Protein AF-A0A1H8HB45-F1 (afdb_monomer_lite)

Organism: NCBI:txid215200

Structure (mmCIF, N/CA/C/O backbone):
data_AF-A0A1H8HB45-F1
#
_entry.id   AF-A0A1H8HB45-F1
#
loop_
_atom_site.group_PDB
_atom_site.id
_atom_site.type_symbol
_atom_site.label_atom_id
_atom_site.label_alt_id
_atom_site.label_comp_id
_atom_site.label_asym_id
_atom_site.label_entity_id
_atom_site.label_seq_id
_atom_site.pdbx_PDB_ins_code
_atom_site.Cartn_x
_atom_site.Cartn_y
_atom_site.Cartn_z
_atom_site.occupancy
_atom_site.B_iso_or_equiv
_atom_site.auth_seq_id
_atom_site.auth_comp_id
_atom_site.auth_asym_id
_atom_site.auth_atom_id
_atom_site.pdbx_PDB_model_num
ATOM 1 N N . MET A 1 1 ? -19.794 -9.878 41.704 1.00 35.91 1 MET A N 1
ATOM 2 C CA . MET A 1 1 ? -19.415 -9.907 40.274 1.00 35.91 1 MET A CA 1
ATOM 3 C C . MET A 1 1 ? -20.018 -11.166 39.652 1.00 35.91 1 MET A C 1
ATOM 5 O O . MET A 1 1 ? -19.530 -12.249 39.932 1.00 35.91 1 MET A O 1
ATOM 9 N N . LYS A 1 2 ? -21.140 -11.069 38.917 1.00 30.14 2 LYS A N 1
ATOM 10 C CA . LYS A 1 2 ? -21.719 -12.233 38.216 1.00 30.14 2 LYS A CA 1
ATOM 11 C C . LYS A 1 2 ? -20.829 -12.551 37.012 1.00 30.14 2 LYS A C 1
ATOM 13 O O . LYS A 1 2 ? -20.873 -11.830 36.016 1.00 30.14 2 LYS A O 1
ATOM 18 N N . VAL A 1 3 ? -20.020 -13.602 37.121 1.00 38.56 3 VAL A N 1
ATOM 19 C CA . VAL A 1 3 ? -19.344 -14.213 35.972 1.00 38.56 3 VAL A CA 1
ATOM 20 C C . VAL A 1 3 ? -20.439 -14.883 35.146 1.00 38.56 3 VAL A C 1
ATOM 22 O O . VAL A 1 3 ? -20.905 -15.966 35.474 1.00 38.56 3 VAL A O 1
ATOM 25 N N . THR A 1 4 ? -20.949 -14.188 34.134 1.00 52.84 4 THR A N 1
ATOM 26 C CA . THR A 1 4 ? -21.804 -14.835 33.133 1.00 52.84 4 THR A CA 1
ATOM 27 C C . THR A 1 4 ? -20.892 -15.620 32.209 1.00 52.84 4 THR A C 1
ATOM 29 O O . THR A 1 4 ? -20.018 -15.023 31.576 1.00 52.84 4 THR A O 1
ATOM 32 N N . LEU A 1 5 ? -21.080 -16.933 32.156 1.00 58.53 5 LEU A N 1
ATOM 33 C CA . LEU A 1 5 ? -20.417 -17.764 31.165 1.00 58.53 5 LEU A CA 1
ATOM 34 C C . LEU A 1 5 ? -20.804 -17.307 29.754 1.00 58.53 5 LEU A C 1
ATOM 36 O O . LEU A 1 5 ? -21.944 -16.909 29.520 1.00 58.53 5 LEU A O 1
ATOM 40 N N . LEU A 1 6 ? -19.827 -17.350 28.849 1.00 66.06 6 LEU A N 1
ATOM 41 C CA . LEU A 1 6 ? -20.033 -17.179 27.416 1.00 66.06 6 LEU A CA 1
ATOM 42 C C . LEU A 1 6 ? -20.958 -18.286 26.914 1.00 66.06 6 LEU A C 1
ATOM 44 O O . LEU A 1 6 ? -20.653 -19.467 27.088 1.00 66.06 6 LEU A O 1
ATOM 48 N N . SER A 1 7 ? -22.073 -17.901 26.305 1.00 72.81 7 SER A N 1
ATOM 49 C CA . SER A 1 7 ? -22.940 -18.831 25.588 1.00 72.81 7 SER A CA 1
ATOM 50 C C . SER A 1 7 ? -22.475 -18.973 24.137 1.00 72.81 7 SER A C 1
ATOM 52 O O . SER A 1 7 ? -21.770 -18.112 23.606 1.00 72.81 7 SER A O 1
ATOM 54 N N . THR A 1 8 ? -22.881 -20.048 23.462 1.00 72.75 8 THR A N 1
ATOM 55 C CA . THR A 1 8 ? -22.662 -20.206 22.012 1.00 72.75 8 THR A CA 1
ATOM 56 C C . THR A 1 8 ? -23.284 -19.064 21.210 1.00 72.75 8 THR A C 1
ATOM 58 O O . THR A 1 8 ? -22.742 -18.662 20.181 1.00 72.75 8 THR A O 1
ATOM 61 N N . ASP A 1 9 ? -24.368 -18.487 21.725 1.00 79.38 9 ASP A N 1
ATOM 62 C CA . ASP A 1 9 ? -25.126 -17.418 21.078 1.00 79.38 9 ASP A CA 1
ATOM 63 C C . ASP A 1 9 ? -24.396 -16.065 21.142 1.00 79.38 9 ASP A C 1
ATOM 65 O O . ASP A 1 9 ? -24.647 -15.182 20.322 1.00 79.38 9 ASP A O 1
ATOM 69 N N . ASP A 1 10 ? -23.424 -15.907 22.051 1.00 85.31 10 ASP A N 1
ATOM 70 C CA . ASP A 1 10 ? -22.576 -14.711 22.138 1.00 85.31 10 ASP A CA 1
ATOM 71 C C . ASP A 1 10 ? -21.480 -14.674 21.062 1.00 85.31 10 ASP A C 1
ATOM 73 O O . ASP A 1 10 ? -20.907 -13.616 20.786 1.00 85.31 10 ASP A O 1
ATOM 77 N N . LEU A 1 11 ? -21.185 -15.814 20.433 1.00 86.00 11 LEU A N 1
ATOM 78 C CA . LEU A 1 11 ? -20.023 -15.982 19.564 1.00 86.00 11 LEU A CA 1
ATOM 79 C C . LEU A 1 11 ? -20.163 -15.199 18.250 1.00 86.00 11 LEU A C 1
ATOM 81 O O . LEU A 1 11 ? -19.229 -14.508 17.842 1.00 86.00 11 LEU A O 1
ATOM 85 N N . ILE A 1 12 ? -21.344 -15.231 17.622 1.00 88.56 12 ILE A N 1
ATOM 86 C CA . ILE A 1 12 ? -21.622 -14.465 16.396 1.00 88.56 12 ILE A CA 1
ATOM 87 C C . ILE A 1 12 ? -21.544 -12.947 16.659 1.00 88.56 12 ILE A C 1
ATOM 89 O O . ILE A 1 12 ? -20.796 -12.275 15.944 1.00 88.56 12 ILE A O 1
ATOM 93 N N . PRO A 1 13 ? -22.219 -12.383 17.684 1.00 90.50 13 PRO A N 1
ATOM 94 C CA . PRO A 1 13 ? -22.071 -10.973 18.044 1.00 90.50 13 PRO A CA 1
ATOM 95 C C . PRO A 1 13 ? -20.625 -10.541 18.305 1.00 90.50 13 PRO A C 1
ATOM 97 O O . PRO A 1 13 ? -20.222 -9.459 17.872 1.00 90.50 13 PRO A O 1
ATOM 100 N N . ILE A 1 14 ? -19.822 -11.382 18.971 1.00 91.31 14 ILE A N 1
ATOM 101 C CA . ILE A 1 14 ? -18.398 -11.103 19.210 1.00 91.31 14 ILE A CA 1
ATOM 102 C C . ILE A 1 14 ? -17.634 -11.038 17.886 1.00 91.31 14 ILE A C 1
ATOM 104 O O . ILE A 1 14 ? -16.899 -10.077 17.668 1.00 91.31 14 ILE A O 1
ATOM 108 N N . ILE A 1 15 ? -17.838 -12.000 16.979 1.00 89.69 15 ILE A N 1
ATOM 109 C CA . ILE A 1 15 ? -17.191 -12.006 15.657 1.00 89.69 15 ILE A CA 1
ATOM 110 C C . ILE A 1 15 ? -17.582 -10.761 14.855 1.00 89.69 15 ILE A C 1
ATOM 112 O O . ILE A 1 15 ? -16.709 -10.088 14.308 1.00 89.69 15 ILE A O 1
ATOM 116 N N . VAL A 1 16 ? -18.871 -10.417 14.807 1.00 90.81 16 VAL A N 1
ATOM 117 C CA . VAL A 1 16 ? -19.360 -9.230 14.085 1.00 90.81 16 VAL A CA 1
ATOM 118 C C . VAL A 1 16 ? -18.774 -7.951 14.683 1.00 90.81 16 VAL A C 1
ATOM 120 O O . VAL A 1 16 ? -18.299 -7.089 13.941 1.00 90.81 16 VAL A O 1
ATOM 123 N N . SER A 1 17 ? -18.733 -7.849 16.015 1.00 90.44 17 SER A N 1
ATOM 124 C CA . SER A 1 17 ? -18.080 -6.746 16.724 1.00 90.44 17 SER A CA 1
ATOM 125 C C . SER A 1 17 ? -16.599 -6.645 16.348 1.00 90.44 17 SER A C 1
ATOM 127 O O . SER A 1 17 ? -16.131 -5.578 15.943 1.00 90.44 17 SER A O 1
ATOM 129 N N . SER A 1 18 ? -15.862 -7.760 16.381 1.00 90.06 18 SER A N 1
ATOM 130 C CA . SER A 1 18 ? -14.456 -7.792 15.976 1.00 90.06 18 SER A CA 1
ATOM 131 C C . SER A 1 18 ? -14.260 -7.369 14.520 1.00 90.06 18 SER A C 1
ATOM 133 O O . SER A 1 18 ? -13.386 -6.550 14.248 1.00 90.06 18 SER A O 1
ATOM 135 N N . ILE A 1 19 ? -15.079 -7.850 13.582 1.00 87.25 19 ILE A N 1
ATOM 136 C CA . ILE A 1 19 ? -14.989 -7.464 12.164 1.00 87.25 19 ILE A CA 1
ATOM 137 C C . ILE A 1 19 ? -15.234 -5.960 11.992 1.00 87.25 19 ILE A C 1
ATOM 139 O O . ILE A 1 19 ? -14.461 -5.293 11.300 1.00 87.25 19 ILE A O 1
ATOM 143 N N . LEU A 1 20 ? -16.256 -5.406 12.654 1.00 89.38 20 LEU A N 1
ATOM 144 C CA . LEU A 1 20 ? -16.551 -3.973 12.605 1.00 89.38 20 LEU A CA 1
ATOM 145 C C . LEU A 1 20 ? -15.371 -3.145 13.127 1.00 89.38 20 LEU A C 1
ATOM 147 O O . LEU A 1 20 ? -14.952 -2.188 12.475 1.00 89.38 20 LEU A O 1
ATOM 151 N N . PHE A 1 21 ? -14.802 -3.511 14.277 1.00 87.88 21 PHE A N 1
ATOM 152 C CA . PHE A 1 21 ? -13.676 -2.771 14.846 1.00 87.88 21 PHE A CA 1
ATOM 153 C C . PHE A 1 21 ? -12.373 -2.972 14.067 1.00 87.88 21 PHE A C 1
ATOM 155 O O . PHE A 1 21 ? -11.583 -2.033 13.995 1.00 87.88 21 PHE A O 1
ATOM 162 N N . ILE A 1 22 ? -12.153 -4.122 13.419 1.00 83.50 22 ILE A N 1
ATOM 163 C CA . ILE A 1 22 ? -11.048 -4.303 12.461 1.00 83.50 22 ILE A CA 1
ATOM 164 C C . ILE A 1 22 ? -11.222 -3.342 11.283 1.00 83.50 22 ILE A C 1
ATOM 166 O O . ILE A 1 22 ? -10.264 -2.675 10.884 1.00 83.50 22 ILE A O 1
ATOM 170 N N . PHE A 1 23 ? -12.437 -3.229 10.746 1.00 80.62 23 PHE A N 1
ATOM 171 C CA . PHE A 1 23 ? -12.745 -2.322 9.645 1.00 80.62 23 PHE A CA 1
ATOM 172 C C . PHE A 1 23 ? -12.562 -0.846 10.041 1.00 80.62 23 PHE A C 1
ATOM 174 O O . PHE A 1 23 ? -11.861 -0.106 9.352 1.00 80.62 23 PHE A O 1
ATOM 181 N N . LEU A 1 24 ? -13.093 -0.422 11.191 1.00 81.56 24 LEU A N 1
ATOM 182 C CA . LEU A 1 24 ? -12.916 0.941 11.716 1.00 81.56 24 LEU A CA 1
ATOM 183 C C . LEU A 1 24 ? -11.449 1.257 12.032 1.00 81.56 24 LEU A C 1
ATOM 185 O O . LEU A 1 24 ? -10.946 2.322 11.667 1.00 81.56 24 LEU A O 1
ATOM 189 N N . SER A 1 25 ? -10.741 0.307 12.649 1.00 73.94 25 SER A N 1
ATOM 190 C CA . SER A 1 25 ? -9.302 0.408 12.890 1.00 73.94 25 SER A CA 1
ATOM 191 C C . SER A 1 25 ? -8.541 0.566 11.579 1.00 73.94 25 SER A C 1
ATOM 193 O O . SER A 1 25 ? -7.593 1.337 11.545 1.00 73.94 25 SER A O 1
ATOM 195 N N . THR A 1 26 ? -8.979 -0.098 10.504 1.00 67.06 26 THR A N 1
ATOM 196 C CA . THR A 1 26 ? -8.411 0.005 9.152 1.00 67.06 26 THR A CA 1
ATOM 197 C C . THR A 1 26 ? -8.645 1.384 8.523 1.00 67.06 26 THR A C 1
ATOM 199 O O . THR A 1 26 ? -7.700 1.967 8.001 1.00 67.06 26 THR A O 1
ATOM 202 N N . ILE A 1 27 ? -9.848 1.957 8.637 1.00 66.56 27 ILE A N 1
ATOM 203 C CA . ILE A 1 27 ? -10.162 3.312 8.134 1.00 66.56 27 ILE A CA 1
ATOM 204 C C . ILE A 1 27 ? -9.272 4.381 8.780 1.00 66.56 27 ILE A C 1
ATOM 206 O O . ILE A 1 27 ? -8.804 5.312 8.118 1.00 66.56 27 ILE A O 1
ATOM 210 N N . HIS A 1 28 ? -9.011 4.252 10.080 1.00 67.56 28 HIS A N 1
ATOM 211 C CA . HIS A 1 28 ? -8.100 5.152 10.783 1.00 67.56 28 HIS A CA 1
ATOM 212 C C . HIS A 1 28 ? -6.713 5.192 10.111 1.00 67.56 28 HIS A C 1
ATOM 214 O O . HIS A 1 28 ? -6.146 6.267 9.914 1.00 67.56 28 HIS A O 1
ATOM 220 N N . LYS A 1 29 ? -6.213 4.035 9.669 1.00 58.38 29 LYS A N 1
ATOM 221 C CA . LYS A 1 29 ? -4.882 3.862 9.066 1.00 58.38 29 LYS A CA 1
ATOM 222 C C . LYS A 1 29 ? -4.708 4.492 7.690 1.00 58.38 29 LYS A C 1
ATOM 224 O O . LYS A 1 29 ? -3.586 4.643 7.232 1.00 58.38 29 LYS A O 1
ATOM 229 N N . THR A 1 30 ? -5.810 4.766 7.009 1.00 57.69 30 THR A N 1
ATOM 230 C CA . THR A 1 30 ? -5.838 5.391 5.683 1.00 57.69 30 THR A CA 1
ATOM 231 C C . THR A 1 30 ? -6.047 6.903 5.764 1.00 57.69 30 THR A C 1
ATOM 233 O O . THR A 1 30 ? -5.665 7.629 4.852 1.00 57.69 30 THR A O 1
ATOM 236 N N . LEU A 1 31 ? -6.649 7.397 6.853 1.00 56.72 31 LEU A N 1
ATOM 237 C CA . LEU A 1 31 ? -6.845 8.833 7.098 1.00 56.72 31 LEU A CA 1
ATOM 238 C C . LEU A 1 31 ? -5.582 9.512 7.656 1.00 56.72 31 LEU A C 1
ATOM 240 O O . LEU A 1 31 ? -5.368 10.705 7.426 1.00 56.72 31 LEU A O 1
ATOM 244 N N . ILE A 1 32 ? -4.738 8.758 8.361 1.00 56.03 32 ILE A N 1
ATOM 245 C CA . ILE A 1 32 ? -3.386 9.156 8.771 1.00 56.03 32 ILE A CA 1
ATOM 246 C C . ILE A 1 32 ? -2.406 8.351 7.911 1.00 56.03 32 ILE A C 1
ATOM 248 O O . ILE A 1 32 ? -2.524 7.134 7.885 1.00 56.03 32 ILE A O 1
ATOM 252 N N . SER A 1 33 ? -1.480 9.000 7.188 1.00 45.28 33 SER A N 1
ATOM 253 C CA . SER A 1 33 ? -0.592 8.316 6.229 1.00 45.28 33 SER A CA 1
ATOM 254 C C . SER A 1 33 ? 0.158 7.123 6.845 1.00 45.28 33 SER A C 1
ATOM 256 O O . SER A 1 33 ? 0.443 7.095 8.044 1.00 45.28 33 SER A O 1
ATOM 258 N N . GLU A 1 34 ? 0.475 6.138 5.997 1.00 41.91 34 GLU A N 1
ATOM 259 C CA . GLU A 1 34 ? 0.857 4.747 6.312 1.00 41.91 34 GLU A CA 1
ATOM 260 C C . GLU A 1 34 ? 1.993 4.510 7.317 1.00 41.91 34 GLU A C 1
ATOM 262 O O . GLU A 1 34 ? 2.221 3.371 7.716 1.00 41.91 34 GLU A O 1
ATOM 267 N N . LYS A 1 35 ? 2.691 5.540 7.788 1.00 34.94 35 LYS A N 1
ATOM 268 C CA . LYS A 1 35 ? 3.760 5.371 8.775 1.00 34.94 35 LYS A CA 1
ATOM 269 C C . LYS A 1 35 ? 3.281 5.105 10.220 1.00 34.94 35 LYS A C 1
ATOM 271 O O . LYS A 1 35 ? 4.136 4.895 11.068 1.00 34.94 35 LYS A O 1
ATOM 276 N N . TYR A 1 36 ? 1.974 5.149 10.547 1.00 42.06 36 TYR A N 1
ATOM 277 C CA . TYR A 1 36 ? 1.553 5.305 11.965 1.00 42.06 36 TYR A CA 1
ATOM 278 C C . TYR A 1 36 ? 0.280 4.598 12.433 1.00 42.06 36 TYR A C 1
ATOM 280 O O . TYR A 1 36 ? -0.504 5.120 13.224 1.00 42.06 36 TYR A O 1
ATOM 288 N N . SER A 1 37 ? 0.049 3.370 12.003 1.00 32.38 37 SER A N 1
ATOM 289 C CA . SER A 1 37 ? -1.083 2.600 12.557 1.00 32.38 37 SER A CA 1
ATOM 290 C C . SER A 1 37 ? -0.833 1.106 12.663 1.00 32.38 37 SER A C 1
ATOM 292 O O . SER A 1 37 ? -1.719 0.314 13.011 1.00 32.38 37 SER A O 1
ATOM 294 N N . SER A 1 38 ? 0.397 0.704 12.371 1.00 33.00 38 SER A N 1
ATOM 295 C CA . SER A 1 38 ? 0.940 -0.479 12.986 1.00 33.00 38 SER A CA 1
ATOM 296 C C . SER A 1 38 ? 1.477 -0.036 14.347 1.00 33.00 38 SER A C 1
ATOM 298 O O . SER A 1 38 ? 2.302 0.864 14.446 1.00 33.00 38 SER A O 1
ATOM 300 N N . ILE A 1 39 ? 0.992 -0.647 15.422 1.00 39.84 39 ILE A N 1
ATOM 301 C CA . ILE A 1 39 ? 1.562 -0.462 16.765 1.00 39.84 39 ILE A CA 1
ATOM 302 C C . ILE A 1 39 ? 3.058 -0.891 16.792 1.00 39.84 39 ILE A C 1
ATOM 304 O O . ILE A 1 39 ? 3.817 -0.541 17.694 1.00 39.84 39 ILE A O 1
ATOM 308 N N . LEU A 1 40 ? 3.498 -1.562 15.721 1.00 33.72 40 LEU A N 1
ATOM 309 C CA . LEU A 1 40 ? 4.880 -1.804 15.309 1.00 33.72 40 LEU A CA 1
ATOM 310 C C . LEU A 1 40 ? 5.746 -0.540 15.142 1.00 33.72 40 LEU A C 1
ATOM 312 O O . LEU A 1 40 ? 6.961 -0.634 15.277 1.00 33.72 40 LEU A O 1
ATOM 316 N N . GLN A 1 41 ? 5.159 0.630 14.876 1.00 39.97 41 GLN A N 1
ATOM 317 C CA . GLN A 1 41 ? 5.888 1.865 14.544 1.00 39.97 41 GLN A CA 1
ATOM 318 C C . GLN A 1 41 ? 5.940 2.909 15.667 1.00 39.97 41 GLN A C 1
ATOM 320 O O . GLN A 1 41 ? 6.414 4.016 15.435 1.00 39.97 41 GLN A O 1
ATOM 325 N N . PHE A 1 42 ? 5.586 2.560 16.911 1.00 44.41 42 PHE A N 1
ATOM 326 C CA . PHE A 1 42 ? 5.917 3.405 18.082 1.00 44.41 42 PHE A CA 1
ATOM 327 C C . PHE A 1 42 ? 7.420 3.656 18.255 1.00 44.41 42 PHE A C 1
ATOM 329 O O . PHE A 1 42 ? 7.847 4.454 19.080 1.00 44.41 42 PHE A O 1
ATOM 336 N N . ARG A 1 43 ? 8.227 2.926 17.497 1.00 44.47 43 ARG A N 1
ATOM 337 C CA . ARG A 1 43 ? 9.637 2.733 17.750 1.00 44.47 43 ARG A CA 1
ATOM 338 C C . ARG A 1 43 ? 10.497 3.649 16.827 1.00 44.47 43 ARG A C 1
ATOM 340 O O . ARG A 1 43 ? 11.695 3.750 17.060 1.00 44.47 43 ARG A O 1
ATOM 347 N N . ALA A 1 44 ? 9.918 4.379 15.849 1.00 35.50 44 ALA A N 1
ATOM 348 C CA . ALA A 1 44 ? 10.705 5.079 14.810 1.00 35.50 44 ALA A CA 1
ATOM 349 C C . ALA A 1 44 ? 10.565 6.612 14.640 1.00 35.50 44 ALA A C 1
ATOM 351 O O . ALA A 1 44 ? 11.501 7.197 14.110 1.00 35.50 44 ALA A O 1
ATOM 352 N N . GLU A 1 45 ? 9.497 7.312 15.043 1.00 36.84 45 GLU A N 1
ATOM 353 C CA . GLU A 1 45 ? 9.421 8.768 14.775 1.00 36.84 45 GLU A CA 1
ATOM 354 C C . GLU A 1 45 ? 8.627 9.536 15.861 1.00 36.84 45 GLU A C 1
ATOM 356 O O . GLU A 1 45 ? 7.444 9.298 16.108 1.00 36.84 45 GLU A O 1
ATOM 361 N N . GLU A 1 46 ? 9.326 10.464 16.523 1.00 49.88 46 GLU A N 1
ATOM 362 C CA . GLU A 1 46 ? 8.895 11.286 17.661 1.00 49.88 46 GLU A CA 1
ATOM 363 C C . GLU A 1 46 ? 7.966 12.446 17.239 1.00 49.88 46 GLU A C 1
ATOM 365 O O . GLU A 1 46 ? 8.424 13.553 16.956 1.00 49.88 46 GLU A O 1
ATOM 370 N N . ASP A 1 47 ? 6.644 12.253 17.245 1.00 56.06 47 ASP A N 1
ATOM 371 C CA . ASP A 1 47 ? 5.703 13.382 17.152 1.00 56.06 47 ASP A CA 1
ATOM 372 C C . ASP A 1 47 ? 4.511 13.203 18.102 1.00 56.06 47 ASP A C 1
ATOM 374 O O . ASP A 1 47 ? 3.490 12.600 17.764 1.00 56.06 47 ASP A O 1
ATOM 378 N N . ILE A 1 48 ? 4.624 13.785 19.304 1.00 60.81 48 ILE A N 1
ATOM 379 C CA . ILE A 1 48 ? 3.582 13.773 20.348 1.00 60.81 48 ILE A CA 1
ATOM 380 C C . ILE A 1 48 ? 2.231 14.239 19.781 1.00 60.81 48 ILE A C 1
ATOM 382 O O . ILE A 1 48 ? 1.183 13.712 20.152 1.00 60.81 48 ILE A O 1
ATOM 386 N N . LYS A 1 49 ? 2.214 15.199 18.842 1.00 64.00 49 LYS A N 1
ATOM 387 C CA . LYS A 1 49 ? 0.961 15.691 18.242 1.00 64.00 49 LYS A CA 1
ATOM 388 C C . LYS A 1 49 ? 0.272 14.614 17.401 1.00 64.00 49 LYS A C 1
ATOM 390 O O . LYS A 1 49 ? -0.962 14.591 17.321 1.00 64.00 49 LYS A O 1
ATOM 395 N N . ARG A 1 50 ? 1.040 13.712 16.787 1.00 59.78 50 ARG A N 1
ATOM 396 C CA . ARG A 1 50 ? 0.515 12.604 15.979 1.00 59.78 50 ARG A CA 1
ATOM 397 C C . ARG A 1 50 ? 0.011 11.455 16.837 1.00 59.78 50 ARG A C 1
ATOM 399 O O . ARG A 1 50 ? -1.074 10.968 16.521 1.00 59.78 50 ARG A O 1
ATOM 406 N N . THR A 1 51 ? 0.689 11.091 17.934 1.00 63.28 51 THR A N 1
ATOM 407 C CA . THR A 1 51 ? 0.131 10.110 18.888 1.00 63.28 51 THR A CA 1
ATOM 408 C C . THR A 1 51 ? -1.220 10.591 19.395 1.00 63.28 51 THR A C 1
ATOM 410 O O . THR A 1 51 ? -2.210 9.875 19.303 1.00 63.28 51 THR A O 1
ATOM 413 N N . VAL A 1 52 ? -1.307 11.859 19.800 1.00 66.75 52 VAL A N 1
ATOM 414 C CA . VAL A 1 52 ? -2.558 12.463 20.276 1.00 66.75 52 VAL A CA 1
ATOM 415 C C . VAL A 1 52 ? -3.654 12.396 19.219 1.00 66.75 52 VAL A C 1
ATOM 417 O O . VAL A 1 52 ? -4.782 12.022 19.526 1.00 66.75 52 VAL A O 1
ATOM 420 N N . SER A 1 53 ? -3.325 12.709 17.966 1.00 67.00 53 SER A N 1
ATOM 421 C CA . SER A 1 53 ? -4.280 12.628 16.856 1.00 67.00 53 SER A CA 1
ATOM 422 C C . SER A 1 53 ? -4.766 11.190 16.630 1.00 67.00 53 SER A C 1
ATOM 424 O O . SER A 1 53 ? -5.965 10.965 16.475 1.00 67.00 53 SER A O 1
ATOM 426 N N . SER A 1 54 ? -3.856 10.214 16.674 1.00 70.12 54 SER A N 1
ATOM 427 C CA . SER A 1 54 ? -4.156 8.783 16.543 1.00 70.12 54 SER A CA 1
ATOM 428 C C . SER A 1 54 ? -5.052 8.276 17.680 1.00 70.12 54 SER A C 1
ATOM 430 O O . SER A 1 54 ? -6.080 7.636 17.441 1.00 70.12 54 SER A O 1
ATOM 432 N N . THR A 1 55 ? -4.734 8.638 18.924 1.00 73.50 55 THR A N 1
ATOM 433 C CA . THR A 1 55 ? -5.521 8.310 20.118 1.00 73.50 55 THR A CA 1
ATOM 434 C C . THR A 1 55 ? -6.921 8.915 20.059 1.00 73.50 55 THR A C 1
ATOM 436 O O . THR A 1 55 ? -7.897 8.228 20.363 1.00 73.50 55 THR A O 1
ATOM 439 N N . VAL A 1 56 ? -7.046 10.172 19.622 1.00 74.50 56 VAL A N 1
ATOM 440 C CA . VAL A 1 56 ? -8.341 10.850 19.456 1.00 74.50 56 VAL A CA 1
ATOM 441 C C . VAL A 1 56 ? -9.198 10.139 18.411 1.00 74.50 56 VAL A C 1
ATOM 443 O O . VAL A 1 56 ? -10.351 9.816 18.694 1.00 74.50 56 VAL A O 1
ATOM 446 N N . ILE A 1 57 ? -8.651 9.828 17.231 1.00 75.69 57 ILE A N 1
ATOM 447 C CA . ILE A 1 57 ? -9.399 9.095 16.197 1.00 75.69 57 ILE A CA 1
ATOM 448 C C . ILE A 1 57 ? -9.796 7.707 16.704 1.00 75.69 57 ILE A C 1
ATOM 450 O O . ILE A 1 57 ? -10.922 7.267 16.459 1.00 75.69 57 ILE A O 1
ATOM 454 N N . ARG A 1 58 ? -8.913 7.042 17.462 1.00 81.81 58 ARG A N 1
ATOM 455 C CA . ARG A 1 58 ? -9.212 5.763 18.111 1.00 81.81 58 ARG A CA 1
ATOM 456 C C . ARG A 1 58 ? -10.401 5.851 19.053 1.00 81.81 58 ARG A C 1
ATOM 458 O O . ARG A 1 58 ? -11.327 5.053 18.935 1.00 81.81 58 ARG A O 1
ATOM 465 N N . ILE A 1 59 ? -10.394 6.827 19.953 1.00 83.50 59 ILE A N 1
ATOM 466 C CA . ILE A 1 59 ? -11.504 7.085 20.873 1.00 83.50 59 ILE A CA 1
ATOM 467 C C . ILE A 1 59 ? -12.796 7.323 20.085 1.00 83.50 59 ILE A C 1
ATOM 469 O O . ILE A 1 59 ? -13.806 6.684 20.373 1.00 83.50 59 ILE A O 1
ATOM 473 N N . ILE A 1 60 ? -12.757 8.166 19.049 1.00 84.69 60 ILE A N 1
ATOM 474 C CA . ILE A 1 60 ? -13.930 8.487 18.226 1.00 84.69 60 ILE A CA 1
ATOM 475 C C . ILE A 1 60 ? -14.510 7.231 17.571 1.00 84.69 60 ILE A C 1
ATOM 477 O O . ILE A 1 60 ? -15.713 6.989 17.690 1.00 84.69 60 ILE A O 1
ATOM 481 N N . TYR A 1 61 ? -13.694 6.408 16.903 1.00 86.00 61 TYR A N 1
ATOM 482 C CA . TYR A 1 61 ? -14.236 5.219 16.244 1.00 86.00 61 TYR A CA 1
ATOM 483 C C . TYR A 1 61 ? -14.703 4.162 17.252 1.00 86.00 61 TYR A C 1
ATOM 485 O O . TYR A 1 61 ? -15.677 3.464 16.968 1.00 86.00 61 TYR A O 1
ATOM 493 N N . ILE A 1 62 ? -14.061 4.043 18.426 1.00 90.06 62 ILE A N 1
ATOM 494 C CA . ILE A 1 62 ? -14.530 3.148 19.494 1.00 90.06 62 ILE A CA 1
ATOM 495 C C . ILE A 1 62 ? -15.913 3.596 19.965 1.00 90.06 62 ILE A C 1
ATOM 497 O O . ILE A 1 62 ? -16.810 2.760 20.055 1.00 90.06 62 ILE A O 1
ATOM 501 N N . ILE A 1 63 ? -16.115 4.896 20.200 1.00 89.50 63 ILE A N 1
ATOM 502 C CA . ILE A 1 63 ? -17.411 5.449 20.612 1.00 89.50 63 ILE A CA 1
ATOM 503 C C . ILE A 1 63 ? -18.477 5.176 19.551 1.00 89.50 63 ILE A C 1
ATOM 505 O O . ILE A 1 63 ? -19.533 4.638 19.877 1.00 89.50 63 ILE A O 1
ATOM 509 N N . LEU A 1 64 ? -18.203 5.506 18.284 1.00 89.88 64 LEU A N 1
ATOM 510 C CA . LEU A 1 64 ? -19.164 5.341 17.188 1.00 89.88 64 LEU A CA 1
ATOM 511 C C . LEU A 1 64 ? -19.524 3.868 16.952 1.00 89.88 64 LEU A C 1
ATOM 513 O O . LEU A 1 64 ? -20.705 3.535 16.856 1.00 89.88 64 LEU A O 1
ATOM 517 N N . GLY A 1 65 ? -18.525 2.981 16.905 1.00 90.81 65 GLY A N 1
ATOM 518 C CA . GLY A 1 65 ? -18.745 1.543 16.734 1.00 90.81 65 GLY A CA 1
ATOM 519 C C . GLY A 1 65 ? -19.505 0.933 17.911 1.00 90.81 65 GLY A C 1
ATOM 520 O O . GLY A 1 65 ? -20.456 0.180 17.713 1.00 90.81 65 GLY A O 1
ATOM 521 N N . THR A 1 66 ? -19.154 1.325 19.137 1.00 93.19 66 THR A N 1
ATOM 522 C CA . THR A 1 66 ? -19.842 0.874 20.356 1.00 93.19 66 THR A CA 1
ATOM 523 C C . THR A 1 66 ? -21.284 1.372 20.393 1.00 93.19 66 THR A C 1
ATOM 525 O O . THR A 1 66 ? -22.187 0.596 20.693 1.00 93.19 66 THR A O 1
ATOM 528 N N . TYR A 1 67 ? -21.526 2.639 20.041 1.00 91.31 67 TYR A N 1
ATOM 529 C CA . TYR A 1 67 ? -22.870 3.205 19.950 1.00 91.31 67 TYR A CA 1
ATOM 530 C C . TYR A 1 67 ? -23.735 2.439 18.946 1.00 91.31 67 TYR A C 1
ATOM 532 O O . TYR A 1 67 ? -24.863 2.076 19.277 1.00 91.31 67 TYR A O 1
ATOM 540 N N . PHE A 1 68 ? -23.200 2.157 17.753 1.00 92.12 68 PHE A N 1
ATOM 541 C CA . PHE A 1 68 ? -23.894 1.398 16.714 1.00 92.12 68 PHE A CA 1
ATOM 542 C C . PHE A 1 68 ? -24.255 -0.017 17.187 1.00 92.12 68 PHE A C 1
ATOM 544 O O . PHE A 1 68 ? -25.420 -0.413 17.137 1.00 92.12 68 PHE A O 1
ATOM 551 N N . LEU A 1 69 ? -23.287 -0.768 17.717 1.00 93.25 69 LEU A N 1
ATOM 552 C CA . LEU A 1 69 ? -23.524 -2.141 18.171 1.00 93.25 69 LEU A CA 1
ATOM 553 C C . LEU A 1 69 ? -24.486 -2.203 19.367 1.00 93.25 69 LEU A C 1
ATOM 555 O O . LEU A 1 69 ? -25.385 -3.041 19.388 1.00 93.25 69 LEU A O 1
ATOM 559 N N . TYR A 1 70 ? -24.336 -1.302 20.339 1.00 93.06 70 TYR A N 1
ATOM 560 C CA . TYR A 1 70 ? -25.154 -1.307 21.551 1.00 93.06 70 TYR A CA 1
ATOM 561 C C . TYR A 1 70 ? -26.569 -0.764 21.317 1.00 93.06 70 TYR A C 1
ATOM 563 O O . TYR A 1 70 ? -27.533 -1.329 21.821 1.00 93.06 70 TYR A O 1
ATOM 571 N N . SER A 1 71 ? -26.716 0.334 20.565 1.00 88.19 71 SER A N 1
ATOM 572 C CA . SER A 1 71 ? -28.010 1.020 20.414 1.00 88.19 71 SER A CA 1
ATOM 573 C C . SER A 1 71 ? -28.824 0.563 19.207 1.00 88.19 71 SER A C 1
ATOM 575 O O . SER A 1 71 ? -30.045 0.662 19.260 1.00 88.19 71 SER A O 1
ATOM 577 N N . ILE A 1 72 ? -28.178 0.120 18.122 1.00 89.50 72 ILE A N 1
ATOM 578 C CA . ILE A 1 72 ? -28.866 -0.286 16.883 1.00 89.50 72 ILE A CA 1
ATOM 579 C C . ILE A 1 72 ? -28.930 -1.811 16.786 1.00 89.50 72 ILE A C 1
ATOM 581 O O . ILE A 1 72 ? -29.991 -2.358 16.502 1.00 89.50 72 ILE A O 1
ATOM 585 N N . CYS A 1 73 ? -27.820 -2.505 17.054 1.00 89.38 73 CYS A N 1
ATOM 586 C CA . CYS A 1 73 ? -27.772 -3.970 16.973 1.00 89.38 73 CYS A CA 1
ATOM 587 C C . CYS A 1 73 ? -28.187 -4.674 18.279 1.00 89.38 73 CYS A C 1
ATOM 589 O O . CYS A 1 73 ? -28.298 -5.896 18.288 1.00 89.38 73 CYS A O 1
ATOM 591 N N . ASN A 1 74 ? -28.421 -3.925 19.366 1.00 89.69 74 ASN A N 1
ATOM 592 C CA . ASN A 1 74 ? -28.774 -4.436 20.698 1.00 89.69 74 ASN A CA 1
ATOM 593 C C . ASN A 1 74 ? -27.785 -5.475 21.263 1.00 89.69 74 ASN A C 1
ATOM 595 O O . ASN A 1 74 ? -28.177 -6.391 21.986 1.00 89.69 74 ASN A O 1
ATOM 599 N N . TYR A 1 75 ? -26.495 -5.345 20.943 1.00 91.25 75 TYR A N 1
ATOM 600 C CA . TYR A 1 75 ? -25.465 -6.238 21.477 1.00 91.25 75 TYR A CA 1
ATOM 601 C C . TYR A 1 75 ? -25.154 -5.911 22.938 1.00 91.25 75 TYR A C 1
ATOM 603 O O . TYR A 1 75 ? -25.170 -4.752 23.358 1.00 91.25 75 TYR A O 1
ATOM 611 N N . SER A 1 76 ? -24.839 -6.942 23.722 1.00 90.31 76 SER A N 1
ATOM 612 C CA . SER A 1 76 ? -24.528 -6.781 25.142 1.00 90.31 76 SER A CA 1
ATOM 613 C C . SER A 1 76 ? -23.141 -6.167 25.359 1.00 90.31 76 SER A C 1
ATOM 615 O O . SER A 1 76 ? -22.234 -6.313 24.537 1.00 90.31 76 SER A O 1
ATOM 617 N N . GLU A 1 77 ? -22.938 -5.527 26.517 1.00 89.94 77 GLU A N 1
ATOM 618 C CA . GLU A 1 77 ? -21.634 -4.964 26.901 1.00 89.94 77 GLU A CA 1
ATOM 619 C C . GLU A 1 77 ? -20.504 -5.995 26.772 1.00 89.94 77 GLU A C 1
ATOM 621 O O . GLU A 1 77 ? -19.435 -5.695 26.247 1.00 89.94 77 GLU A O 1
ATOM 626 N N . LYS A 1 78 ? -20.756 -7.236 27.201 1.00 90.06 78 LYS A N 1
ATOM 627 C CA . LYS A 1 78 ? -19.762 -8.315 27.185 1.00 90.06 78 LYS A CA 1
ATOM 628 C C . LYS A 1 78 ? -19.335 -8.679 25.768 1.00 90.06 78 LYS A C 1
ATOM 630 O O . LYS A 1 78 ? -18.139 -8.822 25.526 1.00 90.06 78 LYS A O 1
ATOM 635 N N . GLN A 1 79 ? -20.291 -8.776 24.844 1.00 91.69 79 GLN A N 1
ATOM 636 C CA . GLN A 1 79 ? -20.028 -9.093 23.438 1.00 91.69 79 GLN A CA 1
ATOM 637 C C . GLN A 1 79 ? -19.161 -8.009 22.782 1.00 91.69 79 GLN A C 1
ATOM 639 O O . GLN A 1 79 ? -18.176 -8.311 22.105 1.00 91.69 79 GLN A O 1
ATOM 644 N N . ILE A 1 80 ? -19.480 -6.734 23.030 1.00 92.12 80 ILE A N 1
ATOM 645 C CA . ILE A 1 80 ? -18.750 -5.603 22.442 1.00 92.12 80 ILE A CA 1
ATOM 646 C C . ILE A 1 80 ? -17.339 -5.497 23.035 1.00 92.12 80 ILE A C 1
ATOM 648 O O . ILE A 1 80 ? -16.367 -5.393 22.285 1.00 92.12 80 ILE A O 1
ATOM 652 N N . VAL A 1 81 ? -17.209 -5.588 24.364 1.00 92.06 81 VAL A N 1
ATOM 653 C CA . VAL A 1 81 ? -15.916 -5.508 25.066 1.00 92.06 81 VAL A CA 1
ATOM 654 C C . VAL A 1 81 ? -14.973 -6.633 24.635 1.00 92.06 81 VAL A C 1
ATOM 656 O O . VAL A 1 81 ? -13.798 -6.366 24.379 1.00 92.06 81 VAL A O 1
ATOM 659 N N . LEU A 1 82 ? -15.469 -7.869 24.509 1.00 90.56 82 LEU A N 1
ATOM 660 C CA . LEU A 1 82 ? -14.667 -8.991 24.006 1.00 90.56 82 LEU A CA 1
ATOM 661 C C . LEU A 1 82 ? -14.249 -8.782 22.550 1.00 90.56 82 LEU A C 1
ATOM 663 O O . LEU A 1 82 ? -13.091 -9.025 22.213 1.00 90.56 82 LEU A O 1
ATOM 667 N N . GLY A 1 83 ? -15.148 -8.260 21.711 1.00 89.81 83 GLY A N 1
ATOM 668 C CA . GLY A 1 83 ? -14.818 -7.897 20.336 1.00 89.81 83 GLY A CA 1
ATOM 669 C C . GLY A 1 83 ? -13.653 -6.906 20.262 1.00 89.81 83 GLY A C 1
ATOM 670 O O . GLY A 1 83 ? -12.679 -7.160 19.555 1.00 89.81 83 GLY A O 1
ATOM 671 N N . ILE A 1 84 ? -13.698 -5.823 21.047 1.00 91.44 84 ILE A N 1
ATOM 672 C CA . ILE A 1 84 ? -12.624 -4.815 21.118 1.00 91.44 84 ILE A CA 1
ATOM 673 C C . ILE A 1 84 ? -11.330 -5.409 21.679 1.00 91.44 84 ILE A C 1
ATOM 675 O O . ILE A 1 84 ? -10.255 -5.118 21.150 1.00 91.44 84 ILE A O 1
ATOM 679 N N . PHE A 1 85 ? -11.407 -6.257 22.708 1.00 91.50 85 PHE A N 1
ATOM 680 C CA . PHE A 1 85 ? -10.237 -6.948 23.255 1.00 91.50 85 PHE A CA 1
ATOM 681 C C . PHE A 1 85 ? -9.519 -7.761 22.172 1.00 91.50 85 PHE A C 1
ATOM 683 O O . PHE A 1 85 ? -8.322 -7.575 21.972 1.00 91.50 85 PHE A O 1
ATOM 690 N N . ILE A 1 86 ? -10.251 -8.581 21.411 1.00 89.19 86 ILE A N 1
ATOM 691 C CA . ILE A 1 86 ? -9.682 -9.375 20.313 1.00 89.19 86 ILE A CA 1
ATOM 692 C C . ILE A 1 86 ? -8.993 -8.466 19.288 1.00 89.19 86 ILE A C 1
ATOM 694 O O . ILE A 1 86 ? -7.852 -8.717 18.911 1.00 89.19 86 ILE A O 1
ATOM 698 N N . VAL A 1 87 ? -9.641 -7.380 18.859 1.00 87.06 87 VAL A N 1
ATOM 699 C CA . VAL A 1 87 ? -9.076 -6.480 17.835 1.00 87.06 87 VAL A CA 1
ATOM 700 C C . VAL A 1 87 ? -7.839 -5.741 18.331 1.00 87.06 87 VAL A C 1
ATOM 702 O O . VAL A 1 87 ? -6.846 -5.625 17.615 1.00 87.06 87 VAL A O 1
ATOM 705 N N . THR A 1 88 ? -7.885 -5.225 19.555 1.00 85.31 88 THR A N 1
ATOM 706 C CA . THR A 1 88 ? -6.753 -4.512 20.162 1.00 85.31 88 THR A CA 1
ATOM 707 C C . THR A 1 88 ? -5.575 -5.446 20.406 1.00 85.31 88 THR A C 1
ATOM 709 O O . THR A 1 88 ? -4.449 -5.068 20.092 1.00 85.31 88 THR A O 1
ATOM 712 N N . PHE A 1 89 ? -5.836 -6.682 20.834 1.00 84.00 89 PHE A N 1
ATOM 713 C CA . PHE A 1 89 ? -4.831 -7.732 20.954 1.00 84.00 89 PHE A CA 1
ATOM 714 C C . PHE A 1 89 ? -4.207 -8.099 19.598 1.00 84.00 89 PHE A C 1
ATOM 716 O O . PHE A 1 89 ? -2.987 -8.070 19.450 1.00 84.00 89 PHE A O 1
ATOM 723 N N . LEU A 1 90 ? -5.021 -8.365 18.572 1.00 80.94 90 LEU A N 1
ATOM 724 C CA . LEU A 1 90 ? -4.531 -8.682 17.223 1.00 80.94 90 LEU A CA 1
ATOM 725 C C . LEU A 1 90 ? -3.716 -7.535 16.606 1.00 80.94 90 LEU A C 1
ATOM 727 O O . LEU A 1 90 ? -2.807 -7.783 15.818 1.00 80.94 90 LEU A O 1
ATOM 731 N N . ASN A 1 91 ? -4.004 -6.285 16.977 1.00 74.75 91 ASN A N 1
ATOM 732 C CA . ASN A 1 91 ? -3.238 -5.128 16.521 1.00 74.75 91 ASN A CA 1
ATOM 733 C C . ASN A 1 91 ? -1.845 -5.021 17.171 1.00 74.75 91 ASN A C 1
ATOM 735 O O . ASN A 1 91 ? -0.919 -4.553 16.506 1.00 74.75 91 ASN A O 1
ATOM 739 N N . ILE A 1 92 ? -1.684 -5.424 18.439 1.00 75.44 92 ILE A N 1
ATOM 740 C CA . ILE A 1 92 ? -0.384 -5.397 19.143 1.00 75.44 92 ILE A CA 1
ATOM 741 C C . ILE A 1 92 ? 0.449 -6.661 18.895 1.00 75.44 92 ILE A C 1
ATOM 743 O O . ILE A 1 92 ? 1.676 -6.617 18.969 1.00 75.44 92 ILE A O 1
ATOM 747 N N . TRP A 1 93 ? -0.199 -7.785 18.578 1.00 73.94 93 TRP A N 1
ATOM 748 C CA . TRP A 1 93 ? 0.429 -9.106 18.529 1.00 73.94 93 TRP A CA 1
ATOM 749 C C . TRP A 1 93 ? 1.633 -9.219 17.574 1.00 73.94 93 TRP A C 1
ATOM 751 O O . TRP A 1 93 ? 2.683 -9.690 18.019 1.00 73.94 93 TRP A O 1
ATOM 761 N N . PRO A 1 94 ? 1.576 -8.731 16.316 1.00 63.78 94 PRO A N 1
ATOM 762 C CA . PRO A 1 94 ? 2.738 -8.768 15.426 1.00 63.78 94 PRO A CA 1
ATOM 763 C C . PRO A 1 94 ? 3.956 -8.035 16.002 1.00 63.78 94 PRO A C 1
ATOM 765 O O . PRO A 1 94 ? 5.083 -8.485 15.826 1.00 63.78 94 PRO A O 1
ATOM 768 N N . ALA A 1 95 ? 3.734 -6.944 16.743 1.00 63.00 95 ALA A N 1
ATOM 769 C CA . ALA A 1 95 ? 4.807 -6.165 17.353 1.00 63.00 95 ALA A CA 1
ATOM 770 C C . ALA A 1 95 ? 5.449 -6.849 18.555 1.00 63.00 95 ALA A C 1
ATOM 772 O O . ALA A 1 95 ? 6.654 -6.716 18.769 1.00 63.00 95 ALA A O 1
ATOM 773 N N . ILE A 1 96 ? 4.661 -7.609 19.311 1.00 68.69 96 ILE A N 1
ATOM 774 C CA . ILE A 1 96 ? 5.167 -8.446 20.399 1.00 68.69 96 ILE A CA 1
ATOM 775 C C . ILE A 1 96 ? 6.094 -9.531 19.841 1.00 68.69 96 ILE A C 1
ATOM 777 O O . ILE A 1 96 ? 7.175 -9.746 20.393 1.00 68.69 96 ILE A O 1
ATOM 781 N N . ILE A 1 97 ? 5.701 -10.170 18.733 1.00 67.00 97 ILE A N 1
ATOM 782 C CA . ILE A 1 97 ? 6.501 -11.211 18.075 1.00 67.00 97 ILE A CA 1
ATOM 783 C C . ILE A 1 97 ? 7.766 -10.620 17.450 1.00 67.00 97 ILE A C 1
ATOM 785 O O . ILE A 1 97 ? 8.857 -11.095 17.757 1.00 67.00 97 ILE A O 1
ATOM 789 N N . GLN A 1 98 ? 7.638 -9.581 16.618 1.00 60.75 98 GLN A N 1
ATOM 790 C CA . GLN A 1 98 ? 8.765 -9.011 15.870 1.00 60.75 98 GLN A CA 1
ATOM 791 C C . GLN A 1 98 ? 9.854 -8.445 16.786 1.00 60.75 98 GLN A C 1
ATOM 793 O O . GLN A 1 98 ? 11.038 -8.538 16.481 1.00 60.75 98 GLN A O 1
ATOM 798 N N . ASN A 1 99 ? 9.466 -7.874 17.927 1.00 62.50 99 ASN A N 1
ATOM 799 C CA . ASN A 1 99 ? 10.420 -7.361 18.907 1.00 62.50 99 ASN A CA 1
ATOM 800 C C . ASN A 1 99 ? 10.816 -8.413 19.959 1.00 62.50 99 ASN A C 1
ATOM 802 O O . ASN A 1 99 ? 11.490 -8.072 20.924 1.00 62.50 99 ASN A O 1
ATOM 806 N N . HIS A 1 100 ? 10.391 -9.672 19.804 1.00 66.25 100 HIS A N 1
ATOM 807 C CA . HIS A 1 100 ? 10.654 -10.776 20.731 1.00 66.25 100 HIS A CA 1
ATOM 808 C C . HIS A 1 100 ? 10.386 -10.453 22.214 1.00 66.25 100 HIS A C 1
ATOM 810 O O . HIS A 1 100 ? 11.097 -10.934 23.097 1.00 66.25 100 HIS A O 1
ATOM 816 N N . LEU A 1 101 ? 9.327 -9.693 22.507 1.00 69.88 101 LEU A N 1
ATOM 817 C CA . LEU A 1 101 ? 9.059 -9.152 23.851 1.00 69.88 101 LEU A CA 1
ATOM 818 C C . LEU A 1 101 ? 8.611 -10.202 24.876 1.00 69.88 101 LEU A C 1
ATOM 820 O O . LEU A 1 101 ? 8.383 -9.870 26.032 1.00 69.88 101 LEU A O 1
ATOM 824 N N . LEU A 1 102 ? 8.454 -11.463 24.477 1.00 72.25 102 LEU A N 1
ATOM 825 C CA . LEU A 1 102 ? 8.077 -12.560 25.373 1.00 72.25 102 LEU A CA 1
ATOM 826 C C . LEU A 1 102 ? 9.293 -13.337 25.909 1.00 72.25 102 LEU A C 1
ATOM 828 O O . LEU A 1 102 ? 9.120 -14.366 26.561 1.00 72.25 102 LEU A O 1
ATOM 832 N N . LYS A 1 103 ? 10.525 -12.883 25.637 1.00 72.50 103 LYS A N 1
ATOM 833 C CA . LYS A 1 103 ? 11.737 -13.502 26.188 1.00 72.50 103 LYS A CA 1
ATOM 834 C C . LYS A 1 103 ? 11.837 -13.230 27.696 1.00 72.50 103 LYS A C 1
ATOM 836 O O . LYS A 1 103 ? 11.514 -12.156 28.188 1.00 72.50 103 LYS A O 1
ATOM 841 N N . PHE A 1 104 ? 12.328 -14.219 28.446 1.00 53.50 104 PHE A N 1
ATOM 842 C CA . PHE A 1 104 ? 12.421 -14.147 29.914 1.00 53.50 104 PHE A CA 1
ATOM 843 C C . PHE A 1 104 ? 13.440 -13.100 30.407 1.00 53.50 104 PHE A C 1
ATOM 845 O O . PHE A 1 104 ? 13.371 -12.643 31.545 1.00 53.50 104 PHE A O 1
ATOM 852 N N . ARG A 1 105 ? 14.391 -12.707 29.548 1.00 57.22 105 ARG A N 1
ATOM 853 C CA . ARG A 1 105 ? 15.450 -11.735 29.848 1.00 57.22 105 ARG A CA 1
ATOM 854 C C . ARG A 1 105 ? 15.361 -10.531 28.915 1.00 57.22 105 ARG A C 1
ATOM 856 O O . ARG A 1 105 ? 16.224 -10.343 28.063 1.00 57.22 105 ARG A O 1
ATOM 863 N N . ASN A 1 106 ? 14.295 -9.758 29.079 1.00 60.06 106 ASN A N 1
ATOM 864 C CA . ASN A 1 106 ? 14.095 -8.518 28.342 1.00 60.06 106 ASN A CA 1
ATOM 865 C C . ASN A 1 106 ? 14.891 -7.356 28.949 1.00 60.06 106 ASN A C 1
ATOM 867 O O . ASN A 1 106 ? 15.022 -7.246 30.174 1.00 60.06 106 ASN A O 1
ATOM 871 N N . ASN A 1 107 ? 15.357 -6.452 28.093 1.00 67.69 107 ASN A N 1
ATOM 872 C CA . ASN A 1 107 ? 15.935 -5.174 28.504 1.00 67.69 107 ASN A CA 1
ATOM 873 C C . ASN A 1 107 ? 14.845 -4.219 29.032 1.00 67.69 107 ASN A C 1
ATOM 875 O O . ASN A 1 107 ? 13.654 -4.384 28.764 1.00 67.69 107 ASN A O 1
ATOM 879 N N . THR A 1 108 ? 15.236 -3.180 29.776 1.00 66.88 108 THR A N 1
ATOM 880 C CA . THR A 1 108 ? 14.303 -2.1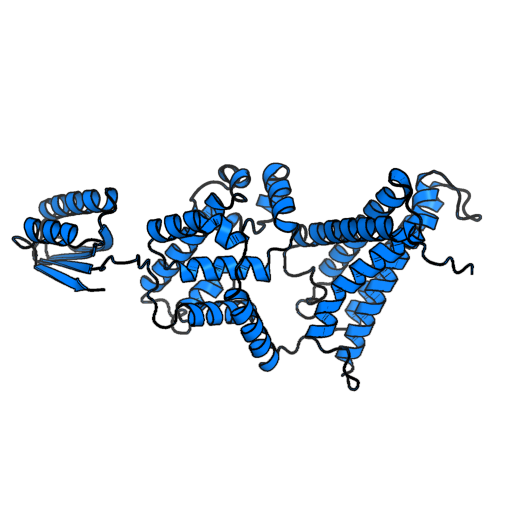84 30.351 1.00 66.88 108 THR A CA 1
ATOM 881 C C . THR A 1 108 ? 13.403 -1.527 29.297 1.00 66.88 108 THR A C 1
ATOM 883 O O . THR A 1 108 ? 12.230 -1.263 29.557 1.00 66.88 108 THR A O 1
ATOM 886 N N . THR A 1 109 ? 13.922 -1.326 28.086 1.00 66.38 109 THR A N 1
ATOM 887 C CA . THR A 1 109 ? 13.196 -0.785 26.927 1.00 66.38 109 THR A CA 1
ATOM 888 C C . THR A 1 109 ? 12.121 -1.735 26.393 1.00 66.38 109 THR A C 1
ATOM 890 O O . THR A 1 109 ? 11.031 -1.292 26.037 1.00 66.38 109 THR A O 1
ATOM 893 N N . GLU A 1 110 ? 12.389 -3.039 26.376 1.00 69.31 110 GLU A N 1
ATOM 894 C CA . GLU A 1 110 ? 11.454 -4.077 25.924 1.00 69.31 110 GLU A CA 1
ATOM 895 C C . GLU A 1 110 ? 10.315 -4.275 26.933 1.00 69.31 110 GLU A C 1
ATOM 897 O O . GLU A 1 110 ? 9.151 -4.366 26.542 1.00 69.31 110 GLU A O 1
ATOM 902 N N . TRP A 1 111 ? 10.623 -4.245 28.235 1.00 72.31 111 TRP A N 1
ATOM 903 C CA . TRP A 1 111 ? 9.611 -4.247 29.300 1.00 72.31 111 TRP A CA 1
ATOM 904 C C . TRP A 1 111 ? 8.695 -3.026 29.238 1.00 72.31 111 TRP A C 1
ATOM 906 O O . TRP A 1 111 ? 7.475 -3.149 29.350 1.00 72.31 111 TRP A O 1
ATOM 916 N N . SER A 1 112 ? 9.284 -1.854 29.017 1.00 69.19 112 SER A N 1
ATOM 917 C CA . SER A 1 112 ? 8.568 -0.599 28.796 1.00 69.19 112 SER A CA 1
ATOM 918 C C . SER A 1 112 ? 7.604 -0.690 27.604 1.00 69.19 112 SER A C 1
ATOM 920 O O . SER A 1 112 ? 6.433 -0.324 27.712 1.00 69.19 112 SER A O 1
ATOM 922 N N . LEU A 1 113 ? 8.071 -1.231 26.475 1.00 71.12 113 LEU A N 1
ATOM 923 C CA . LEU A 1 113 ? 7.257 -1.401 25.270 1.00 71.12 113 LEU A CA 1
ATOM 924 C C . LEU A 1 113 ? 6.084 -2.370 25.503 1.00 71.12 113 LEU A C 1
ATOM 926 O O . LEU A 1 113 ? 4.952 -2.090 25.109 1.00 71.12 113 LEU A O 1
ATOM 930 N N . LEU A 1 114 ? 6.333 -3.487 26.189 1.00 76.75 114 LEU A N 1
ATOM 931 C CA . LEU A 1 114 ? 5.295 -4.457 26.536 1.00 76.75 114 LEU A CA 1
ATOM 932 C C . LEU A 1 114 ? 4.240 -3.855 27.479 1.00 76.75 114 LEU A C 1
ATOM 934 O O . LEU A 1 114 ? 3.042 -4.050 27.263 1.00 76.75 114 LEU A O 1
ATOM 938 N N . LEU A 1 115 ? 4.662 -3.069 28.475 1.00 77.81 115 LEU A N 1
ATOM 939 C CA . LEU A 1 115 ? 3.752 -2.333 29.356 1.00 77.81 115 LEU A CA 1
ATOM 940 C C . LEU A 1 115 ? 2.871 -1.361 28.559 1.00 77.81 115 LEU A C 1
ATOM 942 O O . LEU A 1 115 ? 1.663 -1.298 28.788 1.00 77.81 115 LEU A O 1
ATOM 946 N N . HIS A 1 116 ? 3.449 -0.653 27.588 1.00 73.69 116 HIS A N 1
ATOM 947 C CA . HIS A 1 116 ? 2.705 0.258 26.721 1.00 73.69 116 HIS A CA 1
ATOM 948 C C . HIS A 1 116 ? 1.601 -0.472 25.934 1.00 73.69 116 HIS A C 1
ATOM 950 O O . HIS A 1 116 ? 0.461 -0.009 25.879 1.00 73.69 116 HIS A O 1
ATOM 956 N N . TYR A 1 117 ? 1.892 -1.659 25.390 1.00 77.38 117 TYR A N 1
ATOM 957 C CA . TYR A 1 117 ? 0.893 -2.474 24.686 1.00 77.38 117 TYR A CA 1
ATOM 958 C C . TYR A 1 117 ? -0.230 -2.975 25.597 1.00 77.38 117 TYR A C 1
ATOM 960 O O . TYR A 1 117 ? -1.390 -3.010 25.181 1.00 77.38 117 TYR A O 1
ATOM 968 N N . ILE A 1 118 ? 0.078 -3.310 26.850 1.00 82.75 118 ILE A N 1
ATOM 969 C CA . ILE A 1 118 ? -0.940 -3.678 27.842 1.00 82.75 118 ILE A CA 1
ATOM 970 C C . ILE A 1 118 ? -1.843 -2.477 28.148 1.00 82.75 118 ILE A C 1
ATOM 972 O O . ILE A 1 118 ? -3.070 -2.606 28.134 1.00 82.75 118 ILE A O 1
ATOM 976 N N . ILE A 1 119 ? -1.257 -1.297 28.369 1.00 80.56 119 ILE A N 1
ATOM 977 C CA . ILE A 1 119 ? -2.015 -0.072 28.650 1.00 80.56 119 ILE A CA 1
ATOM 978 C C . ILE A 1 119 ? -2.919 0.290 27.468 1.00 80.56 119 ILE A C 1
ATOM 980 O O . ILE A 1 119 ? -4.093 0.589 27.682 1.00 80.56 119 ILE A O 1
ATOM 984 N N . PHE A 1 120 ? -2.428 0.177 26.233 1.00 82.00 120 PHE A N 1
ATOM 985 C CA . PHE A 1 120 ? -3.211 0.401 25.013 1.00 82.00 120 PHE A CA 1
ATOM 986 C C . PHE A 1 120 ? -4.510 -0.429 24.989 1.00 82.00 120 PHE A C 1
ATOM 988 O O . PHE A 1 120 ? -5.593 0.087 24.676 1.00 82.00 120 PHE A O 1
ATOM 995 N N . VAL A 1 121 ? -4.423 -1.717 25.338 1.00 86.31 121 VAL A N 1
ATOM 996 C CA . VAL A 1 121 ? -5.581 -2.626 25.396 1.00 86.31 121 VAL A CA 1
ATOM 997 C C . VAL A 1 121 ? -6.530 -2.217 26.524 1.00 86.31 121 VAL A C 1
ATOM 999 O O . VAL A 1 121 ? -7.735 -2.078 26.297 1.00 86.31 121 VAL A O 1
ATOM 1002 N N . ILE A 1 122 ? -5.999 -1.959 27.723 1.00 86.75 122 ILE A N 1
ATOM 1003 C CA . ILE A 1 122 ? -6.793 -1.563 28.898 1.00 86.75 122 ILE A CA 1
ATOM 1004 C C . ILE A 1 122 ? -7.551 -0.258 28.637 1.00 86.75 122 ILE A C 1
ATOM 1006 O O . ILE A 1 122 ? -8.751 -0.177 28.908 1.00 86.75 122 ILE A O 1
ATOM 1010 N N . VAL A 1 123 ? -6.880 0.748 28.076 1.00 84.62 123 VAL A N 1
ATOM 1011 C CA . VAL A 1 123 ? -7.473 2.041 27.716 1.00 84.62 123 VAL A CA 1
ATOM 1012 C C . VAL A 1 123 ? -8.627 1.845 26.737 1.00 84.62 123 VAL A C 1
ATOM 1014 O O . VAL A 1 123 ? -9.723 2.355 26.972 1.00 84.62 123 VAL A O 1
ATOM 1017 N N . SER A 1 124 ? -8.424 1.053 25.685 1.00 88.31 124 SER A N 1
ATOM 1018 C CA . SER A 1 124 ? -9.446 0.801 24.661 1.00 88.31 124 SER A CA 1
ATOM 1019 C C . SER A 1 124 ? -10.697 0.122 25.236 1.00 88.31 124 SER A C 1
ATOM 1021 O O . SER A 1 124 ? -11.823 0.530 24.939 1.00 88.31 124 SER A O 1
ATOM 1023 N N . ILE A 1 125 ? -10.518 -0.867 26.116 1.00 90.56 125 ILE A N 1
ATOM 1024 C CA . ILE A 1 125 ? -11.626 -1.533 26.821 1.00 90.56 125 ILE A CA 1
ATOM 1025 C C . ILE A 1 125 ? -12.333 -0.565 27.773 1.00 90.56 125 ILE A C 1
ATOM 1027 O O . ILE A 1 125 ? -13.563 -0.560 27.860 1.00 90.56 125 ILE A O 1
ATOM 1031 N N . THR A 1 126 ? -11.571 0.277 28.470 1.00 88.25 126 THR A N 1
ATOM 1032 C CA . THR A 1 126 ? -12.117 1.272 29.401 1.00 88.25 126 THR A CA 1
ATOM 1033 C C . THR A 1 126 ? -12.986 2.288 28.661 1.00 88.25 126 THR A C 1
ATOM 1035 O O . THR A 1 126 ? -14.109 2.541 29.091 1.00 88.25 126 THR A O 1
ATOM 1038 N N . ILE A 1 127 ? -12.542 2.794 27.505 1.00 88.75 127 ILE A N 1
ATOM 1039 C CA . ILE A 1 127 ? -13.330 3.705 26.657 1.00 88.75 127 ILE A CA 1
ATOM 1040 C C . ILE A 1 127 ? -14.648 3.051 26.228 1.00 88.75 127 ILE A C 1
ATOM 1042 O O . ILE A 1 127 ? -15.698 3.686 26.316 1.00 88.75 127 ILE A O 1
ATOM 1046 N N . CYS A 1 128 ? -14.629 1.779 25.816 1.00 91.44 128 CYS A N 1
ATOM 1047 C CA . CYS A 1 128 ? -15.853 1.045 25.480 1.00 91.44 128 CYS A CA 1
ATOM 1048 C C . CYS A 1 128 ? -16.826 0.988 26.662 1.00 91.44 128 CYS A C 1
ATOM 1050 O O . CYS A 1 128 ? -18.006 1.315 26.517 1.00 91.44 128 CYS A O 1
ATOM 1052 N N . LYS A 1 129 ? -16.338 0.604 27.846 1.00 90.00 129 LYS A N 1
ATOM 1053 C CA . LYS A 1 129 ? -17.166 0.522 29.055 1.00 90.00 129 LYS A CA 1
ATOM 1054 C C . LYS A 1 129 ? -17.745 1.879 29.433 1.00 90.00 129 LYS A C 1
ATOM 1056 O O . LYS A 1 129 ? -18.947 1.976 29.672 1.00 90.00 129 LYS A O 1
ATOM 1061 N N . LEU A 1 130 ? -16.928 2.933 29.428 1.00 88.19 130 LEU A N 1
ATOM 1062 C CA . LEU A 1 130 ? -17.381 4.304 29.688 1.00 88.19 130 LEU A CA 1
ATOM 1063 C C . LEU A 1 130 ? -18.414 4.755 28.650 1.00 88.19 130 LEU A C 1
ATOM 1065 O O . LEU A 1 130 ? -19.391 5.414 28.998 1.00 88.19 130 LEU A O 1
ATOM 1069 N N . THR A 1 131 ? -18.256 4.347 27.389 1.00 89.06 131 THR A N 1
ATOM 1070 C CA . THR A 1 131 ? -19.229 4.648 26.335 1.00 89.06 131 THR A CA 1
ATOM 1071 C C . THR A 1 131 ? -20.591 4.024 26.652 1.00 89.06 131 THR A C 1
ATOM 1073 O O . THR A 1 131 ? -21.604 4.716 26.616 1.00 89.06 131 THR A O 1
ATOM 1076 N N . ILE A 1 132 ? -20.630 2.742 27.018 1.00 89.75 132 ILE A N 1
ATOM 1077 C CA . ILE A 1 132 ? -21.884 2.018 27.289 1.00 89.75 132 ILE A CA 1
ATOM 1078 C C . ILE A 1 132 ? -22.549 2.489 28.585 1.00 89.75 132 ILE A C 1
ATOM 1080 O O . ILE A 1 132 ? -23.756 2.717 28.616 1.00 89.75 132 ILE A O 1
ATOM 1084 N N . THR A 1 133 ? -21.764 2.632 29.651 1.00 86.56 133 THR A N 1
ATOM 1085 C CA . THR A 1 133 ? -22.275 2.901 31.005 1.00 86.56 133 THR A CA 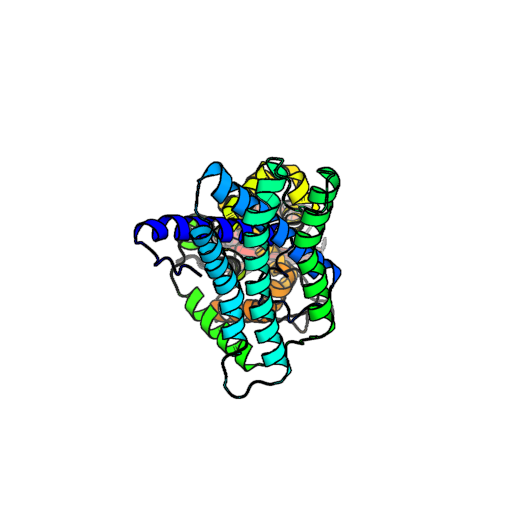1
ATOM 1086 C C . THR A 1 133 ? -22.533 4.377 31.280 1.00 86.56 133 THR A C 1
ATOM 1088 O O . THR A 1 133 ? -23.430 4.694 32.057 1.00 86.56 133 THR A O 1
ATOM 1091 N N . ILE A 1 134 ? -21.776 5.279 30.645 1.00 84.56 134 ILE A N 1
ATOM 1092 C CA . ILE A 1 134 ? -21.864 6.724 30.883 1.00 84.56 134 ILE A CA 1
ATOM 1093 C C . ILE A 1 134 ? -22.352 7.451 29.630 1.00 84.56 134 ILE A C 1
ATOM 1095 O O . ILE A 1 134 ? -23.405 8.080 29.658 1.00 84.56 134 ILE A O 1
ATOM 1099 N N . PHE A 1 135 ? -21.628 7.359 28.513 1.00 84.38 135 PHE A N 1
ATOM 1100 C CA . PHE A 1 135 ? -21.888 8.217 27.349 1.00 84.38 135 PHE A CA 1
ATOM 1101 C C . PHE A 1 135 ? -23.271 7.994 26.724 1.00 84.38 135 PHE A C 1
ATOM 1103 O O . PHE A 1 135 ? -24.018 8.949 26.513 1.00 84.38 135 PHE A O 1
ATOM 1110 N N . ILE A 1 136 ? -23.637 6.737 26.451 1.00 86.62 136 ILE A N 1
ATOM 1111 C CA . ILE A 1 136 ? -24.913 6.390 25.814 1.00 86.62 136 ILE A CA 1
ATOM 1112 C C . ILE A 1 136 ? -26.110 6.798 26.691 1.00 86.62 136 ILE A C 1
ATOM 1114 O O . ILE A 1 136 ? -27.024 7.435 26.161 1.00 86.62 136 ILE A O 1
ATOM 1118 N N . PRO A 1 137 ? -26.152 6.498 28.005 1.00 85.06 137 PRO A N 1
ATOM 1119 C CA . PRO A 1 137 ? -27.254 6.957 28.842 1.00 85.06 137 PRO A CA 1
ATOM 1120 C C . PRO A 1 137 ? -27.314 8.484 28.976 1.00 85.06 137 PRO A C 1
ATOM 1122 O O . PRO A 1 137 ? -28.416 9.029 28.928 1.00 85.06 137 PRO A O 1
ATOM 1125 N N . VAL A 1 138 ? -26.175 9.191 29.070 1.00 84.00 138 VAL A N 1
ATOM 1126 C CA . VAL A 1 138 ? -26.171 10.669 29.071 1.00 84.00 138 VAL A CA 1
ATOM 1127 C C . VAL A 1 138 ? -26.747 11.219 27.761 1.00 84.00 138 VAL A C 1
ATOM 1129 O O . VAL A 1 138 ? -27.583 12.121 27.806 1.00 84.00 138 VAL A O 1
ATOM 1132 N N . LEU A 1 139 ? -26.379 10.654 26.604 1.00 81.50 139 LEU A N 1
ATOM 1133 C CA . LEU A 1 139 ? -26.958 11.027 25.303 1.00 81.50 139 LEU A CA 1
ATO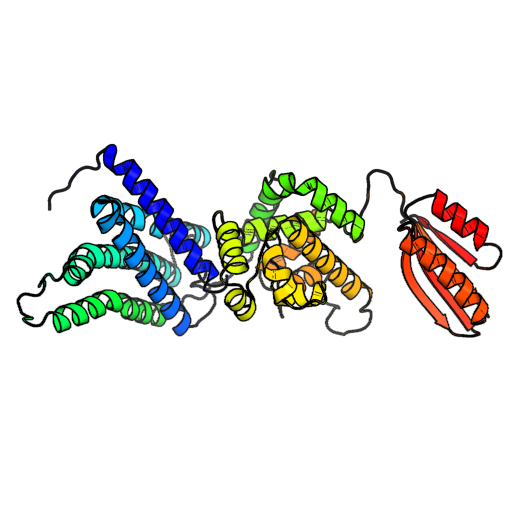M 1134 C C . LEU A 1 139 ? -28.474 10.798 25.247 1.00 81.50 139 LEU A C 1
ATOM 1136 O O . LEU A 1 139 ? -29.194 11.579 24.631 1.00 81.50 139 LEU A O 1
ATOM 1140 N N . LYS A 1 140 ? -28.972 9.753 25.919 1.00 83.06 140 LYS A N 1
ATOM 1141 C CA . LYS A 1 140 ? -30.410 9.472 26.073 1.00 83.06 140 LYS A CA 1
ATOM 1142 C C . LYS A 1 140 ? -31.085 10.325 27.162 1.00 83.06 140 LYS A C 1
ATOM 1144 O O . LYS A 1 140 ? -32.271 10.151 27.425 1.00 83.06 140 LYS A O 1
ATOM 1149 N N . GLY A 1 141 ? -30.359 11.255 27.786 1.00 72.75 141 GLY A N 1
ATOM 1150 C CA . GLY A 1 141 ? -30.887 12.220 28.752 1.00 72.75 141 GLY A CA 1
ATOM 1151 C C . GLY A 1 141 ? -30.891 11.760 30.213 1.00 72.75 141 GLY A C 1
ATOM 1152 O O . GLY A 1 141 ? -31.517 12.431 31.041 1.00 72.75 141 GLY A O 1
ATOM 1153 N N . ALA A 1 142 ? -30.209 10.657 30.545 1.00 75.06 142 ALA A N 1
ATOM 1154 C CA . ALA A 1 142 ? -30.101 10.157 31.914 1.00 75.06 142 ALA A CA 1
ATOM 1155 C C . ALA A 1 142 ? -29.182 11.043 32.777 1.00 75.06 142 ALA A C 1
ATOM 1157 O O . ALA A 1 142 ? -28.083 11.421 32.364 1.00 75.06 142 ALA A O 1
ATOM 1158 N N . LYS A 1 143 ? -29.611 11.333 34.011 1.00 65.56 143 LYS A N 1
ATOM 1159 C CA . LYS A 1 143 ? -28.758 11.929 35.049 1.00 65.56 143 LYS A CA 1
ATOM 1160 C C . LYS A 1 143 ? -27.992 10.809 35.755 1.00 65.56 143 LYS A C 1
ATOM 1162 O O . LYS A 1 143 ? -28.549 10.125 36.604 1.00 65.56 143 LYS A O 1
ATOM 1167 N N . LEU A 1 144 ? -26.737 10.596 35.366 1.00 64.56 144 LEU A N 1
ATOM 1168 C CA . LEU A 1 144 ? -25.887 9.539 35.932 1.00 64.56 144 LEU A CA 1
ATOM 1169 C C . LEU A 1 144 ? -25.109 9.989 37.173 1.00 64.56 144 LEU A C 1
ATOM 1171 O O . LEU A 1 144 ? -24.877 9.196 38.080 1.00 64.56 144 LEU A O 1
ATOM 1175 N N . PHE A 1 145 ? -24.715 11.260 37.228 1.00 64.19 145 PHE A N 1
ATOM 1176 C CA . PHE A 1 145 ? -23.985 11.812 38.361 1.00 64.19 145 PHE A CA 1
ATOM 1177 C C . PHE A 1 145 ? -24.971 12.475 39.318 1.00 64.19 145 PHE A C 1
ATOM 1179 O O . PHE A 1 145 ? -25.461 13.569 39.052 1.00 64.19 145 PHE A O 1
ATOM 1186 N N . VAL A 1 146 ? -25.254 11.797 40.433 1.00 58.38 146 VAL A N 1
ATOM 1187 C CA . VAL A 1 146 ? -26.244 12.222 41.442 1.00 58.38 146 VAL A CA 1
ATOM 1188 C C . VAL A 1 146 ? -25.963 13.632 41.980 1.00 58.38 146 VAL A C 1
ATOM 1190 O O . VAL A 1 146 ? -26.892 14.365 42.284 1.00 58.38 146 VAL A O 1
ATOM 1193 N N . PHE A 1 147 ? -24.693 14.042 42.034 1.00 59.22 147 PHE A N 1
ATOM 1194 C CA . PHE A 1 147 ? -24.277 15.358 42.531 1.00 59.22 147 PHE A CA 1
ATOM 1195 C C . PHE A 1 147 ? -24.384 16.495 41.500 1.00 59.22 147 PHE A C 1
ATOM 1197 O O . PHE A 1 147 ? -24.086 17.642 41.824 1.00 59.22 147 PHE A O 1
ATOM 1204 N N . LEU A 1 148 ? -24.759 16.204 40.250 1.00 61.84 148 LEU A N 1
ATOM 1205 C CA . LEU A 1 148 ? -24.828 17.192 39.174 1.00 61.84 148 LEU A CA 1
ATOM 1206 C C . LEU A 1 148 ? -26.260 17.326 38.681 1.00 61.84 148 LEU A C 1
ATOM 1208 O O . LEU A 1 148 ? -26.722 16.601 37.800 1.00 61.84 148 LEU A O 1
ATOM 1212 N N . ASP A 1 149 ? -26.955 18.328 39.208 1.00 62.00 149 ASP A N 1
ATOM 1213 C CA . ASP A 1 149 ? -28.338 18.594 38.820 1.00 62.00 149 ASP A CA 1
ATOM 1214 C C . ASP A 1 149 ? -28.492 19.086 37.379 1.00 62.00 149 ASP A C 1
ATOM 1216 O O . ASP A 1 149 ? -29.574 18.978 36.788 1.00 62.00 149 ASP A O 1
ATOM 1220 N N . ASN A 1 150 ? -27.401 19.568 36.783 1.00 76.12 150 ASN A N 1
ATOM 1221 C CA . ASN A 1 150 ? -27.375 20.079 35.425 1.00 76.12 150 ASN A CA 1
ATOM 1222 C C . ASN A 1 150 ? -26.966 18.989 34.413 1.00 76.12 150 ASN A C 1
ATOM 1224 O O . ASN A 1 150 ? -25.844 18.469 34.430 1.00 76.12 150 ASN A O 1
ATOM 1228 N N . LYS A 1 151 ? -27.871 18.694 33.468 1.00 71.56 151 LYS A N 1
ATOM 1229 C CA . LYS A 1 151 ? -27.641 17.747 32.362 1.00 71.56 151 LYS A CA 1
ATOM 1230 C C . LYS A 1 151 ? -26.444 18.147 31.489 1.00 71.56 151 LYS A C 1
ATOM 1232 O O . LYS A 1 151 ? -25.696 17.274 31.061 1.00 71.56 151 LYS A O 1
ATOM 1237 N N . ALA A 1 152 ? -26.216 19.446 31.280 1.00 72.88 152 ALA A N 1
ATOM 1238 C CA . ALA A 1 152 ? -25.069 19.938 30.519 1.00 72.88 152 ALA A CA 1
ATOM 1239 C C . ALA A 1 152 ? -23.743 19.649 31.240 1.00 72.88 152 ALA A C 1
ATOM 1241 O O . ALA A 1 152 ? -22.789 19.199 30.615 1.00 72.88 152 ALA A O 1
ATOM 1242 N N . MET A 1 153 ? -23.696 19.815 32.567 1.00 72.88 153 MET A N 1
ATOM 1243 C CA . MET A 1 153 ? -22.500 19.492 33.357 1.00 72.88 153 MET A CA 1
ATOM 1244 C C . MET A 1 153 ? -22.214 17.989 33.375 1.00 72.88 153 MET A C 1
ATOM 1246 O O . MET A 1 153 ? -21.066 17.579 33.226 1.00 72.88 153 MET A O 1
ATOM 1250 N N . THR A 1 154 ? -23.259 17.163 33.478 1.00 76.44 154 THR A N 1
ATOM 1251 C CA . THR A 1 154 ? -23.150 15.696 33.364 1.00 76.44 154 THR A CA 1
ATOM 1252 C C . THR A 1 154 ? -22.539 15.300 32.013 1.00 76.44 154 THR A C 1
ATOM 1254 O O . THR A 1 154 ? -21.640 14.459 31.956 1.00 76.44 154 THR A O 1
ATOM 1257 N N . PHE A 1 155 ? -22.970 15.954 30.929 1.00 75.62 155 PHE A N 1
ATOM 1258 C CA . PHE A 1 155 ? -22.418 15.752 29.591 1.00 75.62 155 PHE A CA 1
ATOM 1259 C C . PHE A 1 155 ? -20.953 16.187 29.478 1.00 75.62 155 PHE A C 1
ATOM 1261 O O . PHE A 1 155 ? -20.121 15.399 29.028 1.00 75.62 155 PHE A O 1
ATOM 1268 N N . ILE A 1 156 ? -20.604 17.383 29.956 1.00 78.88 156 ILE A N 1
ATOM 1269 C CA . ILE A 1 156 ? -19.223 17.890 29.932 1.00 78.88 156 ILE A CA 1
ATOM 1270 C C . ILE A 1 156 ? -18.279 16.942 30.683 1.00 78.88 156 ILE A C 1
ATOM 1272 O O . ILE A 1 156 ? -17.236 16.565 30.152 1.00 78.88 156 ILE A O 1
ATOM 1276 N N . ILE A 1 157 ? -18.655 16.485 31.878 1.00 79.56 157 ILE A N 1
ATOM 1277 C CA . ILE A 1 157 ? -17.819 15.558 32.656 1.00 79.56 157 ILE A CA 1
ATOM 1278 C C . ILE A 1 157 ? -17.694 14.199 31.968 1.00 79.56 157 ILE A C 1
ATOM 1280 O O . ILE A 1 157 ? -16.608 13.621 31.958 1.00 79.56 157 ILE A O 1
ATOM 1284 N N . SER A 1 158 ? -18.763 13.700 31.339 1.00 76.69 158 SER A N 1
ATOM 1285 C CA . SER A 1 158 ? -18.682 12.458 30.564 1.00 76.69 158 SER A CA 1
ATOM 1286 C C . SER A 1 158 ? -17.685 12.562 29.401 1.00 76.69 158 SER A C 1
ATOM 1288 O O . SER A 1 158 ? -16.908 11.634 29.186 1.00 76.69 158 SER A O 1
ATOM 1290 N N . LEU A 1 159 ? -17.625 13.713 28.717 1.00 78.56 159 LEU A N 1
ATOM 1291 C CA . LEU A 1 159 ? -16.626 13.977 27.679 1.00 78.56 159 LEU A CA 1
ATOM 1292 C C . LEU A 1 159 ? -15.206 14.033 28.253 1.00 78.56 159 LEU A C 1
ATOM 1294 O O . LEU A 1 159 ? -14.301 13.438 27.671 1.00 78.56 159 LEU A O 1
ATOM 1298 N N . PHE A 1 160 ? -15.008 14.680 29.406 1.00 80.94 160 PHE A N 1
ATOM 1299 C CA . PHE A 1 160 ? -13.703 14.708 30.077 1.00 80.94 160 PHE A CA 1
ATOM 1300 C C . PHE A 1 160 ? -13.215 13.308 30.466 1.00 80.94 160 PHE A C 1
ATOM 1302 O O . PHE A 1 160 ? -12.057 12.981 30.213 1.00 80.94 160 PHE A O 1
ATOM 1309 N N . LEU A 1 161 ? -14.083 12.454 31.020 1.00 79.94 161 LEU A N 1
ATOM 1310 C CA . LEU A 1 161 ? -13.728 11.075 31.387 1.00 79.94 161 LEU A CA 1
ATOM 1311 C C . LEU A 1 161 ? -13.330 10.231 30.170 1.00 79.94 161 LEU A C 1
ATOM 1313 O O . LEU A 1 161 ? -12.414 9.417 30.251 1.00 79.94 161 LEU A O 1
ATOM 1317 N N . ILE A 1 162 ? -13.997 10.442 29.036 1.00 79.06 162 ILE A N 1
ATOM 1318 C CA . ILE A 1 162 ? -13.700 9.757 27.772 1.00 79.06 162 ILE A CA 1
ATOM 1319 C C . ILE A 1 162 ? -12.413 10.290 27.125 1.00 79.06 162 ILE A C 1
ATOM 1321 O O . ILE A 1 162 ? -11.716 9.535 26.449 1.00 79.06 162 ILE A O 1
ATOM 1325 N N . ALA A 1 163 ? -12.081 11.565 27.341 1.00 77.12 163 ALA A N 1
ATOM 1326 C CA . ALA A 1 163 ? -10.866 12.204 26.838 1.00 77.12 163 ALA A CA 1
ATOM 1327 C C . ALA A 1 163 ? -9.632 11.966 27.729 1.00 77.12 163 ALA A C 1
ATOM 1329 O O . ALA A 1 163 ? -8.510 12.020 27.231 1.00 77.12 163 ALA A O 1
ATOM 1330 N N . PHE A 1 164 ? -9.809 11.657 29.018 1.00 77.38 164 PHE A N 1
ATOM 1331 C CA . PHE A 1 164 ? -8.722 11.412 29.976 1.00 77.38 164 PHE A CA 1
ATOM 1332 C C . PHE A 1 164 ? -7.642 10.417 29.503 1.00 77.38 164 PHE A C 1
ATOM 1334 O O . PHE A 1 164 ? -6.458 10.691 29.717 1.00 77.38 164 PHE A O 1
ATOM 1341 N N . PRO A 1 165 ? -7.973 9.312 28.803 1.00 74.06 165 PRO A N 1
ATOM 1342 C CA . PRO A 1 165 ? -6.956 8.403 28.286 1.00 74.06 165 PRO A CA 1
ATOM 1343 C C . PRO A 1 165 ? -5.957 9.040 27.307 1.00 74.06 165 PRO A C 1
ATOM 1345 O O . PRO A 1 165 ? -4.849 8.529 27.173 1.00 74.06 165 PRO A O 1
ATOM 1348 N N . ILE A 1 166 ? -6.304 10.164 26.664 1.00 71.12 166 ILE A N 1
ATOM 1349 C CA . ILE A 1 166 ? -5.382 10.934 25.812 1.00 71.12 166 ILE A CA 1
ATOM 1350 C C . ILE A 1 166 ? -4.218 11.478 26.645 1.00 71.12 166 ILE A C 1
ATOM 1352 O O . ILE A 1 166 ? -3.066 11.394 26.226 1.00 71.12 166 ILE A O 1
ATOM 1356 N N . GLU A 1 167 ? -4.505 12.031 27.824 1.00 72.31 167 GLU A N 1
ATOM 1357 C CA . GLU A 1 167 ? -3.472 12.583 28.704 1.00 72.31 167 GLU A CA 1
ATOM 1358 C C . GLU A 1 167 ? -2.597 11.481 29.308 1.00 72.31 167 GLU A C 1
ATOM 1360 O O . GLU A 1 167 ? -1.382 11.648 29.394 1.00 72.31 167 GLU A O 1
ATOM 1365 N N . LEU A 1 168 ? -3.177 10.322 29.644 1.00 70.06 168 LEU A N 1
ATOM 1366 C CA . LEU A 1 168 ? -2.402 9.166 30.102 1.00 70.06 168 LEU A CA 1
ATOM 1367 C C . LEU A 1 168 ? -1.412 8.680 29.037 1.00 70.06 168 LEU A C 1
ATOM 1369 O O . LEU A 1 168 ? -0.231 8.523 29.343 1.00 70.06 168 LEU A O 1
ATOM 1373 N N . GLU A 1 169 ? -1.855 8.480 27.792 1.00 66.31 169 GLU A N 1
ATOM 1374 C CA . GLU A 1 169 ? -0.961 8.029 26.715 1.00 66.31 169 GLU A CA 1
ATOM 1375 C C . GLU A 1 169 ? 0.133 9.060 26.405 1.00 66.31 169 GLU A C 1
ATOM 1377 O O . GLU A 1 169 ? 1.288 8.675 26.251 1.00 66.31 169 GLU A O 1
ATOM 1382 N N . LYS A 1 170 ? -0.169 10.367 26.443 1.00 67.31 170 LYS A N 1
ATOM 1383 C CA . LYS A 1 170 ? 0.853 11.428 26.322 1.00 67.31 170 LYS A CA 1
ATOM 1384 C C . LYS A 1 170 ? 1.935 11.341 27.401 1.00 67.31 170 LYS A C 1
ATOM 1386 O O . LYS A 1 170 ? 3.114 11.543 27.108 1.00 67.31 170 LYS A O 1
ATOM 1391 N N . ILE A 1 171 ? 1.543 11.115 28.658 1.00 67.69 171 ILE A N 1
ATOM 1392 C CA . ILE A 1 171 ? 2.489 11.016 29.781 1.00 67.69 171 ILE A CA 1
ATOM 1393 C C . ILE A 1 171 ? 3.389 9.794 29.587 1.00 67.69 171 ILE A C 1
ATOM 1395 O O . ILE A 1 171 ? 4.604 9.894 29.748 1.00 67.69 171 ILE A O 1
ATOM 1399 N N . ILE A 1 172 ? 2.801 8.663 29.204 1.00 63.56 172 ILE A N 1
ATOM 1400 C CA . ILE A 1 172 ? 3.518 7.407 28.976 1.00 63.56 172 ILE A CA 1
ATOM 1401 C C . ILE A 1 172 ? 4.498 7.559 27.805 1.00 63.56 172 ILE A C 1
ATOM 1403 O O . ILE A 1 172 ? 5.673 7.237 27.967 1.00 63.56 172 ILE A O 1
ATOM 1407 N N . ASP A 1 173 ? 4.072 8.129 26.678 1.00 61.62 173 ASP A N 1
ATOM 1408 C CA . ASP A 1 173 ? 4.945 8.399 25.524 1.00 61.62 173 ASP A CA 1
ATOM 1409 C C . ASP A 1 173 ? 6.163 9.247 25.905 1.00 61.62 173 ASP A C 1
ATOM 1411 O O . ASP A 1 173 ? 7.283 9.000 25.457 1.00 61.62 173 ASP A O 1
ATOM 1415 N N . LYS A 1 174 ? 5.966 10.247 26.771 1.00 62.00 174 LYS A N 1
ATOM 1416 C CA . LYS A 1 174 ? 7.053 11.114 27.237 1.00 62.00 174 LYS A CA 1
ATOM 1417 C C . LYS A 1 174 ? 8.055 10.374 28.130 1.00 62.00 174 LYS A C 1
ATOM 1419 O O . LYS A 1 174 ? 9.236 10.719 28.116 1.00 62.00 174 LYS A O 1
ATOM 1424 N N . LEU A 1 175 ? 7.590 9.402 28.916 1.00 54.44 175 LEU A N 1
ATOM 1425 C CA . LEU A 1 175 ? 8.406 8.638 29.867 1.00 54.44 175 LEU A CA 1
ATOM 1426 C C . LEU A 1 175 ? 9.175 7.492 29.204 1.00 54.44 175 LEU A C 1
ATOM 1428 O O . LEU A 1 175 ? 10.287 7.176 29.619 1.00 54.44 175 LEU A O 1
ATOM 1432 N N . PHE A 1 176 ? 8.603 6.886 28.168 1.00 52.25 176 PHE A N 1
ATOM 1433 C CA . PHE A 1 176 ? 9.094 5.650 27.572 1.00 52.25 176 PHE A CA 1
ATOM 1434 C C . PHE A 1 176 ? 9.608 5.879 26.148 1.00 52.25 176 PHE A C 1
ATOM 1436 O O . PHE A 1 176 ? 9.098 5.314 25.183 1.00 52.25 176 PHE A O 1
ATOM 1443 N N . ARG A 1 177 ? 10.653 6.708 26.015 1.00 48.44 177 ARG A N 1
ATOM 1444 C CA . ARG A 1 177 ? 11.384 6.888 24.750 1.00 48.44 177 ARG A CA 1
ATOM 1445 C C . ARG A 1 177 ? 12.063 5.576 24.347 1.00 48.44 177 ARG A C 1
ATOM 1447 O O . ARG A 1 177 ? 13.176 5.285 24.783 1.00 48.44 177 ARG A O 1
ATOM 1454 N N . VAL A 1 178 ? 11.389 4.761 23.542 1.00 46.19 178 VAL A N 1
ATOM 1455 C CA . VAL A 1 178 ? 11.927 3.492 23.039 1.00 46.19 178 VAL A CA 1
ATOM 1456 C C . VAL A 1 178 ? 12.444 3.695 21.616 1.00 46.19 178 VAL A C 1
ATOM 1458 O O . VAL A 1 178 ? 11.664 3.840 20.683 1.00 46.19 178 VAL A O 1
ATOM 1461 N N . VAL A 1 179 ? 13.765 3.661 21.447 1.00 42.19 179 VAL A N 1
ATOM 1462 C CA . VAL A 1 179 ? 14.433 3.702 20.134 1.00 42.19 179 VAL A CA 1
ATOM 1463 C C . VAL A 1 179 ? 14.525 2.276 19.563 1.00 42.19 179 VAL A C 1
ATOM 1465 O O . VAL A 1 179 ? 14.904 1.347 20.290 1.00 42.19 179 VAL A O 1
ATOM 1468 N N . ILE A 1 180 ? 14.168 2.054 18.285 1.00 45.91 180 ILE A N 1
ATOM 1469 C CA . ILE A 1 180 ? 14.484 0.774 17.611 1.00 45.91 180 ILE A CA 1
ATOM 1470 C C . ILE A 1 180 ? 15.989 0.682 17.442 1.00 45.91 180 ILE A C 1
ATOM 1472 O O . ILE A 1 180 ? 16.600 1.578 16.871 1.00 45.91 180 ILE A O 1
ATOM 1476 N N . ILE A 1 181 ? 16.561 -0.452 17.831 1.00 42.78 181 ILE A N 1
ATOM 1477 C CA . ILE A 1 181 ? 17.819 -0.893 17.242 1.00 42.78 181 ILE A CA 1
ATOM 1478 C C . ILE A 1 181 ? 17.438 -1.849 16.108 1.00 42.78 181 ILE A C 1
ATOM 1480 O O . ILE A 1 181 ? 16.940 -2.949 16.362 1.00 42.78 181 ILE A O 1
ATOM 1484 N N . GLU A 1 182 ? 17.560 -1.392 14.861 1.00 51.69 182 GLU A N 1
ATOM 1485 C CA . GLU A 1 182 ? 17.416 -2.239 13.674 1.00 51.69 182 GLU A CA 1
ATOM 1486 C C . GLU A 1 182 ? 18.683 -3.097 13.532 1.00 51.69 182 GLU A C 1
ATOM 1488 O O . GLU A 1 182 ? 19.742 -2.599 13.160 1.00 51.69 182 GLU A O 1
ATOM 1493 N N . ASN A 1 183 ? 18.592 -4.389 13.860 1.00 58.31 183 ASN A N 1
ATOM 1494 C CA . ASN A 1 183 ? 19.727 -5.313 13.755 1.00 58.31 183 ASN A CA 1
ATOM 1495 C C . ASN A 1 183 ? 19.733 -6.043 12.403 1.00 58.31 183 ASN A C 1
ATOM 1497 O O . ASN A 1 183 ? 18.671 -6.361 11.859 1.00 58.31 183 ASN A O 1
ATOM 1501 N N . ALA A 1 184 ? 20.926 -6.388 11.906 1.00 60.44 184 ALA A N 1
ATOM 1502 C CA . ALA A 1 184 ? 21.127 -7.097 10.636 1.00 60.44 184 ALA A CA 1
ATOM 1503 C C . ALA A 1 184 ? 20.377 -8.444 10.547 1.00 60.44 184 ALA A C 1
ATOM 1505 O O . ALA A 1 184 ? 19.903 -8.816 9.475 1.00 60.44 184 ALA A O 1
ATOM 1506 N N . ASP A 1 185 ? 20.205 -9.151 11.666 1.00 59.16 185 ASP A N 1
ATOM 1507 C CA . ASP A 1 185 ? 19.466 -10.420 11.698 1.00 59.16 185 ASP A CA 1
ATOM 1508 C C . ASP A 1 185 ? 17.973 -10.225 11.397 1.00 59.16 185 ASP A C 1
ATOM 1510 O O . ASP A 1 185 ? 17.396 -10.976 10.614 1.00 59.16 185 ASP A O 1
ATOM 1514 N N . SER A 1 186 ? 17.373 -9.140 11.905 1.00 64.25 186 SER A N 1
ATOM 1515 C CA . SER A 1 186 ? 15.967 -8.806 11.629 1.00 64.25 186 SER A CA 1
ATOM 1516 C C . SER A 1 186 ? 15.713 -8.499 10.153 1.00 64.25 186 SER A C 1
ATOM 1518 O O . SER A 1 186 ? 14.615 -8.709 9.648 1.00 64.25 186 SER A O 1
ATOM 1520 N N . TYR A 1 187 ? 16.726 -7.984 9.454 1.00 68.50 187 TYR A N 1
ATOM 1521 C CA . TYR A 1 187 ? 16.664 -7.745 8.019 1.00 68.50 187 TYR A CA 1
ATOM 1522 C C . TYR A 1 187 ? 16.701 -9.060 7.235 1.00 68.50 187 TYR A C 1
ATOM 1524 O O . TYR A 1 187 ? 15.916 -9.245 6.308 1.00 68.50 187 TYR A O 1
ATOM 1532 N N . ARG A 1 188 ? 17.585 -9.987 7.624 1.00 70.31 188 ARG A N 1
ATOM 1533 C CA . ARG A 1 188 ? 17.718 -11.298 6.971 1.00 70.31 188 ARG A CA 1
ATOM 1534 C C . ARG A 1 188 ? 16.455 -12.143 7.106 1.00 70.31 188 ARG A C 1
ATOM 1536 O O . ARG A 1 188 ? 16.029 -12.741 6.124 1.00 70.31 188 ARG A O 1
ATOM 1543 N N . GLU A 1 189 ? 15.856 -12.175 8.294 1.00 67.06 189 GLU A N 1
ATOM 1544 C CA . GLU A 1 189 ? 14.604 -12.904 8.523 1.00 67.06 189 GLU A CA 1
ATOM 1545 C C . GLU A 1 189 ? 13.454 -12.334 7.684 1.00 67.06 189 GLU A C 1
ATOM 1547 O O . GLU A 1 189 ? 12.718 -13.086 7.046 1.00 67.06 189 GLU A O 1
ATOM 1552 N N . GLU A 1 190 ? 13.320 -11.008 7.635 1.00 67.19 190 GLU A N 1
ATOM 1553 C CA . GLU A 1 190 ? 12.271 -10.346 6.856 1.00 67.19 190 GLU A CA 1
ATOM 1554 C C . GLU A 1 190 ? 12.448 -10.578 5.350 1.00 67.19 190 GLU A C 1
ATOM 1556 O O . GLU A 1 190 ? 11.477 -10.896 4.662 1.00 67.19 190 GLU A O 1
ATOM 1561 N N . LEU A 1 191 ? 13.687 -10.518 4.850 1.00 74.81 191 LEU A N 1
ATOM 1562 C CA . LEU A 1 191 ? 14.004 -10.853 3.462 1.00 74.81 191 LEU A CA 1
ATOM 1563 C C . LEU A 1 191 ? 13.612 -12.301 3.131 1.00 74.81 191 LEU A C 1
ATOM 1565 O O . LEU A 1 191 ? 12.914 -12.530 2.147 1.00 74.81 191 LEU A O 1
ATOM 1569 N N . TYR A 1 192 ? 13.984 -13.261 3.984 1.00 73.25 192 TYR A N 1
ATOM 1570 C CA . TYR A 1 192 ? 13.645 -14.676 3.803 1.00 73.25 192 TYR A CA 1
ATOM 1571 C C . TYR A 1 192 ? 12.128 -14.923 3.768 1.00 73.25 192 TYR A C 1
ATOM 1573 O O . TYR A 1 192 ? 11.623 -15.690 2.943 1.00 73.25 192 TYR A O 1
ATOM 1581 N N . ILE A 1 193 ? 11.371 -14.263 4.651 1.00 71.44 193 ILE A N 1
ATOM 1582 C CA . ILE A 1 193 ? 9.906 -14.360 4.672 1.00 71.44 193 ILE A CA 1
ATOM 1583 C C . ILE A 1 193 ? 9.313 -13.804 3.372 1.00 71.44 193 ILE A C 1
ATOM 1585 O O . ILE A 1 193 ? 8.442 -14.444 2.778 1.00 71.44 193 ILE A O 1
ATOM 1589 N N . LEU A 1 194 ? 9.785 -12.643 2.915 1.00 76.94 194 LEU A N 1
ATOM 1590 C CA . LEU A 1 194 ? 9.273 -11.992 1.709 1.00 76.94 194 LEU A CA 1
ATOM 1591 C C . LEU A 1 194 ? 9.585 -12.785 0.440 1.00 76.94 194 LEU A C 1
ATOM 1593 O O . LEU A 1 194 ? 8.702 -12.941 -0.401 1.00 76.94 194 LEU A O 1
ATOM 1597 N N . GLU A 1 195 ? 10.794 -13.330 0.311 1.00 78.06 195 GLU A N 1
ATOM 1598 C CA . GLU A 1 195 ? 11.166 -14.208 -0.807 1.00 78.06 195 GLU A CA 1
ATOM 1599 C C . GLU A 1 195 ? 10.226 -15.416 -0.899 1.00 78.06 195 GLU A C 1
ATOM 1601 O O . GLU A 1 195 ? 9.699 -15.729 -1.970 1.00 78.06 195 GLU A O 1
ATOM 1606 N N . ASN A 1 196 ? 9.926 -16.048 0.238 1.00 75.19 196 ASN A N 1
ATOM 1607 C CA . ASN A 1 196 ? 8.969 -17.149 0.284 1.00 75.19 196 ASN A CA 1
ATOM 1608 C C . ASN A 1 196 ? 7.549 -16.705 -0.094 1.00 75.19 196 ASN A C 1
ATOM 1610 O O . ASN A 1 196 ? 6.871 -17.411 -0.839 1.00 75.19 196 ASN A O 1
ATOM 1614 N N . GLN A 1 197 ? 7.096 -15.540 0.375 1.00 74.88 197 GLN A N 1
ATOM 1615 C CA . GLN A 1 197 ? 5.773 -15.000 0.037 1.00 74.88 197 GLN A CA 1
ATOM 1616 C C . GLN A 1 197 ? 5.642 -14.645 -1.450 1.00 74.88 197 GLN A C 1
ATOM 1618 O O . GLN A 1 197 ? 4.585 -14.868 -2.041 1.00 74.88 197 GLN A O 1
ATOM 1623 N N . LEU A 1 198 ? 6.703 -14.142 -2.084 1.00 79.50 198 LEU A N 1
ATOM 1624 C CA . LEU A 1 198 ? 6.721 -13.805 -3.512 1.00 79.50 198 LEU A CA 1
ATOM 1625 C C . LEU A 1 198 ? 6.562 -15.025 -4.422 1.00 79.50 198 LEU A C 1
ATOM 1627 O O . LEU A 1 198 ? 5.960 -14.910 -5.498 1.00 79.50 198 LEU A O 1
ATOM 1631 N N . ASN A 1 199 ? 7.060 -16.176 -3.967 1.00 77.94 199 ASN A N 1
ATOM 1632 C CA . ASN A 1 199 ? 6.940 -17.462 -4.652 1.00 77.94 199 ASN A CA 1
ATOM 1633 C C . ASN A 1 199 ? 5.546 -18.097 -4.498 1.00 77.94 199 ASN A C 1
ATOM 1635 O O . ASN A 1 199 ? 5.207 -19.032 -5.225 1.00 77.94 199 ASN A O 1
ATOM 1639 N N . MET A 1 200 ? 4.711 -17.598 -3.581 1.00 79.12 200 MET A N 1
ATOM 1640 C CA . MET A 1 200 ? 3.337 -18.071 -3.423 1.00 79.12 200 MET A CA 1
ATOM 1641 C C . MET A 1 200 ? 2.412 -17.463 -4.485 1.00 79.12 200 MET A C 1
ATOM 1643 O O . MET A 1 200 ? 2.563 -16.314 -4.909 1.00 79.12 200 MET A O 1
ATOM 1647 N N . LYS A 1 201 ? 1.389 -18.227 -4.890 1.00 78.81 201 LYS A N 1
ATOM 1648 C CA . LYS A 1 201 ? 0.335 -17.717 -5.777 1.00 78.81 201 LYS A CA 1
ATOM 1649 C C . LYS A 1 201 ? -0.425 -16.589 -5.084 1.00 78.81 201 LYS A C 1
ATOM 1651 O O . LYS A 1 201 ? -0.984 -16.782 -4.006 1.00 78.81 201 LYS A O 1
ATOM 1656 N N . ASN A 1 202 ? -0.493 -15.428 -5.731 1.00 82.88 202 ASN A N 1
ATOM 1657 C CA . ASN A 1 202 ? -1.230 -14.273 -5.232 1.00 82.88 202 ASN A CA 1
ATOM 1658 C C . ASN A 1 202 ? -2.475 -14.033 -6.092 1.00 82.88 202 ASN A C 1
ATOM 1660 O O . ASN A 1 202 ? -2.365 -13.761 -7.287 1.00 82.88 202 ASN A O 1
ATOM 1664 N N . TYR A 1 203 ? -3.658 -14.092 -5.473 1.00 84.38 203 TYR A N 1
ATOM 1665 C CA . TYR A 1 203 ? -4.944 -13.915 -6.157 1.00 84.38 203 TYR A CA 1
ATOM 1666 C C . TYR A 1 203 ? -5.023 -12.618 -6.979 1.00 84.38 203 TYR A C 1
ATOM 1668 O O . TYR A 1 203 ? -5.545 -12.626 -8.091 1.00 84.38 203 TYR A O 1
ATOM 1676 N N . TYR A 1 204 ? -4.494 -11.503 -6.464 1.00 84.44 204 TYR A N 1
ATOM 1677 C CA . TYR A 1 204 ? -4.577 -10.210 -7.148 1.00 84.44 204 TYR A CA 1
ATOM 1678 C C . TYR A 1 204 ? -3.685 -10.128 -8.387 1.00 84.44 204 TYR A C 1
ATOM 1680 O O . TYR A 1 204 ? -4.041 -9.421 -9.330 1.00 84.44 204 TYR A O 1
ATOM 1688 N N . ILE A 1 205 ? -2.557 -10.841 -8.380 1.00 89.44 205 ILE A N 1
ATOM 1689 C CA . ILE A 1 205 ? -1.659 -10.945 -9.533 1.00 89.44 205 ILE A CA 1
ATOM 1690 C C . ILE A 1 205 ? -2.285 -11.862 -10.581 1.00 89.44 205 ILE A C 1
ATOM 1692 O O . ILE A 1 205 ? -2.464 -11.443 -11.718 1.00 89.44 205 ILE A O 1
ATOM 1696 N N . GLU A 1 206 ? -2.739 -13.056 -10.185 1.00 88.81 206 GLU A N 1
ATOM 1697 C CA . GLU A 1 206 ? -3.374 -14.020 -11.098 1.00 88.81 206 GLU A CA 1
ATOM 1698 C C . GLU A 1 206 ? -4.614 -13.437 -11.787 1.00 88.81 206 GLU A C 1
ATOM 1700 O O . GLU A 1 206 ? -4.761 -13.536 -13.005 1.00 88.81 206 GLU A O 1
ATOM 1705 N N . LYS A 1 207 ? -5.470 -12.734 -11.034 1.00 91.50 207 LYS A N 1
ATOM 1706 C CA . LYS A 1 207 ? -6.645 -12.040 -11.582 1.00 91.50 207 LYS A CA 1
ATOM 1707 C C . LYS A 1 207 ? -6.274 -11.035 -12.682 1.00 91.50 207 LYS A C 1
ATOM 1709 O O . LYS A 1 207 ? -7.046 -10.849 -13.617 1.00 91.50 207 LYS A O 1
ATOM 1714 N N . ASN A 1 208 ? -5.124 -10.371 -12.560 1.00 91.75 208 ASN A N 1
ATOM 1715 C CA . ASN A 1 208 ? -4.690 -9.307 -13.465 1.00 91.75 208 ASN A CA 1
ATOM 1716 C C . ASN A 1 208 ? -3.570 -9.746 -14.424 1.00 91.75 208 ASN A C 1
ATOM 1718 O O . ASN A 1 208 ? -3.017 -8.903 -15.124 1.00 91.75 208 ASN A O 1
ATOM 1722 N N . LYS A 1 209 ? -3.255 -11.043 -14.515 1.00 92.06 209 LYS A N 1
ATOM 1723 C CA . LYS A 1 209 ? -2.107 -11.563 -15.275 1.00 92.06 209 LYS A CA 1
ATOM 1724 C C . LYS A 1 209 ? -2.087 -11.133 -16.743 1.00 92.06 209 LYS A C 1
ATOM 1726 O O . LYS A 1 209 ? -1.054 -10.721 -17.254 1.00 92.06 209 LYS A O 1
ATOM 1731 N N . ILE A 1 210 ? -3.247 -11.163 -17.404 1.00 87.69 210 ILE A N 1
ATOM 1732 C CA . ILE A 1 210 ? -3.393 -10.731 -18.806 1.00 87.69 210 ILE A CA 1
ATOM 1733 C C . ILE A 1 210 ? -3.068 -9.238 -18.953 1.00 87.69 210 ILE A C 1
ATOM 1735 O O . ILE A 1 210 ? -2.394 -8.833 -19.897 1.00 87.69 210 ILE A O 1
ATOM 1739 N N . ILE A 1 211 ? -3.536 -8.419 -18.008 1.00 91.19 211 ILE A N 1
ATOM 1740 C CA . ILE A 1 211 ? -3.289 -6.975 -18.002 1.00 91.19 211 ILE A CA 1
ATOM 1741 C C . ILE A 1 211 ? -1.801 -6.718 -17.775 1.00 91.19 211 ILE A C 1
ATOM 1743 O O . ILE A 1 211 ? -1.203 -5.980 -18.552 1.00 91.19 211 ILE A O 1
ATOM 1747 N N . ILE A 1 212 ? -1.207 -7.360 -16.766 1.00 92.31 212 ILE A N 1
ATOM 1748 C CA . ILE A 1 212 ? 0.217 -7.243 -16.428 1.00 92.31 212 ILE A CA 1
ATOM 1749 C C . ILE A 1 212 ? 1.079 -7.569 -17.649 1.00 92.31 212 ILE A C 1
ATOM 1751 O O . ILE A 1 212 ? 1.898 -6.745 -18.039 1.00 92.31 212 ILE A O 1
ATOM 1755 N N . ASP A 1 213 ? 0.836 -8.702 -18.310 1.00 84.25 213 ASP A N 1
ATOM 1756 C CA . ASP A 1 213 ? 1.578 -9.095 -19.510 1.00 84.25 213 ASP A CA 1
ATOM 1757 C C . ASP A 1 213 ? 1.378 -8.109 -20.676 1.00 84.25 213 ASP A C 1
ATOM 1759 O O . ASP A 1 213 ? 2.334 -7.707 -21.338 1.00 84.25 213 ASP A O 1
ATOM 1763 N N . SER A 1 214 ? 0.145 -7.649 -20.913 1.00 82.81 214 SER A N 1
ATOM 1764 C CA . SER A 1 214 ? -0.130 -6.669 -21.976 1.00 82.81 214 SER A CA 1
ATOM 1765 C C . SER A 1 214 ? 0.556 -5.317 -21.739 1.00 82.81 214 SER A C 1
ATOM 1767 O O . SER A 1 214 ? 1.016 -4.671 -22.682 1.00 82.81 214 SER A O 1
ATOM 1769 N N . VAL A 1 215 ? 0.638 -4.891 -20.477 1.00 88.25 215 VAL A N 1
ATOM 1770 C CA . VAL A 1 215 ? 1.235 -3.623 -20.057 1.00 88.25 215 VAL A CA 1
ATOM 1771 C C . VAL A 1 215 ? 2.761 -3.722 -20.065 1.00 88.25 215 VAL A C 1
ATOM 1773 O O . VAL A 1 215 ? 3.415 -2.815 -20.576 1.00 88.25 215 VAL A O 1
ATOM 1776 N N . ALA A 1 216 ? 3.322 -4.831 -19.576 1.00 86.44 216 ALA A N 1
ATOM 1777 C CA . ALA A 1 216 ? 4.752 -5.124 -19.637 1.00 86.44 216 ALA A CA 1
ATOM 1778 C C . ALA A 1 216 ? 5.257 -5.097 -21.088 1.00 86.44 216 ALA A C 1
ATOM 1780 O O . ALA A 1 216 ? 6.236 -4.417 -21.385 1.00 86.44 216 ALA A O 1
ATOM 1781 N N . ARG A 1 217 ? 4.509 -5.714 -22.015 1.00 80.44 217 ARG A N 1
ATOM 1782 C CA . ARG A 1 217 ? 4.770 -5.625 -23.462 1.00 80.44 217 ARG A CA 1
ATOM 1783 C C . ARG A 1 217 ? 4.708 -4.204 -23.998 1.00 80.44 217 ARG A C 1
ATOM 1785 O O . ARG A 1 217 ? 5.572 -3.790 -24.759 1.00 80.44 217 ARG A O 1
ATOM 1792 N N . LYS A 1 218 ? 3.669 -3.454 -23.628 1.00 82.12 218 LYS A N 1
ATOM 1793 C CA . LYS A 1 218 ? 3.432 -2.095 -24.133 1.00 82.12 218 LYS A CA 1
ATOM 1794 C C . LYS A 1 218 ? 4.555 -1.120 -23.773 1.00 82.12 218 LYS A C 1
ATOM 1796 O O . LYS A 1 218 ? 4.827 -0.231 -24.573 1.00 82.12 218 LYS A O 1
ATOM 1801 N N . TYR A 1 219 ? 5.143 -1.253 -22.585 1.00 85.44 219 TYR A N 1
ATOM 1802 C CA . TYR A 1 219 ? 6.198 -0.357 -22.091 1.00 85.44 219 TYR A CA 1
ATOM 1803 C C . TYR A 1 219 ? 7.596 -0.966 -22.124 1.00 85.44 219 TYR A C 1
ATOM 1805 O O . TYR A 1 219 ? 8.529 -0.336 -21.637 1.00 85.44 219 TYR A O 1
ATOM 1813 N N . ASP A 1 220 ? 7.729 -2.164 -22.688 1.00 80.38 220 ASP A N 1
ATOM 1814 C CA . ASP A 1 220 ? 8.983 -2.901 -22.751 1.00 80.38 220 ASP A CA 1
ATOM 1815 C C . ASP A 1 220 ? 9.672 -3.081 -21.388 1.00 80.38 220 ASP A C 1
ATOM 1817 O O . ASP A 1 220 ? 10.838 -2.743 -21.193 1.00 80.38 220 ASP A O 1
ATOM 1821 N N . ILE A 1 221 ? 8.935 -3.606 -20.415 1.00 88.38 221 ILE A N 1
ATOM 1822 C CA . ILE A 1 221 ? 9.467 -3.894 -19.079 1.00 88.38 221 ILE A CA 1
ATOM 1823 C C . ILE A 1 221 ? 9.403 -5.390 -18.833 1.00 88.38 221 ILE A C 1
ATOM 1825 O O . ILE A 1 221 ? 8.431 -6.050 -19.209 1.00 88.38 221 ILE A O 1
ATOM 1829 N N . ASN A 1 222 ? 10.414 -5.924 -18.153 1.00 88.50 222 ASN A N 1
ATOM 1830 C CA . ASN A 1 222 ? 10.388 -7.304 -17.709 1.00 88.50 222 ASN A CA 1
ATOM 1831 C C . ASN A 1 222 ? 9.173 -7.561 -16.805 1.00 88.50 222 ASN A C 1
ATOM 1833 O O . ASN A 1 222 ? 8.952 -6.869 -15.805 1.00 88.50 222 ASN A O 1
ATOM 1837 N N . ILE A 1 223 ? 8.395 -8.587 -17.151 1.00 90.06 223 ILE A N 1
ATOM 1838 C CA . ILE A 1 223 ? 7.174 -8.939 -16.427 1.00 90.06 223 ILE A CA 1
ATOM 1839 C C . ILE A 1 223 ? 7.448 -9.254 -14.952 1.00 90.06 223 ILE A C 1
ATOM 1841 O O . ILE A 1 223 ? 6.655 -8.877 -14.091 1.00 90.06 223 ILE A O 1
ATOM 1845 N N . ASP A 1 224 ? 8.600 -9.852 -14.645 1.00 91.31 224 ASP A N 1
ATOM 1846 C CA . ASP A 1 224 ? 8.975 -10.249 -13.293 1.00 91.31 224 ASP A CA 1
ATOM 1847 C C . ASP A 1 224 ? 9.268 -9.038 -12.397 1.00 91.31 224 ASP A C 1
ATOM 1849 O O . ASP A 1 224 ? 8.940 -9.074 -11.212 1.00 91.31 224 ASP A O 1
ATOM 1853 N N . ILE A 1 225 ? 9.811 -7.939 -12.944 1.00 92.75 225 ILE A N 1
ATOM 1854 C CA . ILE A 1 225 ? 9.976 -6.676 -12.197 1.00 92.75 225 ILE A CA 1
ATOM 1855 C C . ILE A 1 225 ? 8.615 -6.101 -11.838 1.00 92.75 225 ILE A C 1
ATOM 1857 O O . ILE A 1 225 ? 8.373 -5.754 -10.680 1.00 92.75 225 ILE A O 1
ATOM 1861 N N . LEU A 1 226 ? 7.729 -5.989 -12.832 1.00 94.44 226 LEU A N 1
ATOM 1862 C CA . LEU A 1 226 ? 6.400 -5.423 -12.630 1.00 94.44 226 LEU A CA 1
ATOM 1863 C C . LEU A 1 226 ? 5.613 -6.259 -11.613 1.00 94.44 226 LEU A C 1
ATOM 1865 O O . LEU A 1 226 ? 5.043 -5.708 -10.672 1.00 94.44 226 LEU A O 1
ATOM 1869 N N . GLU A 1 227 ? 5.630 -7.586 -11.744 1.00 93.88 227 GLU A N 1
ATOM 1870 C CA . GLU A 1 227 ? 5.002 -8.482 -10.774 1.00 93.88 227 GLU A CA 1
ATOM 1871 C C . GLU A 1 227 ? 5.627 -8.377 -9.381 1.00 93.88 227 GLU A C 1
ATOM 1873 O O . GLU A 1 227 ? 4.887 -8.349 -8.395 1.00 93.88 227 GLU A O 1
ATOM 1878 N N . ALA A 1 228 ? 6.957 -8.305 -9.270 1.00 91.94 228 ALA A N 1
ATOM 1879 C CA . ALA A 1 228 ? 7.637 -8.180 -7.985 1.00 91.94 228 ALA A CA 1
ATOM 1880 C C . ALA A 1 228 ? 7.235 -6.890 -7.261 1.00 91.94 228 ALA A C 1
ATOM 1882 O O . ALA A 1 228 ? 6.866 -6.949 -6.089 1.00 91.94 228 ALA A O 1
ATOM 1883 N N . ILE A 1 229 ? 7.221 -5.748 -7.958 1.00 92.94 229 ILE A N 1
ATOM 1884 C CA . ILE A 1 229 ? 6.784 -4.463 -7.389 1.00 92.94 229 ILE A CA 1
ATOM 1885 C C . ILE A 1 229 ? 5.317 -4.540 -6.955 1.00 92.94 229 ILE A C 1
ATOM 1887 O O . ILE A 1 229 ? 4.996 -4.195 -5.820 1.00 92.94 229 ILE A O 1
ATOM 1891 N N . LEU A 1 230 ? 4.424 -5.066 -7.798 1.00 92.75 230 LEU A N 1
ATOM 1892 C CA . LEU A 1 230 ? 3.010 -5.219 -7.436 1.00 92.75 230 LEU A CA 1
ATOM 1893 C C . LEU A 1 230 ? 2.823 -6.119 -6.206 1.00 92.75 230 LEU A C 1
ATOM 1895 O O . LEU A 1 230 ? 2.030 -5.799 -5.321 1.00 92.75 230 LEU A O 1
ATOM 1899 N N . LYS A 1 231 ? 3.549 -7.239 -6.119 1.00 88.44 231 LYS A N 1
ATOM 1900 C CA . LYS A 1 231 ? 3.496 -8.137 -4.957 1.00 88.44 231 LYS A CA 1
ATOM 1901 C C . LYS A 1 231 ? 4.033 -7.463 -3.696 1.00 88.44 231 LYS A C 1
ATOM 1903 O O . LYS A 1 231 ? 3.408 -7.602 -2.646 1.00 88.44 231 LYS A O 1
ATOM 1908 N N . LEU A 1 232 ? 5.133 -6.718 -3.794 1.00 85.25 232 LEU A N 1
ATOM 1909 C CA . LEU A 1 232 ? 5.690 -5.945 -2.683 1.00 85.25 232 LEU A CA 1
ATOM 1910 C C . LEU A 1 232 ? 4.664 -4.952 -2.128 1.00 85.25 232 LEU A C 1
ATOM 1912 O O . LEU A 1 232 ? 4.396 -4.966 -0.928 1.00 85.25 232 LEU A O 1
ATOM 1916 N N . GLU A 1 233 ? 4.005 -4.178 -2.989 1.00 85.00 233 GLU A N 1
ATOM 1917 C CA . GLU A 1 233 ? 2.953 -3.245 -2.567 1.00 85.00 233 GLU A CA 1
ATOM 1918 C C . GLU A 1 233 ? 1.751 -3.972 -1.941 1.00 85.00 233 GLU A C 1
ATOM 1920 O O . GLU A 1 233 ? 1.178 -3.517 -0.944 1.00 85.00 233 GLU A O 1
ATOM 1925 N N . ILE A 1 234 ? 1.395 -5.154 -2.458 1.00 79.81 234 ILE A N 1
ATOM 1926 C CA . ILE A 1 234 ? 0.344 -5.981 -1.857 1.00 79.81 234 ILE A CA 1
ATOM 1927 C C . ILE A 1 234 ? 0.728 -6.438 -0.443 1.00 79.81 234 ILE A C 1
ATOM 1929 O O . ILE A 1 234 ? -0.104 -6.351 0.459 1.00 79.81 234 ILE A O 1
ATOM 1933 N N . PHE A 1 235 ? 1.957 -6.912 -0.234 1.00 72.75 235 PHE A N 1
ATOM 1934 C CA . PHE A 1 235 ? 2.394 -7.439 1.060 1.00 72.75 235 PHE A CA 1
ATOM 1935 C C . PHE A 1 235 ? 2.636 -6.343 2.100 1.00 72.75 235 PHE A C 1
ATOM 1937 O O . PHE A 1 235 ? 2.220 -6.495 3.250 1.00 72.75 235 PHE A O 1
ATOM 1944 N N . TYR A 1 236 ? 3.252 -5.227 1.708 1.00 66.69 236 TYR A N 1
ATOM 1945 C CA . TYR A 1 236 ? 3.592 -4.151 2.640 1.00 66.69 236 TYR A CA 1
ATOM 1946 C C . TYR A 1 236 ? 2.419 -3.230 2.971 1.00 66.69 236 TYR A C 1
ATOM 1948 O O . TYR A 1 236 ? 2.312 -2.762 4.108 1.00 66.69 236 TYR A O 1
ATOM 1956 N N . ARG A 1 237 ? 1.540 -2.954 2.003 1.00 61.91 237 ARG A N 1
ATOM 1957 C CA . ARG A 1 237 ? 0.555 -1.868 2.125 1.00 61.91 237 ARG A CA 1
ATOM 1958 C C . ARG A 1 237 ? -0.892 -2.322 1.972 1.00 61.91 237 ARG A C 1
ATOM 1960 O O . ARG A 1 237 ? -1.780 -1.819 2.666 1.00 61.91 237 ARG A O 1
ATOM 1967 N N . ARG A 1 238 ? -1.171 -3.334 1.145 1.00 58.69 238 ARG A N 1
ATOM 1968 C CA . ARG A 1 238 ? -2.555 -3.709 0.805 1.00 58.69 238 ARG A CA 1
ATOM 1969 C C . ARG A 1 238 ? -3.198 -4.664 1.819 1.00 58.69 238 ARG A C 1
ATOM 1971 O O . ARG A 1 238 ? -3.172 -5.884 1.679 1.00 58.69 238 ARG A O 1
ATOM 1978 N N . ARG A 1 239 ? -3.892 -4.108 2.817 1.00 62.19 239 ARG A N 1
ATOM 1979 C CA . ARG A 1 239 ? -4.746 -4.886 3.744 1.00 62.19 239 ARG A CA 1
ATOM 1980 C C . ARG A 1 239 ? -6.141 -5.142 3.164 1.00 62.19 239 ARG A C 1
ATOM 1982 O O . ARG A 1 239 ? -6.620 -4.370 2.342 1.00 62.19 239 ARG A O 1
ATOM 1989 N N . LEU A 1 240 ? -6.828 -6.180 3.656 1.00 57.34 240 LEU A N 1
ATOM 1990 C CA . LEU A 1 240 ? -8.124 -6.676 3.145 1.00 57.34 240 LEU A CA 1
ATOM 1991 C C . LEU A 1 240 ? -9.170 -5.586 2.828 1.00 57.34 240 LEU A C 1
ATOM 1993 O O . LEU A 1 240 ? -9.871 -5.692 1.826 1.00 57.34 240 LEU A O 1
ATOM 1997 N N . PHE A 1 241 ? -9.263 -4.531 3.643 1.00 62.34 241 PHE A N 1
ATOM 1998 C CA . PHE A 1 241 ? -10.291 -3.490 3.501 1.00 62.34 241 PHE A CA 1
ATOM 1999 C C . PHE A 1 241 ? -9.810 -2.186 2.843 1.00 62.34 241 PHE A C 1
ATOM 2001 O O . PHE A 1 241 ? -10.643 -1.368 2.447 1.00 62.34 241 PHE A O 1
ATOM 2008 N N . TYR A 1 242 ? -8.497 -1.992 2.680 1.00 70.44 242 TYR A N 1
ATOM 2009 C CA . TYR A 1 242 ? -7.929 -0.771 2.089 1.00 70.44 242 TYR A CA 1
ATOM 2010 C C . TYR A 1 242 ? -8.441 -0.502 0.668 1.00 70.44 242 TYR A C 1
ATOM 2012 O O . TYR A 1 242 ? -8.910 0.607 0.422 1.00 70.44 242 TYR A O 1
ATOM 2020 N N . PRO A 1 243 ? -8.494 -1.493 -0.248 1.00 75.69 243 PRO A N 1
ATOM 2021 C CA . PRO A 1 243 ? -8.950 -1.250 -1.616 1.00 75.69 243 PRO A CA 1
ATOM 2022 C C . PRO A 1 243 ? -10.394 -0.747 -1.702 1.00 75.69 243 PRO A C 1
ATOM 2024 O O . PRO A 1 243 ? -10.747 -0.011 -2.621 1.00 75.69 243 PRO A O 1
ATOM 2027 N N . ILE A 1 244 ? -11.252 -1.164 -0.765 1.00 78.25 244 ILE A N 1
ATOM 2028 C CA . ILE A 1 244 ? -12.644 -0.705 -0.698 1.00 78.25 244 ILE A CA 1
ATOM 2029 C C . ILE A 1 244 ? -12.669 0.753 -0.245 1.00 78.25 244 ILE A C 1
ATOM 2031 O O . ILE A 1 244 ? -13.353 1.579 -0.849 1.00 78.25 244 ILE A O 1
ATOM 2035 N N . PHE A 1 245 ? -11.899 1.078 0.792 1.00 74.88 245 PHE A N 1
ATOM 2036 C CA . PHE A 1 245 ? -11.845 2.427 1.333 1.00 74.88 245 PHE A CA 1
ATOM 2037 C C . PHE A 1 245 ? -11.217 3.430 0.361 1.00 74.88 245 PHE A C 1
ATOM 2039 O O . PHE A 1 245 ? -11.792 4.494 0.148 1.00 74.88 245 PHE A O 1
ATOM 2046 N N . GLU A 1 246 ? -10.110 3.077 -0.293 1.00 82.25 246 GLU A N 1
ATOM 2047 C CA . GLU A 1 246 ? -9.496 3.877 -1.360 1.00 82.25 246 GLU A CA 1
ATOM 2048 C C . GLU A 1 246 ? -10.521 4.205 -2.448 1.00 82.25 246 GLU A C 1
ATOM 2050 O O . GLU A 1 246 ? -10.703 5.367 -2.803 1.00 82.25 246 GLU A O 1
ATOM 2055 N N . LYS A 1 247 ? -11.282 3.202 -2.911 1.00 87.50 247 LYS A N 1
ATOM 2056 C CA . LYS A 1 247 ? -12.348 3.407 -3.902 1.00 87.50 247 LYS A CA 1
ATOM 2057 C C . LYS A 1 247 ? -13.428 4.362 -3.399 1.00 87.50 247 LYS A C 1
ATOM 2059 O O . LYS A 1 247 ? -13.888 5.200 -4.171 1.00 87.50 247 LYS A O 1
ATOM 2064 N N . ILE A 1 248 ? -13.838 4.260 -2.134 1.00 83.75 248 ILE A N 1
ATOM 2065 C CA . ILE A 1 248 ? -14.826 5.170 -1.531 1.00 83.75 248 ILE A CA 1
ATOM 2066 C C . ILE A 1 248 ? -14.266 6.595 -1.459 1.00 83.75 248 ILE A C 1
ATOM 2068 O O . ILE A 1 248 ? -14.932 7.527 -1.915 1.00 83.75 248 ILE A O 1
ATOM 2072 N N . LEU A 1 249 ? -13.048 6.774 -0.942 1.00 84.62 249 LEU A N 1
ATOM 2073 C CA . LEU A 1 249 ? -12.399 8.081 -0.846 1.00 84.62 249 LEU A CA 1
ATOM 2074 C C . LEU A 1 249 ? -12.226 8.723 -2.219 1.00 84.62 249 LEU A C 1
ATOM 2076 O O . LEU A 1 249 ? -12.644 9.859 -2.422 1.00 84.62 249 LEU A O 1
ATOM 2080 N N . CYS A 1 250 ? -11.671 7.999 -3.183 1.00 87.50 250 CYS A N 1
ATOM 2081 C CA . CYS A 1 250 ? -11.434 8.513 -4.525 1.00 87.50 250 CYS A CA 1
ATOM 2082 C C . CYS A 1 250 ? -12.732 8.806 -5.285 1.00 87.50 250 CYS A C 1
ATOM 2084 O O . CYS A 1 250 ? -12.768 9.743 -6.085 1.00 87.50 250 CYS A O 1
ATOM 2086 N N . LYS A 1 251 ? -13.813 8.056 -5.028 1.00 89.56 251 LYS A N 1
ATOM 2087 C CA . LYS A 1 251 ? -15.109 8.244 -5.697 1.00 89.56 251 LYS A CA 1
ATOM 2088 C C . LYS A 1 251 ? -15.953 9.366 -5.090 1.00 89.56 251 LYS A C 1
ATOM 2090 O O . LYS A 1 251 ? -16.525 10.144 -5.853 1.00 89.56 251 LYS A O 1
ATOM 2095 N N . TYR A 1 252 ? -16.049 9.432 -3.761 1.00 87.69 252 TYR A N 1
ATOM 2096 C CA . TYR A 1 252 ? -16.965 10.337 -3.051 1.00 87.69 252 TYR A CA 1
ATOM 2097 C C . TYR A 1 252 ? -16.262 11.521 -2.378 1.00 87.69 252 TYR A C 1
ATOM 2099 O O . TYR A 1 252 ? -16.850 12.592 -2.265 1.00 87.69 252 TYR A O 1
ATOM 2107 N N . PHE A 1 253 ? -15.000 11.366 -1.977 1.00 88.75 253 PHE A N 1
ATOM 2108 C CA . PHE A 1 253 ? -14.212 12.383 -1.270 1.00 88.75 253 PHE A CA 1
ATOM 2109 C C . PHE A 1 253 ? -12.950 12.776 -2.057 1.00 88.75 253 PHE A C 1
ATOM 2111 O O . PHE A 1 253 ? -11.883 12.995 -1.479 1.00 88.75 253 PHE A O 1
ATOM 2118 N N . SER A 1 254 ? -13.062 12.889 -3.385 1.00 89.00 254 SER A N 1
ATOM 2119 C CA . SER A 1 254 ? -11.921 13.069 -4.297 1.00 89.00 254 SER A CA 1
ATOM 2120 C C . SER A 1 254 ? -11.044 14.274 -3.940 1.00 89.00 254 SER A C 1
ATOM 2122 O O . SER A 1 254 ? -9.824 14.161 -3.931 1.00 89.00 254 SER A O 1
ATOM 2124 N N . ASN A 1 255 ? -11.645 15.408 -3.564 1.00 88.88 255 ASN A N 1
ATOM 2125 C CA . ASN A 1 255 ? -10.896 16.609 -3.167 1.00 88.88 255 ASN A CA 1
ATOM 2126 C C . ASN A 1 255 ? -10.026 16.372 -1.925 1.00 88.88 255 ASN A C 1
ATOM 2128 O O . ASN A 1 255 ? -8.924 16.909 -1.829 1.00 88.88 255 ASN A O 1
ATOM 2132 N N . TYR A 1 256 ? -10.514 15.572 -0.974 1.00 82.94 256 TYR A N 1
ATOM 2133 C CA . TYR A 1 256 ? -9.752 15.218 0.219 1.00 82.94 256 TYR A CA 1
ATOM 2134 C C . TYR A 1 256 ? -8.609 14.263 -0.129 1.00 82.94 256 TYR A C 1
ATOM 2136 O O . TYR A 1 256 ? -7.485 14.492 0.309 1.00 82.94 256 TYR A O 1
ATOM 2144 N N . ALA A 1 257 ? -8.885 13.248 -0.956 1.00 85.38 257 ALA A N 1
ATOM 2145 C CA . ALA A 1 257 ? -7.878 12.305 -1.436 1.00 85.38 257 ALA A CA 1
ATOM 2146 C C . ALA A 1 257 ? -6.722 13.030 -2.149 1.00 85.38 257 ALA A C 1
ATOM 2148 O O . ALA A 1 257 ? -5.568 12.823 -1.788 1.00 85.38 257 ALA A O 1
ATOM 2149 N N . ILE A 1 258 ? -7.037 13.948 -3.073 1.00 88.50 258 ILE A N 1
ATOM 2150 C CA . ILE A 1 258 ? -6.046 14.761 -3.798 1.00 88.50 258 ILE A CA 1
ATOM 2151 C C . ILE A 1 258 ? -5.256 15.645 -2.827 1.00 88.50 258 ILE A C 1
ATOM 2153 O O . ILE A 1 258 ? -4.031 15.632 -2.837 1.00 88.50 258 ILE A O 1
ATOM 2157 N N . LYS A 1 259 ? -5.937 16.372 -1.930 1.00 86.25 259 LYS A N 1
ATOM 2158 C CA . LYS A 1 259 ? -5.276 17.260 -0.957 1.00 86.25 259 LYS A CA 1
ATOM 2159 C C . LYS A 1 259 ? -4.324 16.512 -0.018 1.00 86.25 259 LYS A C 1
ATOM 2161 O O . LYS A 1 259 ? -3.355 17.098 0.460 1.00 86.25 259 LYS A O 1
ATOM 2166 N N . LYS A 1 260 ? -4.637 15.259 0.312 1.00 80.38 260 LYS A N 1
ATOM 2167 C CA . LYS A 1 260 ? -3.822 14.414 1.192 1.00 80.38 260 LYS A CA 1
ATOM 2168 C C . LYS A 1 260 ? -2.753 13.608 0.462 1.00 80.38 260 LYS A C 1
ATOM 2170 O O . LYS A 1 260 ? -1.954 12.986 1.152 1.00 80.38 260 LYS A O 1
ATOM 2175 N N . ASP A 1 261 ? -2.739 13.644 -0.868 1.00 84.25 261 ASP A N 1
ATOM 2176 C CA . ASP A 1 261 ? -1.810 12.901 -1.719 1.00 84.25 261 ASP A CA 1
ATOM 2177 C C . ASP A 1 261 ? -1.678 11.422 -1.314 1.00 84.25 261 ASP A C 1
ATOM 2179 O O . ASP A 1 261 ? -0.593 10.909 -1.036 1.00 84.25 261 ASP A O 1
ATOM 2183 N N . ILE A 1 262 ? -2.824 10.746 -1.194 1.00 82.00 262 ILE A N 1
ATOM 2184 C CA . ILE A 1 262 ? -2.862 9.342 -0.773 1.00 82.00 262 ILE A CA 1
ATOM 2185 C C . ILE A 1 262 ? -2.290 8.412 -1.857 1.00 82.00 262 ILE A C 1
ATOM 2187 O O . ILE A 1 262 ? -2.433 8.671 -3.053 1.00 82.00 262 ILE A O 1
ATOM 2191 N N . SER A 1 263 ? -1.683 7.304 -1.430 1.00 85.94 263 SER A N 1
ATOM 2192 C CA . SER A 1 263 ? -1.334 6.171 -2.294 1.00 85.94 263 SER A CA 1
ATOM 2193 C C . SER A 1 263 ? -2.569 5.318 -2.578 1.00 85.94 263 SER A C 1
ATOM 2195 O O . SER A 1 263 ? -3.375 5.088 -1.676 1.00 85.94 263 SER A O 1
ATOM 2197 N N . VAL A 1 264 ? -2.751 4.880 -3.827 1.00 86.94 264 VAL A N 1
ATOM 2198 C CA . VAL A 1 264 ? -3.982 4.194 -4.254 1.00 86.94 264 VAL A CA 1
ATOM 2199 C C . VAL A 1 264 ? -3.733 3.034 -5.211 1.00 86.94 264 VAL A C 1
ATOM 2201 O O . VAL A 1 264 ? -2.818 3.062 -6.038 1.00 86.94 264 VAL A O 1
ATOM 2204 N N . GLY A 1 265 ? -4.620 2.040 -5.149 1.00 87.06 265 GLY A N 1
ATOM 2205 C CA . GLY A 1 265 ? -4.685 0.909 -6.069 1.00 87.06 265 GLY A CA 1
ATOM 2206 C C . GLY A 1 265 ? -3.718 -0.227 -5.734 1.00 87.06 265 GLY A C 1
ATOM 2207 O O . GLY A 1 265 ? -3.097 -0.266 -4.676 1.00 87.06 265 GLY A O 1
ATOM 2208 N N . ILE A 1 266 ? -3.630 -1.212 -6.629 1.00 87.81 266 ILE A N 1
ATOM 2209 C CA . ILE A 1 266 ? -2.803 -2.415 -6.436 1.00 87.81 266 ILE A CA 1
ATOM 2210 C C . ILE A 1 266 ? -1.301 -2.108 -6.333 1.00 87.81 266 ILE A C 1
ATOM 2212 O O . ILE A 1 266 ? -0.606 -2.793 -5.594 1.00 87.81 266 ILE A O 1
ATOM 2216 N N . ALA A 1 267 ? -0.835 -1.067 -7.019 1.00 90.06 267 ALA A N 1
ATOM 2217 C CA . ALA A 1 267 ? 0.540 -0.584 -7.021 1.00 90.06 267 ALA A CA 1
ATOM 2218 C C . ALA A 1 267 ? 0.786 0.562 -6.020 1.00 90.06 267 ALA A C 1
ATOM 2220 O O . ALA A 1 267 ? 1.904 1.060 -5.940 1.00 90.06 267 ALA A O 1
ATOM 2221 N N . GLN A 1 268 ? -0.243 1.003 -5.278 1.00 87.69 268 GLN A N 1
ATOM 2222 C CA . GLN A 1 268 ? -0.130 2.027 -4.225 1.00 87.69 268 GLN A CA 1
ATOM 2223 C C . GLN A 1 268 ? 0.592 3.313 -4.685 1.00 87.69 268 GLN A C 1
ATOM 2225 O O . GLN A 1 268 ? 1.436 3.878 -3.988 1.00 87.69 268 GLN A O 1
ATOM 2230 N N . ILE A 1 269 ? 0.235 3.804 -5.873 1.00 88.62 269 ILE A N 1
ATOM 2231 C CA . ILE A 1 269 ? 0.836 5.004 -6.469 1.00 88.62 269 ILE A CA 1
ATOM 2232 C C . ILE A 1 269 ? 0.232 6.259 -5.831 1.00 88.62 269 ILE A C 1
ATOM 2234 O O . ILE A 1 269 ? -0.991 6.363 -5.723 1.00 88.62 269 ILE A O 1
ATOM 2238 N N . LYS A 1 270 ? 1.072 7.228 -5.439 1.00 89.88 270 LYS A N 1
ATOM 2239 C CA . LYS A 1 270 ? 0.615 8.550 -4.975 1.00 89.88 270 LYS A CA 1
ATOM 2240 C C . LYS A 1 270 ? -0.098 9.307 -6.089 1.00 89.88 270 LYS A C 1
ATOM 2242 O O . LYS A 1 270 ? 0.325 9.261 -7.246 1.00 89.88 270 LYS A O 1
ATOM 2247 N N . ILE A 1 271 ? -1.135 10.057 -5.735 1.00 89.94 271 ILE A N 1
ATOM 2248 C CA . ILE A 1 271 ? -1.908 10.864 -6.689 1.00 89.94 271 ILE A CA 1
ATOM 2249 C C . ILE A 1 271 ? -1.003 11.860 -7.432 1.00 89.94 271 ILE A C 1
ATOM 2251 O O . ILE A 1 271 ? -1.068 11.937 -8.658 1.00 89.94 271 ILE A O 1
ATOM 2255 N N . SER A 1 272 ? -0.095 12.534 -6.726 1.00 90.19 272 SER A N 1
ATOM 2256 C CA . SER A 1 272 ? 0.874 13.470 -7.306 1.00 90.19 272 SER A CA 1
ATOM 2257 C C . SER A 1 272 ? 1.863 12.796 -8.265 1.00 90.19 272 SER A C 1
ATOM 2259 O O . SER A 1 272 ? 2.221 13.363 -9.298 1.00 90.19 272 SER A O 1
ATOM 2261 N N . THR A 1 273 ? 2.287 11.564 -7.966 1.00 91.44 273 THR A N 1
ATOM 2262 C CA . THR A 1 273 ? 3.126 10.765 -8.870 1.00 91.44 273 THR A CA 1
ATOM 2263 C C . THR A 1 273 ? 2.347 10.389 -10.124 1.00 91.44 273 THR A C 1
ATOM 2265 O O . THR A 1 273 ? 2.850 10.557 -11.233 1.00 91.44 273 THR A O 1
ATOM 2268 N N . ALA A 1 274 ? 1.103 9.934 -9.978 1.00 93.06 274 ALA A N 1
ATOM 2269 C CA . ALA A 1 274 ? 0.261 9.589 -11.116 1.00 93.06 274 ALA A CA 1
ATOM 2270 C C . ALA A 1 274 ? -0.028 10.794 -12.023 1.00 93.06 274 ALA A C 1
ATOM 2272 O O . ALA A 1 274 ? -0.015 10.645 -13.240 1.00 93.06 274 ALA A O 1
ATOM 2273 N N . GLU A 1 275 ? -0.228 11.981 -11.452 1.00 93.75 275 GLU A N 1
ATOM 2274 C CA . GLU A 1 275 ? -0.409 13.238 -12.189 1.00 93.75 275 GLU A CA 1
ATOM 2275 C C . GLU A 1 275 ? 0.799 13.562 -13.074 1.00 93.75 275 GLU A C 1
ATOM 2277 O O . GLU A 1 275 ? 0.631 13.838 -14.264 1.00 93.75 275 GLU A O 1
ATOM 2282 N N . LYS A 1 276 ? 2.020 13.405 -12.545 1.00 92.00 276 LYS A N 1
ATOM 2283 C CA . LYS A 1 276 ? 3.261 13.560 -13.324 1.00 92.00 276 LYS A CA 1
ATOM 2284 C C . LYS A 1 276 ? 3.373 12.531 -14.450 1.00 92.00 276 LYS A C 1
ATOM 2286 O O . LYS A 1 276 ? 3.707 12.887 -15.573 1.00 92.00 276 LYS A O 1
ATOM 2291 N N . ILE A 1 277 ? 3.080 11.263 -14.159 1.00 93.06 277 ILE A N 1
ATOM 2292 C CA . ILE A 1 277 ? 3.217 10.154 -15.118 1.00 93.06 277 ILE A CA 1
ATOM 2293 C C . ILE A 1 277 ? 2.160 10.206 -16.228 1.00 93.06 277 ILE A C 1
ATOM 2295 O O . ILE A 1 277 ? 2.432 9.859 -17.379 1.00 93.06 277 ILE A O 1
ATOM 2299 N N . LEU A 1 278 ? 0.938 10.619 -15.896 1.00 91.62 278 LEU A N 1
ATOM 2300 C CA . LEU A 1 278 ? -0.160 10.729 -16.853 1.00 91.62 278 LEU A CA 1
ATOM 2301 C C . LEU A 1 278 ? -0.158 12.061 -17.604 1.00 91.62 278 LEU A C 1
ATOM 2303 O O . LEU A 1 278 ? -0.814 12.138 -18.643 1.00 91.62 278 LEU A O 1
ATOM 2307 N N . ASN A 1 279 ? 0.560 13.068 -17.096 1.00 91.44 279 ASN A N 1
ATOM 2308 C CA . ASN A 1 279 ? 0.545 14.448 -17.577 1.00 91.44 279 ASN A CA 1
ATOM 2309 C C . ASN A 1 279 ? -0.890 15.000 -17.694 1.00 91.44 279 ASN A C 1
ATOM 2311 O O . ASN A 1 279 ? -1.304 15.507 -18.738 1.00 91.44 279 ASN A O 1
ATOM 2315 N N . LYS A 1 280 ? -1.683 14.800 -16.635 1.00 91.88 280 LYS A N 1
ATOM 2316 C CA . LYS A 1 280 ? -3.103 15.175 -16.543 1.00 91.88 280 LYS A CA 1
ATOM 2317 C C . LYS A 1 280 ? -3.437 15.632 -15.136 1.00 91.88 280 LYS A C 1
ATOM 2319 O O . LYS A 1 280 ? -2.891 15.076 -14.189 1.00 91.88 280 LYS A O 1
ATOM 2324 N N . ASP A 1 281 ? -4.393 16.551 -15.009 1.00 92.19 281 ASP A N 1
ATOM 2325 C CA . ASP A 1 281 ? -4.882 16.995 -13.702 1.00 92.19 281 ASP A CA 1
ATOM 2326 C C . ASP A 1 281 ? -5.489 15.820 -12.920 1.00 92.19 281 ASP A C 1
ATOM 2328 O O . ASP A 1 281 ? -6.280 15.022 -13.447 1.00 92.19 281 ASP A O 1
ATOM 2332 N N . SER A 1 282 ? -5.142 15.737 -11.635 1.00 91.50 282 SER A N 1
ATOM 2333 C CA . SER A 1 282 ? -5.626 14.710 -10.707 1.00 91.50 282 SER A CA 1
ATOM 2334 C C . SER A 1 282 ? -7.147 14.494 -10.744 1.00 91.50 282 SER A C 1
ATOM 2336 O O . SER A 1 282 ? -7.628 13.362 -10.620 1.00 91.50 282 SER A O 1
ATOM 2338 N N . ARG A 1 283 ? -7.945 15.545 -10.961 1.00 91.50 283 ARG A N 1
ATOM 2339 C CA . ARG A 1 283 ? -9.417 15.480 -11.001 1.00 91.50 283 ARG A CA 1
ATOM 2340 C C . ARG A 1 283 ? -9.949 14.655 -12.170 1.00 91.50 283 ARG A C 1
ATOM 2342 O O . ARG A 1 283 ? -11.044 14.099 -12.053 1.00 91.50 283 ARG A O 1
ATOM 2349 N N . GLU A 1 284 ? -9.201 14.541 -13.265 1.00 91.44 284 GLU A N 1
ATOM 2350 C CA . GLU A 1 284 ? -9.622 13.788 -14.451 1.00 91.44 284 GLU A CA 1
ATOM 2351 C C . GLU A 1 284 ? -9.564 12.274 -14.231 1.00 91.44 284 GLU A C 1
ATOM 2353 O O . GLU A 1 284 ? -10.395 11.528 -14.760 1.00 91.44 284 GLU A O 1
ATOM 2358 N N . PHE A 1 285 ? -8.601 11.804 -13.432 1.00 93.44 285 PHE A N 1
ATOM 2359 C CA . PHE A 1 285 ? -8.335 10.376 -13.269 1.00 93.44 285 PHE A CA 1
ATOM 2360 C C . PHE A 1 285 ? -8.624 9.817 -11.876 1.00 93.44 285 PHE A C 1
ATOM 2362 O O . PHE A 1 285 ? -8.726 8.596 -11.736 1.00 93.44 285 PHE A O 1
ATOM 2369 N N . ILE A 1 286 ? -8.801 10.656 -10.849 1.00 93.25 286 ILE A N 1
ATOM 2370 C CA . ILE A 1 286 ? -8.928 10.215 -9.448 1.00 93.25 286 ILE A CA 1
ATOM 2371 C C . ILE A 1 286 ? -10.003 9.142 -9.234 1.00 93.25 286 ILE A C 1
ATOM 2373 O O . ILE A 1 286 ? -9.818 8.221 -8.449 1.00 93.25 286 ILE A O 1
ATOM 2377 N N . LYS A 1 287 ? -11.119 9.193 -9.969 1.00 90.69 287 LYS A N 1
ATOM 2378 C CA . LYS A 1 287 ? -12.199 8.197 -9.842 1.00 90.69 287 LYS A CA 1
ATOM 2379 C C . LYS A 1 287 ? -11.861 6.843 -10.473 1.00 90.69 287 LYS A C 1
ATOM 2381 O O . LYS A 1 287 ? -12.549 5.864 -10.191 1.00 90.69 287 LYS A O 1
ATOM 2386 N N . LYS A 1 288 ? -10.859 6.799 -11.353 1.00 92.19 288 LYS A N 1
ATOM 2387 C CA . LYS A 1 288 ? -10.461 5.613 -12.120 1.00 92.19 288 LYS A CA 1
ATOM 2388 C C . LYS A 1 288 ? -9.152 4.990 -11.642 1.00 92.19 288 LYS A C 1
ATOM 2390 O O . LYS A 1 288 ? -8.947 3.806 -11.861 1.00 92.19 288 LYS A O 1
ATOM 2395 N N . ILE A 1 289 ? -8.296 5.737 -10.949 1.00 91.94 289 ILE A N 1
ATOM 2396 C CA . ILE A 1 289 ? -6.958 5.255 -10.581 1.00 91.94 289 ILE A CA 1
ATOM 2397 C C . ILE A 1 289 ? -6.943 4.079 -9.593 1.00 91.94 289 ILE A C 1
ATOM 2399 O O . ILE A 1 289 ? -5.940 3.383 -9.485 1.00 91.94 289 ILE A O 1
ATOM 2403 N N . CYS A 1 290 ? -8.055 3.819 -8.900 1.00 89.50 290 CYS A N 1
ATOM 2404 C CA . CYS A 1 290 ? -8.220 2.629 -8.060 1.00 89.50 290 CYS A CA 1
ATOM 2405 C C . CYS A 1 290 ? -8.635 1.368 -8.845 1.00 89.50 290 CYS A C 1
ATOM 2407 O O . CYS A 1 290 ? -8.819 0.314 -8.228 1.00 89.50 290 CYS A O 1
ATOM 2409 N N . TYR A 1 291 ? -8.870 1.460 -10.160 1.00 91.62 291 TYR A N 1
ATOM 2410 C CA . TYR A 1 291 ? -9.078 0.284 -11.003 1.00 91.62 291 TYR A CA 1
ATOM 2411 C C . TYR A 1 291 ? -7.734 -0.357 -11.344 1.00 91.62 291 TYR A C 1
ATOM 2413 O O . TYR A 1 291 ? -6.759 0.339 -11.625 1.00 91.62 291 TYR A O 1
ATOM 2421 N N . ASP A 1 292 ? -7.692 -1.691 -11.268 1.00 92.31 292 ASP A N 1
ATOM 2422 C CA . ASP A 1 292 ? -6.452 -2.461 -11.389 1.00 92.31 292 ASP A CA 1
ATOM 2423 C C . ASP A 1 292 ? -5.764 -2.192 -12.748 1.00 92.31 292 ASP A C 1
ATOM 2425 O O . ASP A 1 292 ? -4.557 -1.986 -12.783 1.00 92.31 292 ASP A O 1
ATOM 2429 N N . ASP A 1 293 ? -6.523 -2.094 -13.845 1.00 92.81 293 ASP A N 1
ATOM 2430 C CA . ASP A 1 293 ? -6.024 -1.825 -15.202 1.00 92.81 293 ASP A CA 1
ATOM 2431 C C . ASP A 1 293 ? -5.270 -0.494 -15.318 1.00 92.81 293 ASP A C 1
ATOM 2433 O O . ASP A 1 293 ? -4.124 -0.453 -15.772 1.00 92.81 293 ASP A O 1
ATOM 2437 N N . MET A 1 294 ? -5.889 0.592 -14.859 1.00 94.75 294 MET A N 1
ATOM 2438 C CA . MET A 1 294 ? -5.290 1.920 -14.893 1.00 94.75 294 MET A CA 1
ATOM 2439 C C . MET A 1 294 ? -4.094 2.012 -13.946 1.00 94.75 294 MET A C 1
ATOM 2441 O O . MET A 1 294 ? -3.079 2.615 -14.286 1.00 94.75 294 MET A O 1
ATOM 2445 N N . ASN A 1 295 ? -4.203 1.422 -12.758 1.00 95.06 295 ASN A N 1
ATOM 2446 C CA . ASN A 1 295 ? -3.155 1.492 -11.750 1.00 95.06 295 ASN A CA 1
ATOM 2447 C C . ASN A 1 295 ? -1.898 0.707 -12.167 1.00 95.06 295 ASN A C 1
ATOM 2449 O O . ASN A 1 295 ? -0.785 1.194 -11.974 1.00 95.06 295 ASN A O 1
ATOM 2453 N N . ILE A 1 296 ? -2.075 -0.458 -12.802 1.00 96.69 296 ILE A N 1
ATOM 2454 C CA . ILE A 1 296 ? -0.981 -1.256 -13.374 1.00 96.69 296 ILE A CA 1
ATOM 2455 C C . ILE A 1 296 ? -0.336 -0.521 -14.563 1.00 96.69 296 ILE A C 1
ATOM 2457 O O . ILE A 1 296 ? 0.890 -0.474 -14.632 1.00 96.69 296 ILE A O 1
ATOM 2461 N N . ASP A 1 297 ? -1.117 0.113 -15.453 1.00 95.81 297 ASP A N 1
ATOM 2462 C CA . ASP A 1 297 ? -0.572 0.929 -16.561 1.00 95.81 297 ASP A CA 1
ATOM 2463 C C . ASP A 1 297 ? 0.300 2.083 -16.039 1.00 95.81 297 ASP A C 1
ATOM 2465 O O . ASP A 1 297 ? 1.400 2.296 -16.546 1.00 95.81 297 ASP A O 1
ATOM 2469 N N . VAL A 1 298 ? -0.150 2.796 -14.998 1.00 96.38 298 VAL A N 1
ATOM 2470 C CA . VAL A 1 298 ? 0.628 3.879 -14.366 1.00 96.38 298 VAL A CA 1
ATOM 2471 C C . VAL A 1 298 ? 1.898 3.344 -13.703 1.00 96.38 298 VAL A C 1
ATOM 2473 O O . VAL A 1 298 ? 2.957 3.949 -13.859 1.00 96.38 298 VAL A O 1
ATOM 2476 N N . CYS A 1 299 ? 1.813 2.216 -12.993 1.00 96.56 299 CYS A N 1
ATOM 2477 C CA . CYS A 1 299 ? 2.966 1.576 -12.359 1.00 96.56 299 CYS A CA 1
ATOM 2478 C C . CYS A 1 299 ? 4.045 1.217 -13.391 1.00 96.56 299 CYS A C 1
ATOM 2480 O O . CYS A 1 299 ? 5.208 1.569 -13.214 1.00 96.56 299 CYS A O 1
ATOM 2482 N N . ALA A 1 300 ? 3.658 0.603 -14.510 1.00 96.12 300 ALA A N 1
ATOM 2483 C CA . ALA A 1 300 ? 4.601 0.258 -15.566 1.00 96.12 300 ALA A CA 1
ATOM 2484 C C . ALA A 1 300 ? 5.223 1.496 -16.226 1.00 96.12 300 ALA A C 1
ATOM 2486 O O . ALA A 1 300 ? 6.438 1.554 -16.377 1.00 96.12 300 ALA A O 1
ATOM 2487 N N . ARG A 1 301 ? 4.440 2.539 -16.539 1.00 95.38 301 ARG A N 1
ATOM 2488 C CA . ARG A 1 301 ? 5.011 3.810 -17.032 1.00 95.38 301 ARG A CA 1
ATOM 2489 C C . ARG A 1 301 ? 6.044 4.390 -16.071 1.00 95.38 301 ARG A C 1
ATOM 2491 O O . ARG A 1 301 ? 7.074 4.882 -16.519 1.00 95.38 301 ARG A O 1
ATOM 2498 N N . LEU A 1 302 ? 5.760 4.347 -14.768 1.00 95.81 302 LEU A N 1
ATOM 2499 C CA . LEU A 1 302 ? 6.682 4.821 -13.743 1.00 95.81 302 LEU A CA 1
ATOM 2500 C C . LEU A 1 302 ? 7.974 4.000 -13.753 1.00 95.81 302 LEU A C 1
ATOM 2502 O O . LEU A 1 302 ? 9.045 4.588 -13.817 1.00 95.81 302 LEU A O 1
ATOM 2506 N N . ILE A 1 303 ? 7.890 2.667 -13.752 1.00 95.06 303 ILE A N 1
ATOM 2507 C CA . ILE A 1 303 ? 9.074 1.794 -13.810 1.00 95.06 303 ILE A CA 1
ATOM 2508 C C . ILE A 1 303 ? 9.910 2.094 -15.059 1.00 95.06 303 ILE A C 1
ATOM 2510 O O . ILE A 1 303 ? 11.121 2.257 -14.948 1.00 95.06 303 ILE A O 1
ATOM 2514 N N . LYS A 1 304 ? 9.271 2.237 -16.225 1.00 93.00 304 LYS A N 1
ATOM 2515 C CA . LYS A 1 304 ? 9.953 2.537 -17.489 1.00 93.00 304 LYS A CA 1
ATOM 2516 C C . LYS A 1 304 ? 10.679 3.875 -17.418 1.00 93.00 304 LYS A C 1
ATOM 2518 O O . LYS A 1 304 ? 11.863 3.938 -17.718 1.00 93.00 304 LYS A O 1
ATOM 2523 N N . LEU A 1 305 ? 10.000 4.911 -16.923 1.00 91.44 305 LEU A N 1
ATOM 2524 C CA . LEU A 1 305 ? 10.604 6.225 -16.715 1.00 91.44 305 LEU A CA 1
ATOM 2525 C C . LEU A 1 305 ? 11.818 6.154 -15.776 1.00 91.44 305 LEU A C 1
ATOM 2527 O O . LEU A 1 305 ? 12.806 6.840 -16.010 1.00 91.44 305 LEU A O 1
ATOM 2531 N N . LEU A 1 306 ? 11.764 5.340 -14.717 1.00 91.62 306 LEU A N 1
ATOM 2532 C CA . LEU A 1 306 ? 12.889 5.166 -13.794 1.00 91.62 306 LEU A CA 1
ATOM 2533 C C . LEU A 1 306 ? 14.068 4.434 -14.447 1.00 91.62 306 LEU A C 1
ATOM 2535 O O . LEU A 1 306 ? 15.204 4.858 -14.255 1.00 91.62 306 LEU A O 1
ATOM 2539 N N . ILE A 1 307 ? 13.811 3.388 -15.237 1.00 89.94 307 ILE A N 1
ATOM 2540 C CA . ILE A 1 307 ? 14.848 2.685 -16.011 1.00 89.94 307 ILE A CA 1
ATOM 2541 C C . ILE A 1 307 ? 15.500 3.654 -17.004 1.00 89.94 307 ILE A C 1
ATOM 2543 O O . ILE A 1 307 ? 16.715 3.830 -16.975 1.00 89.94 307 ILE A O 1
ATOM 2547 N N . ASP A 1 308 ? 14.697 4.359 -17.803 1.00 85.81 308 ASP A N 1
ATOM 2548 C CA . ASP A 1 308 ? 15.199 5.302 -18.805 1.00 85.81 308 ASP A CA 1
ATOM 2549 C C . ASP A 1 308 ? 15.974 6.460 -18.143 1.00 85.81 308 ASP A C 1
ATOM 2551 O O . ASP A 1 308 ? 16.999 6.906 -18.656 1.00 85.81 308 ASP A O 1
ATOM 2555 N N . ASN A 1 309 ? 15.530 6.947 -16.978 1.00 85.88 309 ASN A N 1
ATOM 2556 C CA . ASN A 1 309 ? 16.255 7.969 -16.215 1.00 85.88 309 ASN A CA 1
ATOM 2557 C C . ASN A 1 309 ? 17.596 7.459 -15.675 1.00 85.88 309 ASN A C 1
ATOM 2559 O O . ASN A 1 309 ? 18.545 8.239 -15.609 1.00 85.88 309 ASN A O 1
ATOM 2563 N N . TYR A 1 310 ? 17.677 6.192 -15.270 1.00 84.31 310 TYR A N 1
ATOM 2564 C CA . TYR A 1 310 ? 18.925 5.581 -14.815 1.00 84.31 310 TYR A CA 1
ATOM 2565 C C . TYR A 1 310 ? 19.912 5.414 -15.977 1.00 84.31 310 TYR A C 1
ATOM 2567 O O . TYR A 1 310 ? 21.071 5.795 -15.852 1.00 84.31 310 TYR A O 1
ATOM 2575 N N . GLU A 1 311 ? 19.441 4.927 -17.128 1.00 79.75 311 GLU A N 1
ATOM 2576 C CA . GLU A 1 311 ? 20.265 4.718 -18.328 1.00 79.75 311 GLU A CA 1
ATOM 2577 C C . GLU A 1 311 ? 20.763 6.035 -18.950 1.00 79.75 311 GLU A C 1
ATOM 2579 O O . GLU A 1 311 ? 21.900 6.117 -19.416 1.00 79.75 311 GLU A O 1
ATOM 2584 N N . ASN A 1 312 ? 19.937 7.089 -18.945 1.00 72.25 312 ASN A N 1
ATOM 2585 C CA . ASN A 1 312 ? 20.279 8.372 -19.568 1.00 72.25 312 ASN A CA 1
ATOM 2586 C C . ASN A 1 312 ? 21.162 9.282 -18.693 1.00 72.25 312 ASN A C 1
ATOM 2588 O O . ASN A 1 312 ? 21.795 10.205 -19.215 1.00 72.25 312 ASN A O 1
ATOM 2592 N N . LYS A 1 313 ? 21.234 9.061 -17.374 1.00 65.31 313 LYS A N 1
ATOM 2593 C CA . LYS A 1 313 ? 22.040 9.887 -16.458 1.00 65.31 313 LYS A CA 1
ATOM 2594 C C . LYS A 1 313 ? 23.484 9.391 -16.375 1.00 65.31 313 LYS A C 1
ATOM 2596 O O . LYS A 1 313 ? 23.916 8.839 -15.371 1.00 65.31 313 LYS A O 1
ATOM 2601 N N . ASN A 1 314 ? 24.262 9.672 -17.414 1.00 48.38 314 ASN A N 1
ATOM 2602 C CA . ASN A 1 314 ? 25.693 9.349 -17.466 1.00 48.38 314 ASN A CA 1
ATOM 2603 C C . ASN A 1 314 ? 26.624 10.365 -16.754 1.00 48.38 314 ASN A C 1
ATOM 2605 O O . ASN A 1 314 ? 27.829 10.328 -16.988 1.00 48.38 314 ASN A O 1
ATOM 2609 N N . SER A 1 315 ? 26.136 11.298 -15.917 1.00 47.09 315 SER A N 1
ATOM 2610 C CA . SER A 1 315 ? 27.024 12.362 -15.395 1.00 47.09 315 SER A CA 1
ATOM 2611 C C . SER A 1 315 ? 26.606 13.122 -14.125 1.00 47.09 315 SER A C 1
ATOM 2613 O O . SER A 1 315 ? 27.190 14.172 -13.866 1.00 47.09 315 SER A O 1
ATOM 2615 N N . ASP A 1 316 ? 25.656 12.644 -13.313 1.00 45.69 316 ASP A N 1
ATOM 2616 C CA . ASP A 1 316 ? 25.369 13.282 -12.014 1.00 45.69 316 ASP A CA 1
ATOM 2617 C C . ASP A 1 316 ? 26.014 12.492 -10.864 1.00 45.69 316 ASP A C 1
ATOM 2619 O O . ASP A 1 316 ? 25.731 11.314 -10.647 1.00 45.69 316 ASP A O 1
ATOM 2623 N N . PHE A 1 317 ? 26.876 13.177 -10.107 1.00 46.66 317 PHE A N 1
ATOM 2624 C CA . PHE A 1 317 ? 27.781 12.670 -9.059 1.00 46.66 317 PHE A CA 1
ATOM 2625 C C . PHE A 1 317 ? 27.109 11.829 -7.943 1.00 46.66 317 PHE A C 1
ATOM 2627 O O . PHE A 1 317 ? 27.801 11.168 -7.179 1.00 46.66 317 PHE A O 1
ATOM 2634 N N . TYR A 1 318 ? 25.773 11.817 -7.854 1.00 49.66 318 TYR A N 1
ATOM 2635 C CA . TYR A 1 318 ? 24.998 11.114 -6.821 1.00 49.66 318 TYR A CA 1
ATOM 2636 C C . TYR A 1 318 ? 24.562 9.681 -7.190 1.00 49.66 318 TYR A C 1
ATOM 2638 O O . TYR A 1 318 ? 24.095 8.958 -6.313 1.00 49.66 318 TYR A O 1
ATOM 2646 N N . ILE A 1 319 ? 24.690 9.246 -8.453 1.00 51.69 319 ILE A N 1
ATOM 2647 C CA . ILE A 1 319 ? 24.197 7.923 -8.908 1.00 51.69 319 ILE A CA 1
ATOM 2648 C C . ILE A 1 319 ? 25.254 6.814 -8.789 1.00 51.69 319 ILE A C 1
ATOM 2650 O O . ILE A 1 319 ? 24.906 5.638 -8.751 1.00 51.69 319 ILE A O 1
ATOM 2654 N N . TYR A 1 320 ? 26.535 7.161 -8.636 1.00 50.97 320 TYR A N 1
ATOM 2655 C CA . TYR A 1 320 ? 27.634 6.185 -8.617 1.00 50.97 320 TYR A CA 1
ATOM 2656 C C . TYR A 1 320 ? 27.627 5.199 -7.432 1.00 50.97 320 TYR A C 1
ATOM 2658 O O . TYR A 1 320 ? 28.388 4.235 -7.456 1.00 50.97 320 TYR A O 1
ATOM 2666 N N . GLU A 1 321 ? 26.767 5.386 -6.427 1.00 63.88 321 GLU A N 1
ATOM 2667 C CA . GLU A 1 321 ? 26.645 4.457 -5.293 1.00 63.88 321 GLU A CA 1
ATOM 2668 C C . GLU A 1 321 ? 25.456 3.486 -5.391 1.00 63.88 321 GLU A C 1
ATOM 2670 O O . GLU A 1 321 ? 25.420 2.509 -4.640 1.00 63.88 321 GLU A O 1
ATOM 2675 N N . PHE A 1 322 ? 24.503 3.703 -6.307 1.00 74.50 322 PHE A N 1
ATOM 2676 C CA . PHE A 1 322 ? 23.289 2.886 -6.389 1.00 74.50 322 PHE A CA 1
ATOM 2677 C C . PHE A 1 322 ? 23.216 2.060 -7.673 1.00 74.50 322 PHE A C 1
ATOM 2679 O O . PHE A 1 322 ? 23.314 2.577 -8.789 1.00 74.50 322 PHE A O 1
ATOM 2686 N N . ASP A 1 323 ? 22.959 0.760 -7.519 1.00 86.44 323 ASP A N 1
ATOM 2687 C CA . ASP A 1 323 ? 22.519 -0.054 -8.651 1.00 86.44 323 ASP A CA 1
ATOM 2688 C C . ASP A 1 323 ? 21.093 0.332 -9.090 1.00 86.44 323 ASP A C 1
ATOM 2690 O O . ASP A 1 323 ? 20.354 1.020 -8.375 1.00 86.44 323 ASP A O 1
ATOM 2694 N N . ILE A 1 324 ? 20.684 -0.122 -10.276 1.00 87.56 324 ILE A N 1
ATOM 2695 C CA . ILE A 1 324 ? 19.359 0.183 -10.830 1.00 87.56 324 ILE A CA 1
ATOM 2696 C C . ILE A 1 324 ? 18.207 -0.225 -9.900 1.00 87.56 324 ILE A C 1
ATOM 2698 O O . ILE A 1 324 ? 17.194 0.467 -9.827 1.00 87.56 324 ILE A O 1
ATOM 2702 N N . TYR A 1 325 ? 18.347 -1.314 -9.141 1.00 91.81 325 TYR A N 1
ATOM 2703 C CA . TYR A 1 325 ? 17.294 -1.800 -8.248 1.00 91.81 325 TYR A CA 1
ATOM 2704 C C . TYR A 1 325 ? 17.165 -0.927 -7.001 1.00 91.81 325 TYR A C 1
ATOM 2706 O O . TYR A 1 325 ? 16.052 -0.688 -6.526 1.00 91.81 325 TYR A O 1
ATOM 2714 N N . GLN A 1 326 ? 18.282 -0.427 -6.477 1.00 89.44 326 GLN A N 1
ATOM 2715 C CA . GLN A 1 326 ? 18.309 0.566 -5.408 1.00 89.44 326 GLN A CA 1
ATOM 2716 C C . GLN A 1 326 ? 17.729 1.893 -5.893 1.00 89.44 326 GLN A C 1
ATOM 2718 O O . GLN A 1 326 ? 16.890 2.460 -5.195 1.00 89.44 326 GLN A O 1
ATOM 2723 N N . TYR A 1 327 ? 18.086 2.331 -7.105 1.00 89.38 327 TYR A N 1
ATOM 2724 C CA . TYR A 1 327 ? 17.523 3.534 -7.717 1.00 89.38 327 TYR A CA 1
ATOM 2725 C C . TYR A 1 327 ? 15.998 3.436 -7.872 1.00 89.38 327 TYR A C 1
ATOM 2727 O O . TYR A 1 327 ? 15.270 4.295 -7.371 1.00 89.38 327 TYR A O 1
ATOM 2735 N N . ILE A 1 328 ? 15.502 2.346 -8.472 1.00 91.19 328 ILE A N 1
ATOM 2736 C CA . ILE A 1 328 ? 14.063 2.086 -8.611 1.00 91.19 328 ILE A CA 1
ATOM 2737 C C . ILE A 1 328 ? 13.388 2.080 -7.237 1.00 91.19 328 ILE A C 1
ATOM 2739 O O . ILE A 1 328 ? 12.364 2.732 -7.062 1.00 91.19 328 ILE A O 1
ATOM 2743 N N . SER A 1 329 ? 13.957 1.387 -6.247 1.00 90.06 329 SER A N 1
ATOM 2744 C CA . SER A 1 329 ? 13.357 1.274 -4.909 1.00 90.06 329 SER A CA 1
ATOM 2745 C C . SER A 1 329 ? 13.269 2.618 -4.185 1.00 90.06 329 SER A C 1
ATOM 2747 O O . SER A 1 329 ? 12.250 2.912 -3.557 1.00 90.06 329 SER A O 1
ATOM 2749 N N . LEU A 1 330 ? 14.320 3.436 -4.273 1.00 86.56 330 LEU A N 1
ATOM 2750 C CA . LEU A 1 330 ? 14.391 4.756 -3.652 1.00 86.56 330 LEU A CA 1
ATOM 2751 C C . LEU A 1 330 ? 13.353 5.710 -4.259 1.00 86.56 330 LEU A C 1
ATOM 2753 O O . LEU A 1 330 ? 12.547 6.295 -3.529 1.00 86.56 330 LEU A O 1
ATOM 2757 N N . GLU A 1 331 ? 13.341 5.824 -5.587 1.00 88.12 331 GLU A N 1
ATOM 2758 C CA . GLU A 1 331 ? 12.475 6.752 -6.320 1.00 88.12 331 GLU A CA 1
ATOM 2759 C C . GLU A 1 331 ? 11.006 6.320 -6.286 1.00 88.12 331 GLU A C 1
ATOM 2761 O O . GLU A 1 331 ? 10.120 7.141 -6.040 1.00 88.12 331 GLU A O 1
ATOM 2766 N N . TYR A 1 332 ? 10.728 5.023 -6.453 1.00 89.06 332 TYR A N 1
ATOM 2767 C CA . TYR A 1 332 ? 9.365 4.486 -6.411 1.00 89.06 332 TYR A CA 1
ATOM 2768 C C . TYR A 1 332 ? 8.701 4.737 -5.051 1.00 89.06 332 TYR A C 1
ATOM 2770 O O . TYR A 1 332 ? 7.536 5.133 -4.975 1.00 89.06 332 TYR A O 1
ATOM 2778 N N . LEU A 1 333 ? 9.452 4.551 -3.960 1.00 84.19 333 LEU A N 1
ATOM 2779 C CA . LEU A 1 333 ? 8.962 4.787 -2.601 1.00 84.19 333 LEU A CA 1
ATOM 2780 C C . LEU A 1 333 ? 9.021 6.271 -2.188 1.00 84.19 333 LEU A C 1
ATOM 2782 O O . LEU A 1 333 ? 8.430 6.638 -1.166 1.00 84.19 333 LEU A O 1
ATOM 2786 N N . GLY A 1 334 ? 9.676 7.128 -2.978 1.00 80.62 334 GLY A N 1
ATOM 2787 C CA . GLY A 1 334 ? 9.806 8.567 -2.740 1.00 80.62 334 GLY A CA 1
ATOM 2788 C C . GLY A 1 334 ? 10.716 8.911 -1.559 1.00 80.62 334 GLY A C 1
ATOM 2789 O O . GLY A 1 334 ? 10.357 9.763 -0.740 1.00 80.62 334 GLY A O 1
ATOM 2790 N N . GLY A 1 335 ? 11.840 8.206 -1.422 1.00 73.12 335 GLY A N 1
ATOM 2791 C CA . GLY A 1 335 ? 12.845 8.439 -0.384 1.00 73.12 335 GLY A CA 1
ATOM 2792 C C . GLY A 1 335 ? 13.969 9.373 -0.816 1.00 73.12 335 GLY A C 1
ATOM 2793 O O . GLY A 1 335 ? 14.331 9.411 -1.983 1.00 73.12 335 GLY A O 1
ATOM 2794 N N . CYS A 1 336 ? 14.568 10.074 0.151 1.00 69.19 336 CYS A N 1
ATOM 2795 C CA . CYS A 1 336 ? 15.820 10.812 -0.064 1.00 69.19 336 CYS A CA 1
ATOM 2796 C C . CYS A 1 336 ? 17.067 9.974 0.270 1.00 69.19 336 CYS A C 1
ATOM 2798 O O . CYS A 1 336 ? 18.147 10.260 -0.228 1.00 69.19 336 CYS A O 1
ATOM 2800 N N . PHE A 1 337 ? 16.921 8.955 1.125 1.00 74.00 337 PHE A N 1
ATOM 2801 C CA . PHE A 1 337 ? 17.995 8.064 1.574 1.00 74.00 337 PHE A CA 1
ATOM 2802 C C . PHE A 1 337 ? 17.462 6.635 1.694 1.00 74.00 337 PHE A C 1
ATOM 2804 O O . PHE A 1 337 ? 16.279 6.446 1.993 1.00 74.00 337 PHE A O 1
ATOM 2811 N N . MET A 1 338 ? 18.332 5.637 1.510 1.00 75.81 338 MET A N 1
ATOM 2812 C CA . MET A 1 338 ? 17.958 4.227 1.645 1.00 75.81 338 MET A CA 1
ATOM 2813 C C . MET A 1 338 ? 17.600 3.890 3.092 1.00 75.81 338 MET A C 1
ATOM 2815 O O . MET A 1 338 ? 18.433 3.966 3.991 1.00 75.81 338 MET A O 1
ATOM 2819 N N . ASN A 1 339 ? 16.353 3.478 3.303 1.00 76.50 339 ASN A N 1
ATOM 2820 C CA . ASN A 1 339 ? 15.891 2.891 4.557 1.00 76.50 339 ASN A CA 1
ATOM 2821 C C . ASN A 1 339 ? 15.732 1.368 4.419 1.00 76.50 339 ASN A C 1
ATOM 2823 O O . ASN A 1 339 ? 15.820 0.818 3.318 1.00 76.50 339 ASN A O 1
ATOM 2827 N N . LYS A 1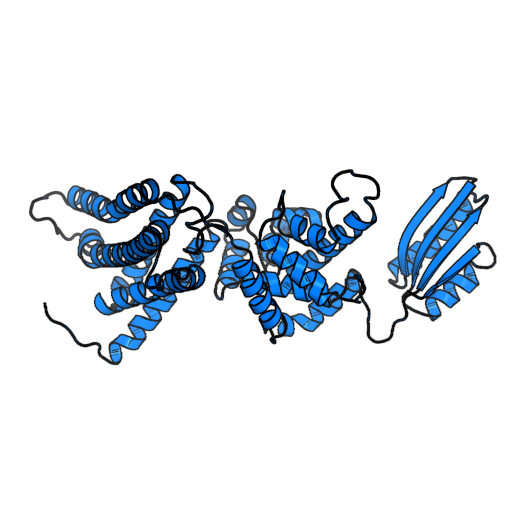 340 ? 15.449 0.680 5.530 1.00 74.81 340 LYS A N 1
ATOM 2828 C CA . LYS A 1 340 ? 15.274 -0.778 5.558 1.00 74.81 340 LYS A CA 1
ATOM 2829 C C . LYS A 1 340 ? 14.281 -1.290 4.505 1.00 74.81 340 LYS A C 1
ATOM 2831 O O . LYS A 1 340 ? 14.582 -2.253 3.806 1.00 74.81 340 LYS A O 1
ATOM 2836 N N . THR A 1 341 ? 13.127 -0.637 4.346 1.00 77.94 341 THR A N 1
ATOM 2837 C CA . THR A 1 341 ? 12.111 -1.028 3.352 1.00 77.94 341 THR A CA 1
ATOM 2838 C C . THR A 1 341 ? 12.645 -0.916 1.927 1.00 77.94 341 THR A C 1
ATOM 2840 O O . THR A 1 341 ? 12.482 -1.845 1.143 1.00 77.94 341 THR A O 1
ATOM 2843 N N . MET A 1 342 ? 13.336 0.176 1.596 1.00 82.00 342 MET A N 1
ATOM 2844 C CA . MET A 1 342 ? 13.956 0.359 0.279 1.00 82.00 342 MET A CA 1
ATOM 2845 C C . MET A 1 342 ? 15.058 -0.675 0.031 1.00 82.00 342 MET A C 1
ATOM 2847 O O . MET A 1 342 ? 15.165 -1.206 -1.072 1.00 82.00 342 MET A O 1
ATOM 2851 N N . MET A 1 343 ? 15.840 -1.023 1.057 1.00 82.31 343 MET A N 1
ATOM 2852 C CA . MET A 1 343 ? 16.835 -2.095 0.963 1.00 82.31 343 MET A CA 1
ATOM 2853 C C . MET A 1 343 ? 16.185 -3.461 0.702 1.00 82.31 343 MET A C 1
ATOM 2855 O O . MET A 1 343 ? 16.658 -4.196 -0.169 1.00 82.31 343 MET A O 1
ATOM 2859 N N . LEU A 1 344 ? 15.075 -3.773 1.378 1.00 83.00 344 LEU A N 1
ATOM 2860 C CA . LEU A 1 344 ? 14.308 -5.002 1.147 1.00 83.00 344 LEU A CA 1
ATOM 2861 C C . LEU A 1 344 ? 13.740 -5.048 -0.275 1.00 83.00 344 LEU A C 1
ATOM 2863 O O . LEU A 1 344 ? 13.933 -6.052 -0.959 1.00 83.00 344 LEU A O 1
ATOM 2867 N N . TYR A 1 345 ? 13.131 -3.955 -0.749 1.00 88.31 345 TYR A N 1
ATOM 2868 C CA . TYR A 1 345 ? 12.662 -3.828 -2.135 1.00 88.31 345 TYR A CA 1
ATOM 2869 C C . TYR A 1 345 ? 13.805 -4.095 -3.114 1.00 88.31 345 TYR A C 1
ATOM 2871 O O . TYR A 1 345 ? 13.701 -4.988 -3.952 1.00 88.31 345 TYR A O 1
ATOM 2879 N N . SER A 1 346 ? 14.929 -3.393 -2.955 1.00 89.94 346 SER A N 1
ATOM 2880 C CA . SER A 1 346 ? 16.074 -3.532 -3.858 1.00 89.94 346 SER A CA 1
ATOM 2881 C C . SER A 1 346 ? 16.641 -4.953 -3.872 1.00 89.94 346 SER A C 1
ATOM 2883 O O . SER A 1 346 ? 16.964 -5.474 -4.936 1.00 89.94 346 SER A O 1
ATOM 2885 N N . SER A 1 347 ? 16.704 -5.619 -2.714 1.00 89.06 347 SER A N 1
ATOM 2886 C CA . SER A 1 347 ? 17.233 -6.983 -2.608 1.00 89.06 347 SER A CA 1
ATOM 2887 C C . SER A 1 347 ? 16.318 -7.995 -3.279 1.00 89.06 347 SER A C 1
ATOM 2889 O O . SER A 1 347 ? 16.797 -8.883 -3.981 1.00 89.06 347 SER A O 1
ATOM 2891 N N . ILE A 1 348 ? 15.008 -7.820 -3.120 1.00 89.62 348 ILE A N 1
ATOM 2892 C CA . ILE A 1 348 ? 13.997 -8.653 -3.766 1.00 89.62 348 ILE A CA 1
ATOM 2893 C C . ILE A 1 348 ? 14.049 -8.486 -5.282 1.00 89.62 348 ILE A C 1
ATOM 2895 O O . ILE A 1 348 ? 14.106 -9.483 -5.999 1.00 89.62 348 ILE A O 1
ATOM 2899 N N . LEU A 1 349 ? 14.078 -7.244 -5.775 1.00 91.19 349 LEU A N 1
ATOM 2900 C CA . LEU A 1 349 ? 14.175 -6.974 -7.210 1.00 91.19 349 LEU A CA 1
ATOM 2901 C C . LEU A 1 349 ? 15.446 -7.595 -7.794 1.00 91.19 349 LEU A C 1
ATOM 2903 O O . LEU A 1 349 ? 15.376 -8.295 -8.802 1.00 91.19 349 LEU A O 1
ATOM 2907 N N . ARG A 1 350 ? 16.583 -7.435 -7.107 1.00 90.19 350 ARG A N 1
ATOM 2908 C CA . ARG A 1 350 ? 17.860 -8.042 -7.498 1.00 90.19 350 ARG A CA 1
ATOM 2909 C C . ARG A 1 350 ? 17.792 -9.574 -7.528 1.00 90.19 350 ARG A C 1
ATOM 2911 O O . ARG A 1 350 ? 18.340 -10.188 -8.439 1.00 90.19 350 ARG A O 1
ATOM 2918 N N . GLY A 1 351 ? 17.123 -10.194 -6.555 1.00 87.75 351 GLY A N 1
ATOM 2919 C CA . GLY A 1 351 ? 16.929 -11.645 -6.499 1.00 87.75 351 GLY A CA 1
ATOM 2920 C C . GLY A 1 351 ? 16.064 -12.170 -7.647 1.00 87.75 351 GLY A C 1
ATOM 2921 O O . GLY A 1 351 ? 16.448 -13.123 -8.325 1.00 87.75 351 GLY A O 1
ATOM 2922 N N . VAL A 1 352 ? 14.931 -11.513 -7.909 1.00 87.44 352 VAL A N 1
ATOM 2923 C CA . VAL A 1 352 ? 13.980 -11.889 -8.970 1.00 87.44 352 VAL A CA 1
ATOM 2924 C C . VAL A 1 352 ? 14.578 -11.711 -10.369 1.00 87.44 352 VAL A C 1
ATOM 2926 O O . VAL A 1 352 ? 14.295 -12.516 -11.263 1.00 87.44 352 VAL A O 1
ATOM 2929 N N . MET A 1 353 ? 15.425 -10.693 -10.540 1.00 88.69 353 MET A N 1
ATOM 2930 C CA . MET A 1 353 ? 16.059 -10.325 -11.809 1.00 88.69 353 MET A CA 1
ATOM 2931 C C . MET A 1 353 ? 17.445 -10.918 -12.030 1.00 88.69 353 MET A C 1
ATOM 2933 O O . MET A 1 353 ? 18.139 -10.558 -12.981 1.00 88.69 353 MET A O 1
ATOM 2937 N N . LYS A 1 354 ? 17.869 -11.855 -11.183 1.00 85.38 354 LYS A N 1
ATOM 2938 C CA . LYS A 1 354 ? 19.156 -12.521 -11.356 1.00 85.38 354 LYS A CA 1
ATOM 2939 C C . LYS A 1 354 ? 19.221 -13.197 -12.733 1.00 85.38 354 LYS A C 1
ATOM 2941 O O . LYS A 1 354 ? 18.449 -14.112 -13.007 1.00 85.38 354 LYS A O 1
ATOM 2946 N N . ASN A 1 355 ? 20.170 -12.765 -13.565 1.00 74.94 355 ASN A N 1
ATOM 2947 C CA . ASN A 1 355 ? 20.371 -13.227 -14.946 1.00 74.94 355 ASN A CA 1
ATOM 2948 C C . ASN A 1 355 ? 19.180 -12.961 -15.887 1.00 74.94 355 ASN A C 1
ATOM 2950 O O . ASN A 1 355 ? 18.999 -13.693 -16.860 1.00 74.94 355 ASN A O 1
ATOM 2954 N N . LYS A 1 356 ? 18.350 -11.958 -15.587 1.00 79.44 356 LYS A N 1
ATOM 2955 C CA . LYS A 1 356 ? 17.246 -11.530 -16.445 1.00 79.44 356 LYS A CA 1
ATOM 2956 C C . LYS A 1 356 ? 17.471 -10.106 -16.916 1.00 79.44 356 LYS A C 1
ATOM 2958 O O . LYS A 1 356 ? 17.999 -9.270 -16.189 1.00 79.44 356 LYS A O 1
ATOM 2963 N N . GLU A 1 357 ? 16.995 -9.846 -18.118 1.00 78.19 357 GLU A N 1
ATOM 2964 C CA . GLU A 1 357 ? 17.044 -8.532 -18.738 1.00 78.19 357 GLU A CA 1
ATOM 2965 C C . GLU A 1 357 ? 15.920 -7.635 -18.218 1.00 78.19 357 GLU A C 1
ATOM 2967 O O . GLU A 1 357 ? 14.827 -8.119 -17.933 1.00 78.19 357 GLU A O 1
ATOM 2972 N N . LEU A 1 358 ? 16.157 -6.326 -18.102 1.00 75.19 358 LEU A N 1
ATOM 2973 C CA . LEU A 1 358 ? 15.185 -5.362 -17.551 1.00 75.19 358 LEU A CA 1
ATOM 2974 C C . LEU A 1 358 ? 13.968 -5.121 -18.453 1.00 75.19 358 LEU A C 1
ATOM 2976 O O . LEU A 1 358 ? 12.957 -4.568 -18.014 1.00 75.19 358 LEU A O 1
ATOM 2980 N N . TYR A 1 359 ? 14.067 -5.548 -19.703 1.00 69.88 359 TYR A N 1
ATOM 2981 C CA . TYR A 1 359 ? 13.063 -5.368 -20.732 1.00 69.88 359 TYR A CA 1
ATOM 2982 C C . TYR A 1 359 ? 12.177 -6.604 -20.919 1.00 69.88 359 TYR A C 1
ATOM 2984 O O . TYR A 1 359 ? 12.411 -7.662 -20.331 1.00 69.88 359 TYR A O 1
ATOM 2992 N N . TYR A 1 360 ? 11.128 -6.480 -21.733 1.00 58.94 360 TYR A N 1
ATOM 2993 C CA . TYR A 1 360 ? 10.208 -7.589 -21.962 1.00 58.94 360 TYR A CA 1
ATOM 2994 C C . TYR A 1 360 ? 10.837 -8.661 -22.867 1.00 58.94 360 TYR A C 1
ATOM 2996 O O . TYR A 1 360 ? 11.161 -8.394 -24.025 1.00 58.94 360 TYR A O 1
ATOM 3004 N N . CYS A 1 361 ? 10.937 -9.894 -22.365 1.00 53.97 361 CYS A N 1
ATOM 3005 C CA . CYS A 1 361 ? 11.325 -11.072 -23.143 1.00 53.97 361 CYS A CA 1
ATOM 3006 C C . CYS A 1 361 ? 10.104 -11.988 -23.306 1.00 53.97 361 CYS A C 1
ATOM 3008 O O . CYS A 1 361 ? 9.742 -12.722 -22.385 1.00 53.97 361 CYS A O 1
ATOM 3010 N N . GLY A 1 362 ? 9.438 -11.930 -24.462 1.00 52.75 362 GLY A N 1
ATOM 3011 C CA . GLY A 1 362 ? 8.366 -12.871 -24.796 1.00 52.75 362 GLY A CA 1
ATOM 3012 C C . GLY A 1 362 ? 8.902 -14.290 -25.011 1.00 52.75 362 GLY A C 1
ATOM 3013 O O . GLY A 1 362 ? 10.099 -14.495 -25.209 1.00 52.75 362 GLY A O 1
ATOM 3014 N N . MET A 1 363 ? 8.017 -15.292 -25.017 1.00 41.19 363 MET A N 1
ATOM 3015 C CA . MET A 1 363 ? 8.387 -16.645 -25.447 1.00 41.19 363 MET A CA 1
ATOM 3016 C C . MET A 1 363 ? 8.698 -16.648 -26.955 1.00 41.19 363 MET A C 1
ATOM 3018 O O . MET A 1 363 ? 7.802 -16.863 -27.765 1.00 41.19 363 MET A O 1
ATOM 3022 N N . GLY A 1 364 ? 9.963 -16.428 -27.325 1.00 50.34 364 GLY A N 1
ATOM 3023 C CA . GLY A 1 364 ? 10.484 -16.703 -28.672 1.00 50.34 364 GLY A CA 1
ATOM 3024 C C . GLY A 1 364 ? 10.865 -15.503 -29.546 1.00 50.34 364 GLY A C 1
ATOM 3025 O O . GLY A 1 364 ? 11.315 -15.725 -30.669 1.00 50.34 364 GLY A O 1
ATOM 3026 N N . ASP A 1 365 ? 10.749 -14.264 -29.064 1.00 52.09 365 ASP A N 1
ATOM 3027 C CA . ASP A 1 365 ? 11.157 -13.090 -29.844 1.00 52.09 365 ASP A CA 1
ATOM 3028 C C . ASP A 1 365 ? 12.627 -12.751 -29.565 1.00 52.09 365 ASP A C 1
ATOM 3030 O O . ASP A 1 365 ? 12.972 -12.228 -28.507 1.00 52.09 365 ASP A O 1
ATOM 3034 N N . ASN A 1 366 ? 13.507 -13.046 -30.526 1.00 57.59 366 ASN A N 1
ATOM 3035 C CA . ASN A 1 366 ? 14.870 -12.516 -30.512 1.00 57.59 366 ASN A CA 1
ATOM 3036 C C . ASN A 1 366 ? 14.794 -10.986 -30.616 1.00 57.59 366 ASN A C 1
ATOM 3038 O O . ASN A 1 366 ? 14.191 -10.459 -31.559 1.00 57.59 366 ASN A O 1
ATOM 3042 N N . ARG A 1 367 ? 15.423 -10.273 -29.678 1.00 64.94 367 ARG A N 1
ATOM 3043 C CA . ARG A 1 367 ? 15.613 -8.827 -29.782 1.00 64.94 367 ARG A CA 1
ATOM 3044 C C . ARG A 1 367 ? 16.889 -8.537 -30.539 1.00 64.94 367 ARG A C 1
ATOM 3046 O O . ARG A 1 367 ? 17.878 -9.259 -30.451 1.00 64.94 367 ARG A O 1
ATOM 3053 N N . TYR A 1 368 ? 16.852 -7.467 -31.318 1.00 72.12 368 TYR A N 1
ATOM 3054 C CA . TYR A 1 368 ? 18.005 -7.065 -32.101 1.00 72.12 368 TYR A CA 1
ATOM 3055 C C . TYR A 1 368 ? 18.229 -5.566 -31.970 1.00 72.12 368 TYR A C 1
ATOM 3057 O O . TYR A 1 368 ? 17.337 -4.783 -32.297 1.00 72.12 368 TYR A O 1
ATOM 3065 N N . SER A 1 369 ? 19.421 -5.171 -31.526 1.00 74.69 369 SER A N 1
ATOM 3066 C CA . SER A 1 369 ? 19.874 -3.782 -31.596 1.00 74.69 369 SER A CA 1
ATOM 3067 C C . SER A 1 369 ? 20.372 -3.548 -33.012 1.00 74.69 369 SER A C 1
ATOM 3069 O O . SER A 1 369 ? 21.289 -4.231 -33.480 1.00 74.69 369 SER A O 1
ATOM 3071 N N . VAL A 1 370 ? 19.737 -2.617 -33.719 1.00 78.94 370 VAL A N 1
ATOM 3072 C CA . VAL A 1 370 ? 20.193 -2.154 -35.025 1.00 78.94 370 VAL A CA 1
ATOM 3073 C C . VAL A 1 370 ? 20.765 -0.756 -34.856 1.00 78.94 370 VAL A C 1
ATOM 3075 O O . VAL A 1 370 ? 20.045 0.195 -34.555 1.00 78.94 370 VAL A O 1
ATOM 3078 N N . ILE A 1 371 ? 22.070 -0.645 -35.075 1.00 79.25 371 ILE A N 1
ATOM 3079 C CA . ILE A 1 371 ? 22.802 0.616 -35.062 1.00 79.25 371 ILE A CA 1
ATOM 3080 C C . ILE A 1 371 ? 22.972 1.065 -36.511 1.00 79.25 371 ILE A C 1
ATOM 3082 O O . ILE A 1 371 ? 23.597 0.368 -37.315 1.00 79.25 371 ILE A O 1
ATOM 3086 N N . ILE A 1 372 ? 22.403 2.218 -36.843 1.00 82.69 372 ILE A N 1
ATOM 3087 C CA . ILE A 1 372 ? 22.457 2.840 -38.164 1.00 82.69 372 ILE A CA 1
ATOM 3088 C C . ILE A 1 372 ? 23.353 4.068 -38.054 1.00 82.69 372 ILE A C 1
ATOM 3090 O O . ILE A 1 372 ? 22.994 5.030 -37.374 1.00 82.69 372 ILE A O 1
ATOM 3094 N N . THR A 1 373 ? 24.493 4.050 -38.741 1.00 81.38 373 THR A N 1
ATOM 3095 C CA . THR A 1 373 ? 25.402 5.198 -38.805 1.00 81.38 373 THR A CA 1
ATOM 3096 C C . THR A 1 373 ? 25.638 5.654 -40.240 1.00 81.38 373 THR A C 1
ATOM 3098 O O . THR A 1 373 ? 25.659 4.852 -41.181 1.00 81.38 373 THR A O 1
ATOM 3101 N N . LYS A 1 374 ? 25.787 6.965 -40.432 1.00 83.38 374 LYS A N 1
ATOM 3102 C CA . LYS A 1 374 ? 26.213 7.554 -41.709 1.00 83.38 374 LYS A CA 1
ATOM 3103 C C . LYS A 1 374 ? 26.893 8.894 -41.468 1.00 83.38 374 LYS A C 1
ATOM 3105 O O . LYS A 1 374 ? 26.366 9.717 -40.727 1.00 83.38 374 LYS A O 1
ATOM 3110 N N . GLU A 1 375 ? 28.016 9.111 -42.139 1.00 83.00 375 GLU A N 1
ATOM 3111 C CA . GLU A 1 375 ? 28.738 10.385 -42.159 1.00 83.00 375 GLU A CA 1
ATOM 3112 C C . GLU A 1 375 ? 28.255 11.280 -43.315 1.00 83.00 375 GLU A C 1
ATOM 3114 O O . GLU A 1 375 ? 27.724 10.785 -44.313 1.00 83.00 375 GLU A O 1
ATOM 3119 N N . ASN A 1 376 ? 28.451 12.594 -43.194 1.00 78.81 376 ASN A N 1
ATOM 3120 C CA . ASN A 1 376 ? 28.123 13.607 -44.203 1.00 78.81 376 ASN A CA 1
ATOM 3121 C C . ASN A 1 376 ? 26.650 13.573 -44.649 1.00 78.81 376 ASN A C 1
ATOM 3123 O O . ASN A 1 376 ? 26.339 13.492 -45.840 1.00 78.81 376 ASN A O 1
ATOM 3127 N N . ILE A 1 377 ? 25.723 13.604 -43.687 1.00 78.00 377 ILE A N 1
ATOM 3128 C CA . ILE A 1 377 ? 24.282 13.551 -43.960 1.00 78.00 377 ILE A CA 1
ATOM 3129 C C . ILE A 1 377 ? 23.644 14.945 -43.976 1.00 78.00 377 ILE A C 1
ATOM 3131 O O . ILE A 1 377 ? 23.821 15.753 -43.063 1.00 78.00 377 ILE A O 1
ATOM 3135 N N . ILE A 1 378 ? 22.864 15.210 -45.024 1.00 83.44 378 ILE A N 1
ATOM 3136 C CA . ILE A 1 378 ? 22.153 16.478 -45.217 1.00 83.44 378 ILE A CA 1
ATOM 3137 C C . ILE A 1 378 ? 20.744 16.365 -44.616 1.00 83.44 378 ILE A C 1
ATOM 3139 O O . ILE A 1 378 ? 20.131 15.292 -44.601 1.00 83.44 378 ILE A O 1
ATOM 3143 N N . ARG A 1 379 ? 20.191 17.488 -44.149 1.00 79.38 379 ARG A N 1
ATOM 3144 C CA . ARG A 1 379 ? 18.894 17.576 -43.459 1.00 79.38 379 ARG A CA 1
ATOM 3145 C C . ARG A 1 379 ? 17.713 16.933 -44.200 1.00 79.38 379 ARG A C 1
ATOM 3147 O O . ARG A 1 379 ? 16.823 16.369 -43.568 1.00 79.38 379 ARG A O 1
ATOM 3154 N N . GLU A 1 380 ? 17.702 16.964 -45.532 1.00 83.19 380 GLU A N 1
ATOM 3155 C CA . GLU A 1 380 ? 16.651 16.315 -46.329 1.00 83.19 380 GLU A CA 1
ATOM 3156 C C . GLU A 1 380 ? 16.697 14.778 -46.220 1.00 83.19 380 GLU A C 1
ATOM 3158 O O . GLU A 1 380 ? 15.658 14.120 -46.126 1.00 83.19 380 GLU A O 1
ATOM 3163 N N . GLU A 1 381 ? 17.898 14.194 -46.187 1.00 80.19 381 GLU A N 1
ATOM 3164 C CA . GLU A 1 381 ? 18.081 12.751 -46.001 1.00 80.19 381 GLU A CA 1
ATOM 3165 C C . GLU A 1 381 ? 17.721 12.321 -44.577 1.00 80.19 381 GLU A C 1
ATOM 3167 O O . GLU A 1 381 ? 17.075 11.287 -44.396 1.00 80.19 381 GLU A O 1
ATOM 3172 N N . TYR A 1 382 ? 18.069 13.142 -43.580 1.00 82.44 382 TYR A N 1
ATOM 3173 C CA . TYR A 1 382 ? 17.640 12.952 -42.193 1.00 82.44 382 TYR A CA 1
ATOM 3174 C C . TYR A 1 382 ? 16.110 12.903 -42.080 1.00 82.44 382 TYR A C 1
ATOM 3176 O O . TYR A 1 382 ? 15.569 11.960 -41.507 1.00 82.44 382 TYR A O 1
ATOM 3184 N N . ASN A 1 383 ? 15.396 13.858 -42.685 1.00 84.69 383 ASN A N 1
ATOM 3185 C CA . ASN A 1 383 ? 13.930 13.903 -42.630 1.00 84.69 383 ASN A CA 1
ATOM 3186 C C . ASN A 1 383 ? 13.281 12.656 -43.258 1.00 84.69 383 ASN A C 1
ATOM 3188 O O . ASN A 1 383 ? 12.288 12.144 -42.741 1.00 84.69 383 ASN A O 1
ATOM 3192 N N . LYS A 1 384 ? 13.845 12.136 -44.358 1.00 84.88 384 LYS A N 1
ATOM 3193 C CA . LYS A 1 384 ? 13.367 10.896 -44.998 1.00 84.88 384 LYS A CA 1
ATOM 3194 C C . LYS A 1 384 ? 13.568 9.679 -44.095 1.00 84.88 384 LYS A C 1
ATOM 3196 O O . LYS A 1 384 ? 12.653 8.866 -43.969 1.00 84.88 384 LYS A O 1
ATOM 3201 N N . LEU A 1 385 ? 14.734 9.573 -43.459 1.00 83.81 385 LEU A N 1
ATOM 3202 C CA . LEU A 1 385 ? 15.049 8.494 -42.525 1.00 83.81 385 LEU A CA 1
ATOM 3203 C C . LEU A 1 385 ? 14.173 8.559 -41.270 1.00 83.81 385 LEU A C 1
ATOM 3205 O O . LEU A 1 385 ? 13.599 7.545 -40.880 1.00 83.81 385 LEU A O 1
ATOM 3209 N N . LYS A 1 386 ? 14.002 9.750 -40.692 1.00 85.00 386 LYS A N 1
ATOM 3210 C CA . LYS A 1 386 ? 13.133 9.976 -39.536 1.00 85.00 386 LYS A CA 1
ATOM 3211 C C . LYS A 1 386 ? 11.692 9.564 -39.828 1.00 85.00 386 LYS A C 1
ATOM 3213 O O . LYS A 1 386 ? 11.142 8.747 -39.110 1.00 85.00 386 LYS A O 1
ATOM 3218 N N . ASN A 1 387 ? 11.125 10.002 -40.953 1.00 86.56 387 ASN A N 1
ATOM 3219 C CA . ASN A 1 387 ? 9.772 9.606 -41.356 1.00 86.56 387 ASN A CA 1
ATOM 3220 C C . ASN A 1 387 ? 9.607 8.087 -41.542 1.00 86.56 387 ASN A C 1
ATOM 3222 O O . ASN A 1 387 ? 8.517 7.554 -41.337 1.00 86.56 387 ASN A O 1
ATOM 3226 N N . PHE A 1 388 ? 10.652 7.383 -41.985 1.00 85.31 388 PHE A N 1
ATOM 3227 C CA . PHE A 1 388 ? 10.629 5.924 -42.101 1.00 85.31 388 PHE A CA 1
ATOM 3228 C C . PHE A 1 388 ? 10.648 5.249 -40.723 1.00 85.31 388 PHE A C 1
ATOM 3230 O O . PHE A 1 388 ? 9.843 4.351 -40.474 1.00 85.31 388 PHE A O 1
ATOM 3237 N N . ILE A 1 389 ? 11.514 5.715 -39.822 1.00 84.19 389 ILE A N 1
ATOM 3238 C CA . ILE A 1 389 ? 11.627 5.203 -38.451 1.00 84.19 389 ILE A CA 1
ATOM 3239 C C . ILE A 1 389 ? 10.348 5.490 -37.660 1.00 84.19 389 ILE A C 1
ATOM 3241 O O . ILE A 1 389 ? 9.775 4.558 -37.104 1.00 84.19 389 ILE A O 1
ATOM 3245 N N . ASP A 1 390 ? 9.829 6.717 -37.713 1.00 82.38 390 ASP A N 1
ATOM 3246 C CA . ASP A 1 390 ? 8.590 7.114 -37.036 1.00 82.38 390 ASP A CA 1
ATOM 3247 C C . ASP A 1 390 ? 7.402 6.252 -37.503 1.00 82.38 3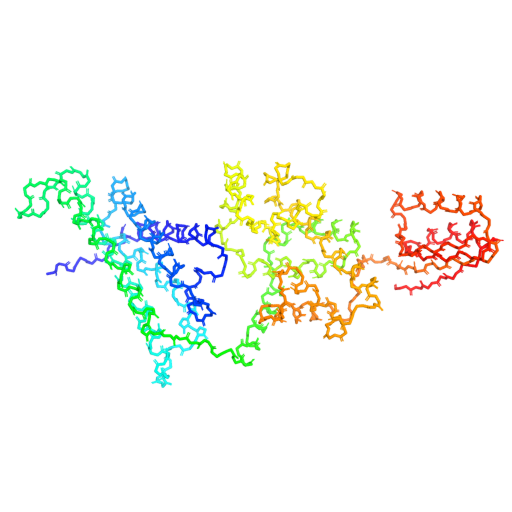90 ASP A C 1
ATOM 3249 O O . ASP A 1 390 ? 6.520 5.908 -36.718 1.00 82.38 390 ASP A O 1
ATOM 3253 N N . LYS A 1 391 ? 7.353 5.843 -38.781 1.00 85.56 391 LYS A N 1
ATOM 3254 C CA . LYS A 1 391 ? 6.325 4.906 -39.275 1.00 85.56 391 LYS A CA 1
ATOM 3255 C C . LYS A 1 391 ? 6.456 3.520 -38.648 1.00 85.56 391 LYS A C 1
ATOM 3257 O O . LYS A 1 391 ? 5.443 2.931 -38.266 1.00 85.56 391 LYS A O 1
ATOM 3262 N N . LEU A 1 392 ? 7.676 2.995 -38.556 1.00 79.31 392 LEU A N 1
ATOM 3263 C CA . LEU A 1 392 ? 7.932 1.692 -37.945 1.00 79.31 392 LEU A CA 1
ATOM 3264 C C . LEU A 1 392 ? 7.633 1.712 -36.439 1.00 79.31 392 LEU A C 1
ATOM 3266 O O . LEU A 1 392 ? 6.991 0.786 -35.939 1.00 79.31 392 LEU A O 1
ATOM 3270 N N . GLU A 1 393 ? 8.009 2.783 -35.745 1.00 73.56 393 GLU A N 1
ATOM 3271 C CA . GLU A 1 393 ? 7.740 2.989 -34.320 1.00 73.56 393 GLU A CA 1
ATOM 3272 C C . GLU A 1 393 ? 6.236 3.130 -34.038 1.00 73.56 393 GLU A C 1
ATOM 3274 O O . GLU A 1 393 ? 5.696 2.434 -33.178 1.00 73.56 393 GLU A O 1
ATOM 3279 N N . ASN A 1 394 ? 5.506 3.912 -34.844 1.00 74.75 394 ASN A N 1
ATOM 3280 C CA . ASN A 1 394 ? 4.044 4.024 -34.739 1.00 74.75 394 ASN A CA 1
ATOM 3281 C C . ASN A 1 394 ? 3.325 2.687 -34.981 1.00 74.75 394 ASN A C 1
ATOM 3283 O O . ASN A 1 394 ? 2.280 2.419 -34.387 1.00 74.75 394 ASN A O 1
ATOM 3287 N N . SER A 1 395 ? 3.894 1.823 -35.828 1.00 71.94 395 SER A N 1
ATOM 3288 C CA . SER A 1 395 ? 3.404 0.455 -36.039 1.00 71.94 395 SER A CA 1
ATOM 3289 C C . SER A 1 395 ? 3.841 -0.542 -34.954 1.00 71.94 395 SER A C 1
ATOM 3291 O O . SER A 1 395 ? 3.507 -1.721 -35.053 1.00 71.94 395 SER A O 1
ATOM 3293 N N . ARG A 1 396 ? 4.572 -0.082 -33.924 1.00 64.56 396 ARG A N 1
ATOM 3294 C CA . ARG A 1 396 ? 5.154 -0.879 -32.828 1.00 64.56 396 ARG A CA 1
ATOM 3295 C C . ARG A 1 396 ? 6.076 -2.009 -33.292 1.00 64.56 396 ARG A C 1
ATOM 3297 O O . ARG A 1 396 ? 6.222 -3.018 -32.610 1.00 64.56 396 ARG A O 1
ATOM 3304 N N . LYS A 1 397 ? 6.694 -1.855 -34.466 1.00 70.12 397 LYS A N 1
ATOM 3305 C CA . LYS A 1 397 ? 7.652 -2.830 -35.009 1.00 70.12 397 LYS A CA 1
ATOM 3306 C C . LYS A 1 397 ? 9.064 -2.646 -34.451 1.00 70.12 397 LYS A C 1
ATOM 3308 O O . LYS A 1 397 ? 9.851 -3.592 -34.507 1.00 70.12 397 LYS A O 1
ATOM 3313 N N . ILE A 1 398 ? 9.375 -1.442 -33.968 1.00 74.31 398 ILE A N 1
ATOM 3314 C CA . ILE A 1 398 ? 10.666 -1.050 -33.396 1.00 74.31 398 ILE A CA 1
ATOM 3315 C C . ILE A 1 398 ? 10.467 -0.105 -32.203 1.00 74.31 398 ILE A C 1
ATOM 3317 O O . ILE A 1 398 ? 9.431 0.553 -32.120 1.00 74.31 398 ILE A O 1
ATOM 3321 N N . GLU A 1 399 ? 11.472 -0.007 -31.336 1.00 70.62 399 GLU A N 1
ATOM 3322 C CA . GLU A 1 399 ? 11.590 1.002 -30.271 1.00 70.62 399 GLU A CA 1
ATOM 3323 C C . GLU A 1 399 ? 12.861 1.827 -30.500 1.00 70.62 399 GLU A C 1
ATOM 3325 O O . GLU A 1 399 ? 13.945 1.265 -30.683 1.00 70.62 399 GLU A O 1
ATOM 3330 N N . MET A 1 400 ? 12.745 3.156 -30.511 1.00 76.00 400 MET A N 1
ATOM 3331 C CA . MET A 1 400 ? 13.891 4.045 -30.690 1.00 76.00 400 MET A CA 1
ATOM 3332 C C . MET A 1 400 ? 14.606 4.279 -29.359 1.00 76.00 400 MET A C 1
ATOM 3334 O O . MET A 1 400 ? 14.016 4.793 -28.414 1.00 76.00 400 MET A O 1
ATOM 3338 N N . LYS A 1 401 ? 15.891 3.911 -29.283 1.00 70.75 401 LYS A N 1
ATOM 3339 C CA . LYS A 1 401 ? 16.711 4.091 -28.072 1.00 70.75 401 LYS A CA 1
ATOM 3340 C C . LYS A 1 401 ? 17.534 5.361 -28.117 1.00 70.75 401 LYS A C 1
ATOM 3342 O O . LYS A 1 401 ? 17.649 6.070 -27.123 1.00 70.75 401 LYS A O 1
ATOM 3347 N N . LYS A 1 402 ? 18.109 5.661 -29.278 1.00 70.25 402 LYS A N 1
ATOM 3348 C CA . LYS A 1 402 ? 19.007 6.799 -29.436 1.00 70.25 402 LYS A CA 1
ATOM 3349 C C . LYS A 1 402 ? 18.905 7.354 -30.840 1.00 70.25 402 LYS A C 1
ATOM 3351 O O . LYS A 1 402 ? 18.911 6.602 -31.810 1.00 70.25 402 LYS A O 1
ATOM 3356 N N . MET A 1 403 ? 18.858 8.676 -30.944 1.00 77.56 403 MET A N 1
ATOM 3357 C CA . MET A 1 403 ? 18.948 9.375 -32.218 1.00 77.56 403 MET A CA 1
ATOM 3358 C C . MET A 1 403 ? 19.807 10.619 -32.031 1.00 77.56 403 MET A C 1
ATOM 3360 O O . MET A 1 403 ? 19.396 11.583 -31.389 1.00 77.56 403 MET A O 1
ATOM 3364 N N . ILE A 1 404 ? 21.009 10.593 -32.591 1.00 75.50 404 ILE A N 1
ATOM 3365 C CA . ILE A 1 404 ? 21.899 11.748 -32.648 1.00 75.50 404 ILE A CA 1
ATOM 3366 C C . ILE A 1 404 ? 22.020 12.154 -34.107 1.00 75.50 404 ILE A C 1
ATOM 3368 O O . ILE A 1 404 ? 22.327 11.332 -34.967 1.00 75.50 404 ILE A O 1
ATOM 3372 N N . PHE A 1 405 ? 21.788 13.432 -34.380 1.00 79.94 405 PHE A N 1
ATOM 3373 C CA . PHE A 1 405 ? 22.014 14.028 -35.686 1.00 79.94 405 PHE A CA 1
ATOM 3374 C C . PHE A 1 405 ? 22.849 15.288 -35.517 1.00 79.94 405 PHE A C 1
ATOM 3376 O O . PHE A 1 405 ? 22.479 16.182 -34.756 1.00 79.94 405 PHE A O 1
ATOM 3383 N N . ILE A 1 406 ? 23.961 15.341 -36.241 1.00 77.19 406 ILE A N 1
ATOM 3384 C CA . ILE A 1 406 ? 24.807 16.520 -36.364 1.00 77.19 406 ILE A CA 1
ATOM 3385 C C . ILE A 1 406 ? 24.877 16.848 -37.855 1.00 77.19 406 ILE A C 1
ATOM 3387 O O . ILE A 1 406 ? 25.351 16.043 -38.661 1.00 77.19 406 ILE A O 1
ATOM 3391 N N . GLU A 1 407 ? 24.318 18.001 -38.224 1.00 74.88 407 GLU A N 1
ATOM 3392 C CA . GLU A 1 407 ? 24.147 18.416 -39.617 1.00 74.88 407 GLU A CA 1
ATOM 3393 C C . GLU A 1 407 ? 25.493 18.474 -40.348 1.00 74.88 407 GLU A C 1
ATOM 3395 O O . GLU A 1 407 ? 26.455 19.035 -39.835 1.00 74.88 407 GLU A O 1
ATOM 3400 N N . ASN A 1 408 ? 25.552 17.876 -41.544 1.00 74.06 408 ASN A N 1
ATOM 3401 C CA . ASN A 1 408 ? 26.757 17.725 -42.370 1.00 74.06 408 ASN A CA 1
ATOM 3402 C C . ASN A 1 408 ? 27.893 16.889 -41.759 1.00 74.06 408 ASN A C 1
ATOM 3404 O O . ASN A 1 408 ? 28.914 16.725 -42.415 1.00 74.06 408 ASN A O 1
ATOM 3408 N N . GLU A 1 409 ? 27.720 16.311 -40.569 1.00 79.81 409 GLU A N 1
ATOM 3409 C CA . GLU A 1 409 ? 28.747 15.485 -39.928 1.00 79.81 409 GLU A CA 1
ATOM 3410 C C . GLU A 1 409 ? 28.336 14.022 -39.868 1.00 79.81 409 GLU A C 1
ATOM 3412 O O . GLU A 1 409 ? 28.938 13.183 -40.534 1.00 79.81 409 GLU A O 1
ATOM 3417 N N . ARG A 1 410 ? 27.308 13.689 -39.080 1.00 80.06 410 ARG A N 1
ATOM 3418 C CA . ARG A 1 410 ? 26.904 12.297 -38.873 1.00 80.06 410 ARG A CA 1
ATOM 3419 C C . ARG A 1 410 ? 25.489 12.144 -38.347 1.00 80.06 410 ARG A C 1
ATOM 3421 O O . ARG A 1 410 ? 24.919 13.038 -37.721 1.00 80.06 410 ARG A O 1
ATOM 3428 N N . ILE A 1 411 ? 24.962 10.946 -38.543 1.00 81.94 411 ILE A N 1
ATOM 3429 C CA . ILE A 1 411 ? 23.797 10.447 -37.832 1.00 81.94 411 ILE A CA 1
ATOM 3430 C C . ILE A 1 411 ? 24.141 9.119 -37.165 1.00 81.94 411 ILE A C 1
ATOM 3432 O O . ILE A 1 411 ? 24.729 8.252 -37.809 1.00 81.94 411 ILE A O 1
ATOM 3436 N N . ASP A 1 412 ? 23.736 8.974 -35.907 1.00 77.50 412 ASP A N 1
ATOM 3437 C CA . ASP A 1 412 ? 23.819 7.735 -35.142 1.00 77.50 412 ASP A CA 1
ATOM 3438 C C . ASP A 1 412 ? 22.420 7.413 -34.611 1.00 77.50 412 ASP A C 1
ATOM 3440 O O . ASP A 1 412 ? 21.858 8.161 -33.803 1.00 77.50 412 ASP A O 1
ATOM 3444 N N . ILE A 1 413 ? 21.841 6.313 -35.084 1.00 78.69 413 ILE A N 1
ATOM 3445 C CA . ILE A 1 413 ? 20.539 5.827 -34.632 1.00 78.69 413 ILE A CA 1
ATOM 3446 C C . ILE A 1 413 ? 20.710 4.440 -34.035 1.00 78.69 413 ILE A C 1
ATOM 3448 O O . ILE A 1 413 ? 21.302 3.566 -34.660 1.00 78.69 413 ILE A O 1
ATOM 3452 N N . GLU A 1 414 ? 20.132 4.227 -32.862 1.00 75.69 414 GLU A N 1
ATOM 3453 C CA . GLU A 1 414 ? 19.988 2.914 -32.250 1.00 75.69 414 GLU A CA 1
ATOM 3454 C C . GLU A 1 414 ? 18.504 2.597 -32.069 1.00 75.69 414 GLU A C 1
ATOM 3456 O O . GLU A 1 414 ? 17.762 3.359 -31.439 1.00 75.69 414 GLU A O 1
ATOM 3461 N N . ILE A 1 415 ? 18.074 1.476 -32.644 1.00 80.75 415 ILE A N 1
ATOM 3462 C CA . ILE A 1 415 ? 16.696 0.982 -32.577 1.00 80.75 415 ILE A CA 1
ATOM 3463 C C . ILE A 1 415 ? 16.688 -0.479 -32.134 1.00 80.75 415 ILE A C 1
ATOM 3465 O O . ILE A 1 415 ? 17.524 -1.274 -32.566 1.00 80.75 415 ILE A O 1
ATOM 3469 N N . ILE A 1 416 ? 15.711 -0.851 -31.313 1.00 76.44 416 ILE A N 1
ATOM 3470 C CA . ILE A 1 416 ? 15.435 -2.246 -30.973 1.00 76.44 416 ILE A CA 1
ATOM 3471 C C . ILE A 1 416 ? 14.364 -2.782 -31.914 1.00 76.44 416 ILE A C 1
ATOM 3473 O O . ILE A 1 416 ? 13.313 -2.170 -32.093 1.00 76.44 416 ILE A O 1
ATOM 3477 N N . CYS A 1 417 ? 14.635 -3.937 -32.515 1.00 77.06 417 CYS A N 1
ATOM 3478 C CA . CYS A 1 417 ? 13.704 -4.671 -33.361 1.00 77.06 417 CYS A CA 1
ATOM 3479 C C . CYS A 1 417 ? 13.220 -5.937 -32.651 1.00 77.06 417 CYS A C 1
ATOM 3481 O O . CYS A 1 417 ? 14.020 -6.667 -32.067 1.00 77.06 417 CYS A O 1
ATOM 3483 N N . TYR A 1 418 ? 11.924 -6.221 -32.784 1.00 71.00 418 TYR A N 1
ATOM 3484 C CA . TYR A 1 418 ? 11.260 -7.369 -32.150 1.00 71.00 418 TYR A CA 1
ATOM 3485 C C . TYR A 1 418 ? 11.036 -8.554 -33.095 1.00 71.00 418 TYR A C 1
ATOM 3487 O O . TYR A 1 418 ? 10.517 -9.582 -32.684 1.00 71.00 418 TYR A O 1
ATOM 3495 N N . SER A 1 419 ? 11.375 -8.417 -34.382 1.00 74.06 419 SER A N 1
ATOM 3496 C CA . SER A 1 419 ? 11.208 -9.501 -35.350 1.00 74.06 419 SER A CA 1
ATOM 3497 C C . SER A 1 419 ? 12.339 -9.537 -36.372 1.00 74.06 419 SER A C 1
ATOM 3499 O O . SER A 1 419 ? 12.845 -8.502 -36.823 1.00 74.06 419 SER A O 1
ATOM 3501 N N . SER A 1 420 ? 12.696 -10.751 -36.794 1.00 72.56 420 SER A N 1
ATOM 3502 C CA . SER A 1 420 ? 13.682 -10.963 -37.858 1.00 72.56 420 SER A CA 1
ATOM 3503 C C . SER A 1 420 ? 13.220 -10.416 -39.218 1.00 72.56 420 SER A C 1
ATOM 3505 O O . SER A 1 420 ? 14.049 -10.056 -40.056 1.00 72.56 420 SER A O 1
ATOM 3507 N N . GLU A 1 421 ? 11.909 -10.297 -39.440 1.00 78.88 421 GLU A N 1
ATOM 3508 C CA . GLU A 1 421 ? 11.326 -9.707 -40.649 1.00 78.88 421 GLU A CA 1
ATOM 3509 C C . GLU A 1 421 ? 11.512 -8.190 -40.688 1.00 78.88 421 GLU A C 1
ATOM 3511 O O . GLU A 1 421 ? 11.941 -7.655 -41.713 1.00 78.88 421 GLU A O 1
ATOM 3516 N N . THR A 1 422 ? 11.295 -7.504 -39.561 1.00 77.44 422 THR A N 1
ATOM 3517 C CA . THR A 1 422 ? 11.536 -6.058 -39.436 1.00 77.44 422 THR A CA 1
ATOM 3518 C C . THR A 1 422 ? 13.003 -5.727 -39.714 1.00 77.44 422 THR A C 1
ATOM 3520 O O . THR A 1 422 ? 13.307 -4.749 -40.393 1.00 77.44 422 THR A O 1
ATOM 3523 N N . ILE A 1 423 ? 13.936 -6.574 -39.273 1.00 79.06 423 ILE A N 1
ATOM 3524 C CA . ILE A 1 423 ? 15.369 -6.393 -39.559 1.00 79.06 423 ILE A CA 1
ATOM 3525 C C . ILE A 1 423 ? 15.657 -6.539 -41.043 1.00 79.06 423 ILE A C 1
ATOM 3527 O O . ILE A 1 423 ? 16.415 -5.744 -41.593 1.00 79.06 423 ILE A O 1
ATOM 3531 N N . LYS A 1 424 ? 15.061 -7.536 -41.710 1.00 81.38 424 LYS A N 1
ATOM 3532 C CA . LYS A 1 424 ? 15.198 -7.696 -43.164 1.00 81.38 424 LYS A CA 1
ATOM 3533 C C . LYS A 1 424 ? 14.652 -6.471 -43.900 1.00 81.38 424 LYS A C 1
ATOM 3535 O O . LYS A 1 424 ? 15.275 -6.028 -44.863 1.00 81.38 424 LYS A O 1
ATOM 3540 N N . GLU A 1 425 ? 13.535 -5.907 -43.440 1.00 83.81 425 GLU A N 1
ATOM 3541 C CA . GLU A 1 425 ? 12.944 -4.675 -43.979 1.00 83.81 425 GLU A CA 1
ATOM 3542 C C . GLU A 1 425 ? 13.894 -3.472 -43.818 1.00 83.81 425 GLU A C 1
ATOM 3544 O O . GLU A 1 425 ? 14.170 -2.767 -44.793 1.00 83.81 425 GLU A O 1
ATOM 3549 N N . ILE A 1 426 ? 14.462 -3.281 -42.624 1.00 82.38 426 ILE A N 1
ATOM 3550 C CA . ILE A 1 426 ? 15.424 -2.208 -42.323 1.00 82.38 426 ILE A CA 1
ATOM 3551 C C . ILE A 1 426 ? 16.699 -2.371 -43.150 1.00 82.38 426 ILE A C 1
ATOM 3553 O O . ILE A 1 426 ? 17.112 -1.432 -43.831 1.00 82.38 426 ILE A O 1
ATOM 3557 N N . LYS A 1 427 ? 17.287 -3.571 -43.159 1.00 80.75 427 LYS A N 1
ATOM 3558 C CA . LYS A 1 427 ? 18.500 -3.873 -43.926 1.00 80.75 427 LYS A CA 1
ATOM 3559 C C . LYS A 1 427 ? 18.300 -3.608 -45.415 1.00 80.75 427 LYS A C 1
ATOM 3561 O O . LYS A 1 427 ? 19.066 -2.864 -46.016 1.00 80.75 427 LYS A O 1
ATOM 3566 N N . LYS A 1 428 ? 17.207 -4.111 -45.998 1.00 84.38 428 LYS A N 1
ATOM 3567 C CA . LYS A 1 428 ? 16.894 -3.923 -47.424 1.00 84.38 428 LYS A CA 1
ATOM 3568 C C . LYS A 1 428 ? 16.761 -2.448 -47.814 1.00 84.38 428 LYS A C 1
ATOM 3570 O O . LYS A 1 428 ? 17.199 -2.069 -48.902 1.00 84.38 428 LYS A O 1
ATOM 3575 N N . ASN A 1 429 ? 16.141 -1.635 -46.959 1.00 81.88 429 ASN A N 1
ATOM 3576 C CA . ASN A 1 429 ? 15.889 -0.224 -47.247 1.00 81.88 429 ASN A CA 1
ATOM 3577 C C . ASN A 1 429 ? 17.094 0.679 -46.942 1.00 81.88 429 ASN A C 1
ATOM 3579 O O . ASN A 1 429 ? 17.263 1.692 -47.625 1.00 81.88 429 ASN A O 1
ATOM 3583 N N . LEU A 1 430 ? 17.930 0.329 -45.956 1.00 83.44 430 LEU A N 1
ATOM 3584 C CA . LEU A 1 430 ? 18.963 1.225 -45.424 1.00 83.44 430 LEU A CA 1
ATOM 3585 C C . LEU A 1 430 ? 20.411 0.783 -45.689 1.00 83.44 430 LEU A C 1
ATOM 3587 O O . LEU A 1 430 ? 21.241 1.667 -45.883 1.00 83.44 430 LEU A O 1
ATOM 3591 N N . GLU A 1 431 ? 20.740 -0.511 -45.816 1.00 79.12 431 GLU A N 1
ATOM 3592 C CA . GLU A 1 431 ? 22.141 -0.974 -45.997 1.00 79.12 431 GLU A CA 1
ATOM 3593 C C . GLU A 1 431 ? 22.814 -0.409 -47.258 1.00 79.12 431 GLU A C 1
ATOM 3595 O O . GLU A 1 431 ? 24.035 -0.321 -47.334 1.00 79.12 431 GLU A O 1
ATOM 3600 N N . LYS A 1 432 ? 22.031 0.018 -48.258 1.00 78.50 432 LYS A N 1
ATOM 3601 C CA . LYS A 1 432 ? 22.565 0.654 -49.475 1.00 78.50 432 LYS A CA 1
ATOM 3602 C C . LYS A 1 432 ? 23.103 2.067 -49.246 1.00 78.50 432 LYS A C 1
ATOM 3604 O O . LYS A 1 432 ? 23.856 2.563 -50.078 1.00 78.50 432 LYS A O 1
ATOM 3609 N N . LYS A 1 433 ? 22.642 2.753 -48.197 1.00 79.25 433 LYS A N 1
ATOM 3610 C CA . LYS A 1 433 ? 22.919 4.179 -47.947 1.00 79.25 433 LYS A CA 1
ATOM 3611 C C . LYS A 1 433 ? 23.508 4.458 -46.566 1.00 79.25 433 LYS A C 1
ATOM 3613 O O . LYS A 1 433 ? 24.030 5.550 -46.366 1.00 79.25 433 LYS A O 1
ATOM 3618 N N . TYR A 1 434 ? 23.399 3.511 -45.642 1.00 82.44 434 TYR A N 1
ATOM 3619 C CA . TYR A 1 434 ? 23.782 3.633 -44.243 1.00 82.44 434 TYR A CA 1
ATOM 3620 C C . TYR A 1 434 ? 24.543 2.378 -43.813 1.00 82.44 434 TYR A C 1
ATOM 3622 O O . TYR A 1 434 ? 24.289 1.285 -44.321 1.00 82.44 434 TYR A O 1
ATOM 3630 N N . ILE A 1 435 ? 25.445 2.522 -42.846 1.00 81.81 435 ILE A N 1
ATOM 3631 C CA . ILE A 1 435 ? 26.083 1.382 -42.192 1.00 81.81 435 ILE A CA 1
ATOM 3632 C C . ILE A 1 435 ? 25.099 0.857 -41.150 1.00 81.81 435 ILE A C 1
ATOM 3634 O O . ILE A 1 435 ? 24.796 1.547 -40.181 1.00 81.81 435 ILE A O 1
ATOM 3638 N N . CYS A 1 436 ? 24.595 -0.361 -41.347 1.00 80.69 436 CYS A N 1
ATOM 3639 C CA . CYS A 1 436 ? 23.682 -1.015 -40.411 1.00 80.69 436 CYS A CA 1
ATOM 3640 C C . CYS A 1 436 ? 24.395 -2.172 -39.701 1.00 80.69 436 CYS A C 1
ATOM 3642 O O . CYS A 1 436 ? 24.675 -3.205 -40.314 1.00 80.69 436 CYS A O 1
ATOM 3644 N N . LYS A 1 437 ? 24.666 -2.030 -38.403 1.00 81.12 437 LYS A N 1
ATOM 3645 C CA . LYS A 1 437 ? 25.139 -3.126 -37.544 1.00 81.12 437 LYS A CA 1
ATOM 3646 C C . LYS A 1 437 ? 23.955 -3.722 -36.799 1.00 81.12 437 LYS A C 1
ATOM 3648 O O . LYS A 1 437 ? 23.146 -2.976 -36.264 1.00 81.12 437 LYS A O 1
ATOM 3653 N N . VAL A 1 438 ? 23.851 -5.049 -36.779 1.00 78.50 438 VAL A N 1
ATOM 3654 C CA . VAL A 1 438 ? 22.780 -5.767 -36.077 1.00 78.50 438 VAL A CA 1
ATOM 3655 C C . VAL A 1 438 ? 23.406 -6.673 -35.036 1.00 78.50 438 VAL A C 1
ATOM 3657 O O . VAL A 1 438 ? 24.160 -7.575 -35.394 1.00 78.50 438 VAL A O 1
ATOM 3660 N N . ASN A 1 439 ? 23.062 -6.446 -33.776 1.00 74.25 439 ASN A N 1
ATOM 3661 C CA . ASN A 1 439 ? 23.461 -7.275 -32.650 1.00 74.25 439 ASN A CA 1
ATOM 3662 C C . ASN A 1 439 ? 22.223 -7.989 -32.110 1.00 7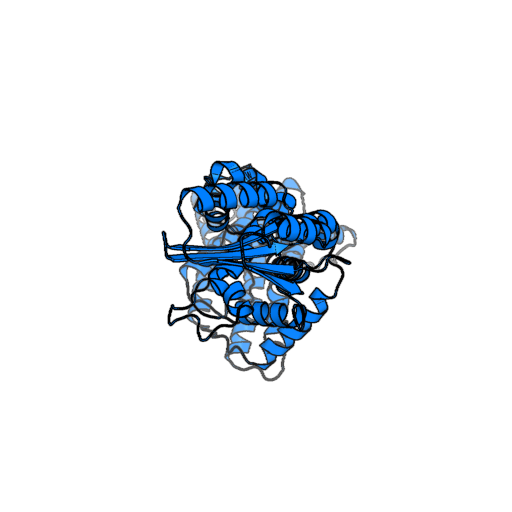4.25 439 ASN A C 1
ATOM 3664 O O . ASN A 1 439 ? 21.166 -7.372 -32.005 1.00 74.25 439 ASN A O 1
ATOM 3668 N N . ILE A 1 440 ? 22.351 -9.273 -31.784 1.00 68.56 440 ILE A N 1
ATOM 3669 C CA . ILE A 1 440 ? 21.320 -9.993 -31.027 1.00 68.56 440 ILE A CA 1
ATOM 3670 C C . ILE A 1 440 ? 21.457 -9.549 -29.569 1.00 68.56 440 ILE A C 1
ATOM 3672 O O . ILE A 1 440 ? 22.582 -9.516 -29.064 1.00 68.56 440 ILE A O 1
ATOM 3676 N N . ILE A 1 441 ? 20.340 -9.165 -28.951 1.00 62.88 441 ILE A N 1
ATOM 3677 C CA . ILE A 1 441 ? 20.245 -8.792 -27.535 1.00 62.88 441 ILE A CA 1
ATOM 3678 C C . ILE A 1 441 ? 19.568 -9.924 -26.776 1.00 62.88 441 ILE A C 1
ATOM 3680 O O . ILE A 1 441 ? 18.551 -10.440 -27.304 1.00 62.88 441 ILE A O 1
#

Sequence (441 aa):
MKVTLLSTDDLIPIIVSSILFIFLSTIHKTLISEKYSSILQFRAEEDIKRTVSSTVIRIIYIILGTYFLYSICNYSEKQIVLGIFIVTFLNIWPAIIQNHLLKFRNNTTEWSLLLHYIIFVIVSITICKLTITIFIPVLKGAKLFVFLDNKAMTFIISLFLIAFPIELEKIIDKLFRVVIIENADSYREELYILENQLNMKNYYIEKNKIIIDSVARKYDINIDILEAILKLEIFYRRRLFYPIFEKILCKYFSNYAIKKDISVGIAQIKISTAEKILNKDSREFIKKICYDDMNIDVCARLIKLLIDNYENKNSDFYIYEFDIYQYISLEYLGGCFMNKTMMLYSSILRGVMKNKELYYCGMGDNRYSVIITKENIIREEYNKLKNFIDKLENSRKIEMKKMIFIENERIDIEIICYSSETIKEIKKNLEKKYICKVNII

Foldseek 3Di:
DDPDDDDPVLPVLLVVLLVLLLLLLVLLCQLPDPQPSQLLNLAPDDDLVVLLVSVVSLLVSLLVSLCCCCVPVVRDLVSNLSSLLVNLCVSCVVNCVLVVLVDPDDDPLSVLSVVLSVLSSVLSSVSSVLSVQQVNVLVVVDDPPPPDPDSVVSNVVSVVSSSVVSVVNSVSSVVRNHHDDPDPVSLVVVLVVLLVQLPDDDPLCVVCVVLLLVLLLVLFFASLLLSLLLSLCCVSPNDPCVLVVQLCCLQPVVVSQLVVQWQEASNRATLVLLCVLVVHDSNVCSNPCNPNNNVSNSSSSLLSVLVLVLVPCPDDPPPVVDDSLLSCLCVSVVHPDDDSSSVSSSVSSCVSCPVHDRGYDDVPFWKKKKKWKDFQDAPVNVVVVVVVVVVCVVVVQKDWDDWDDDHRGMIITIIIGRHPVVVVVCCVVRVVPIPIDMDTD

pLDDT: mean 77.23, std 14.06, range [30.14, 96.69]

Radius of gyration: 29.28 Å; chains: 1; bounding box: 60×40×92 Å

Secondary structure (DSSP, 8-state):
---PPPPGGGHHHHHHHHHHHHHHHHHHHHHS-TTSSSGGGTTT---HHHHHHHHHHHHHHHHHHHHHHHHTS---HHHHHHHHHHHHHHHHHHHHHHTTTT-SS--HHHHHHHHHHHHHHHHHHHHHHHIIIIIHHHHTT----TT---HHHHHHHHHHHHHHHHHHHHHHHHH--------HHHHHHHHHHHHHHHTS--HHHHHTHHHHHHHHHHHT--HHHHHHHHHHHHHHT--TTHHHHHHHHHHH-HHHHHHHT-EETTTTEEHHHHHHHHTS-HHHHTTTTTSHHHHHHHHHHHHHHHHHHHHH-SS-TTSTT--HHHHHHHHHHT-SS--HHHHHHHHHHHHHTTT--SS---SS---EEEEEEEES--HHHHHHHHHHHHHHHHTTSEEEEEEEEETTTEEEEEEEES-HHHHHHHHHHHTTTSEEEEEE-